Protein AF-A0A662D0G0-F1 (afdb_monomer_lite)

Structure (mmCIF, N/CA/C/O backbone):
data_AF-A0A662D0G0-F1
#
_entry.id   AF-A0A662D0G0-F1
#
loop_
_atom_site.group_PDB
_atom_site.id
_atom_site.type_symbol
_atom_site.label_atom_id
_atom_site.label_alt_id
_atom_site.label_comp_id
_atom_site.label_asym_id
_atom_site.label_entity_id
_atom_site.label_seq_id
_atom_site.pdbx_PDB_ins_code
_atom_site.Cartn_x
_atom_site.Cartn_y
_atom_site.Cartn_z
_atom_site.occupancy
_atom_site.B_iso_or_equiv
_atom_site.auth_seq_id
_atom_site.auth_comp_id
_atom_site.auth_asym_id
_atom_site.auth_atom_id
_atom_site.pdbx_PDB_model_num
ATOM 1 N N . MET A 1 1 ? 34.817 11.780 1.439 1.00 27.70 1 MET A N 1
ATOM 2 C CA . MET A 1 1 ? 34.825 12.501 2.734 1.00 27.70 1 MET A CA 1
ATOM 3 C C . MET A 1 1 ? 33.596 12.225 3.602 1.00 27.70 1 MET A C 1
ATOM 5 O O . MET A 1 1 ? 33.774 12.113 4.801 1.00 27.70 1 MET A O 1
ATOM 9 N N . ILE A 1 2 ? 32.394 12.020 3.046 1.00 26.12 2 ILE A N 1
ATOM 10 C CA . ILE A 1 2 ? 31.176 11.699 3.831 1.00 26.12 2 ILE A CA 1
ATOM 11 C C . ILE A 1 2 ? 31.190 10.268 4.429 1.00 26.12 2 ILE A C 1
ATOM 13 O O . ILE A 1 2 ? 30.607 10.032 5.479 1.00 26.12 2 ILE A O 1
ATOM 17 N N . TRP A 1 3 ? 31.943 9.333 3.837 1.00 30.03 3 TRP A N 1
ATOM 18 C CA . TRP A 1 3 ? 32.074 7.950 4.330 1.00 30.03 3 TRP A CA 1
ATOM 19 C C . TRP A 1 3 ? 32.850 7.801 5.651 1.00 30.03 3 TRP A C 1
ATOM 21 O O . TRP A 1 3 ? 32.584 6.871 6.403 1.00 30.03 3 TRP A O 1
ATOM 31 N N . ALA A 1 4 ? 33.756 8.729 5.979 1.00 27.70 4 ALA A N 1
ATOM 32 C CA . ALA A 1 4 ? 34.492 8.690 7.248 1.00 27.70 4 ALA A CA 1
ATOM 33 C C . ALA A 1 4 ? 33.625 9.126 8.446 1.00 27.70 4 ALA A C 1
ATOM 35 O O . ALA A 1 4 ? 33.885 8.727 9.574 1.00 27.70 4 ALA A O 1
ATOM 36 N N . ALA A 1 5 ? 32.570 9.915 8.206 1.00 27.20 5 ALA A N 1
ATOM 37 C CA . ALA A 1 5 ? 31.708 10.441 9.264 1.00 27.20 5 ALA A CA 1
ATOM 38 C C . ALA A 1 5 ? 30.674 9.418 9.772 1.00 27.20 5 ALA A C 1
ATOM 40 O O . ALA A 1 5 ? 30.251 9.501 10.920 1.00 27.20 5 ALA A O 1
ATOM 41 N N . ILE A 1 6 ? 30.296 8.432 8.949 1.00 33.66 6 ILE A N 1
ATOM 42 C CA . ILE A 1 6 ? 29.311 7.401 9.323 1.00 33.66 6 ILE A CA 1
ATOM 43 C C . ILE A 1 6 ? 29.925 6.348 10.262 1.00 33.66 6 ILE A C 1
ATOM 45 O O . ILE A 1 6 ? 29.231 5.827 11.129 1.00 33.66 6 ILE A O 1
ATOM 49 N N . PHE A 1 7 ? 31.236 6.101 10.171 1.00 35.75 7 PHE A N 1
ATOM 50 C CA . PHE A 1 7 ? 31.939 5.170 11.064 1.00 35.75 7 PHE A CA 1
ATOM 51 C C . PHE A 1 7 ? 32.091 5.688 12.502 1.00 35.75 7 PHE A C 1
ATOM 53 O O . PHE A 1 7 ? 32.139 4.897 13.437 1.00 35.75 7 PHE A O 1
ATOM 60 N N . PHE A 1 8 ? 32.126 7.008 12.710 1.00 31.53 8 PHE A N 1
ATOM 61 C CA . PHE A 1 8 ? 32.416 7.582 14.030 1.00 31.53 8 PHE A CA 1
ATOM 62 C C . PHE A 1 8 ? 31.229 7.598 15.007 1.00 31.53 8 PHE A C 1
ATOM 64 O O . PHE A 1 8 ? 31.437 7.863 16.190 1.00 31.53 8 PHE A O 1
ATOM 71 N N . LEU A 1 9 ? 29.997 7.328 14.556 1.00 28.72 9 LEU A N 1
ATOM 72 C CA . LEU A 1 9 ? 28.796 7.586 15.365 1.00 28.72 9 LEU A CA 1
ATOM 73 C C . LEU A 1 9 ? 28.106 6.359 15.977 1.00 28.72 9 LEU A C 1
ATOM 75 O O . LEU A 1 9 ? 27.250 6.547 16.836 1.00 28.72 9 LEU A O 1
ATOM 79 N N . LEU A 1 10 ? 28.472 5.119 15.639 1.00 33.62 10 LEU A N 1
ATOM 80 C CA . LEU A 1 10 ? 27.817 3.930 16.209 1.00 33.62 10 LEU A CA 1
ATOM 81 C C . LEU A 1 10 ? 28.812 2.785 16.433 1.00 33.62 10 LEU A C 1
ATOM 83 O O . LEU A 1 10 ? 28.989 1.917 15.588 1.00 33.62 10 LEU A O 1
ATOM 87 N N . GLY A 1 11 ? 29.450 2.787 17.606 1.00 30.75 11 GLY A N 1
ATOM 88 C CA . GLY A 1 11 ? 30.401 1.748 18.003 1.00 30.75 11 GLY A CA 1
ATOM 89 C C . GLY A 1 11 ? 30.944 1.923 19.421 1.00 30.75 11 GLY A C 1
ATOM 90 O O . GLY A 1 11 ? 32.151 1.959 19.621 1.00 30.75 11 GLY A O 1
ATOM 91 N N . LYS A 1 12 ? 30.076 2.059 20.433 1.00 32.72 12 LYS A N 1
ATOM 92 C CA . LYS A 1 12 ? 30.474 1.849 21.838 1.00 32.72 12 LYS A CA 1
ATOM 93 C C . LYS A 1 12 ? 29.788 0.599 22.382 1.00 32.72 12 LYS A C 1
ATOM 95 O O . LYS A 1 12 ? 28.832 0.681 23.141 1.00 32.72 12 LYS A O 1
ATOM 100 N N . GLY A 1 13 ? 30.301 -0.554 21.960 1.00 28.00 13 GLY A N 1
ATOM 101 C CA . GLY A 1 13 ? 30.115 -1.844 22.620 1.00 28.00 13 GLY A CA 1
ATOM 102 C C . GLY A 1 13 ? 31.461 -2.287 23.189 1.00 28.00 13 GLY A C 1
ATOM 103 O O . GLY A 1 13 ? 32.462 -2.319 22.480 1.00 28.00 13 GLY A O 1
ATOM 104 N N . THR A 1 14 ? 31.514 -2.534 24.490 1.00 34.12 14 THR A N 1
ATOM 105 C CA . THR A 1 14 ? 32.728 -2.824 25.259 1.00 34.12 14 THR A CA 1
ATOM 106 C C . THR A 1 14 ? 33.376 -4.158 24.871 1.00 34.12 14 THR A C 1
ATOM 108 O O . THR A 1 14 ? 32.749 -5.204 25.007 1.00 34.12 14 THR A O 1
ATOM 111 N N . GLY A 1 15 ? 34.655 -4.129 24.481 1.00 29.42 15 GLY A N 1
ATOM 112 C CA . GLY A 1 15 ? 35.510 -5.311 24.324 1.00 29.42 15 GLY A CA 1
ATOM 113 C C . GLY A 1 15 ? 36.825 -4.965 23.618 1.00 29.42 15 GLY A C 1
ATOM 114 O O . GLY A 1 15 ? 36.824 -4.519 22.477 1.00 29.42 15 GLY A O 1
ATOM 115 N N . LEU A 1 16 ? 37.959 -5.124 24.303 1.00 34.72 16 LEU A N 1
ATOM 116 C CA . LEU A 1 16 ? 39.310 -4.811 23.813 1.00 34.72 16 LEU A CA 1
ATOM 117 C C . LEU A 1 16 ? 39.692 -5.654 22.572 1.00 34.72 16 LEU A C 1
ATOM 119 O O . LEU A 1 16 ? 40.249 -6.735 22.723 1.00 34.72 16 LEU A O 1
ATOM 123 N N . LYS A 1 17 ? 39.395 -5.150 21.362 1.00 40.59 17 LYS A N 1
ATOM 124 C CA . LYS A 1 17 ? 39.948 -5.557 20.042 1.00 40.59 17 LYS A CA 1
ATOM 125 C C . LYS A 1 17 ? 39.740 -4.466 18.952 1.00 40.59 17 LYS A C 1
ATOM 127 O O . LYS A 1 17 ? 39.597 -4.766 17.775 1.00 40.59 17 LYS A O 1
ATOM 132 N N . GLY A 1 18 ? 39.681 -3.185 19.336 1.00 39.72 18 GLY A N 1
ATOM 133 C CA . GLY A 1 18 ? 39.157 -2.110 18.469 1.00 39.72 18 GLY A CA 1
ATOM 134 C C . GLY A 1 18 ? 40.112 -1.492 17.432 1.00 39.72 18 GLY A C 1
ATOM 135 O O . GLY A 1 18 ? 39.643 -1.009 16.414 1.00 39.72 18 GLY A O 1
ATOM 136 N N . GLN A 1 19 ? 41.437 -1.501 17.629 1.00 42.97 19 GLN A N 1
ATOM 137 C CA . GLN A 1 19 ? 42.343 -0.706 16.769 1.00 42.97 19 GLN A CA 1
ATOM 138 C C . GLN A 1 19 ? 42.759 -1.382 15.448 1.00 42.97 19 GLN A C 1
ATOM 140 O O . GLN A 1 19 ? 42.839 -0.702 14.426 1.00 42.97 19 GLN A O 1
ATOM 145 N N . ASP A 1 20 ? 42.988 -2.700 15.434 1.00 54.09 20 ASP A N 1
ATOM 146 C CA . ASP A 1 20 ? 43.386 -3.419 14.208 1.00 54.09 20 ASP A CA 1
ATOM 147 C C . ASP A 1 20 ? 42.195 -3.696 13.273 1.00 54.09 20 ASP A C 1
ATOM 149 O O . ASP A 1 20 ? 42.340 -3.656 12.053 1.00 54.09 20 ASP A O 1
ATOM 153 N N . SER A 1 21 ? 41.001 -3.913 13.834 1.00 53.97 21 SER A N 1
ATOM 154 C CA . SER A 1 21 ? 39.746 -4.117 13.092 1.00 53.97 21 SER A CA 1
ATOM 155 C C . SER A 1 21 ? 39.370 -2.899 12.238 1.00 53.97 21 SER A C 1
ATOM 157 O O . SER A 1 21 ? 39.096 -3.031 11.043 1.00 53.97 21 SER A O 1
ATOM 159 N N . ASP A 1 22 ? 39.419 -1.699 12.823 1.00 60.97 22 ASP A N 1
ATOM 160 C CA . ASP A 1 22 ? 39.056 -0.451 12.135 1.00 60.97 22 ASP A CA 1
ATOM 161 C C . ASP A 1 22 ? 40.058 -0.084 11.026 1.00 60.97 22 ASP A C 1
ATOM 163 O O . ASP A 1 22 ? 39.685 0.452 9.976 1.00 60.97 22 ASP A O 1
ATOM 167 N N . SER A 1 23 ? 41.331 -0.432 11.229 1.00 70.88 23 SER A N 1
ATOM 168 C CA . SER A 1 23 ? 42.408 -0.324 10.238 1.00 70.88 23 SER A CA 1
ATOM 169 C C . SER A 1 23 ? 42.157 -1.235 9.027 1.00 70.88 23 SER A C 1
ATOM 171 O O . SER A 1 23 ? 42.142 -0.769 7.884 1.00 70.88 23 SER A O 1
ATOM 173 N N . LEU A 1 24 ? 41.851 -2.515 9.270 1.00 75.00 24 LEU A N 1
ATOM 174 C CA . LEU A 1 24 ? 41.559 -3.503 8.225 1.00 75.00 24 LEU A CA 1
ATOM 175 C C . LEU A 1 24 ? 40.323 -3.134 7.397 1.00 75.00 24 LEU A C 1
ATOM 177 O O . LEU A 1 24 ? 40.351 -3.242 6.167 1.00 75.00 24 LEU A O 1
ATOM 181 N N . ALA A 1 25 ? 39.258 -2.672 8.057 1.00 75.88 25 ALA A N 1
ATOM 182 C CA . ALA A 1 25 ? 38.034 -2.221 7.400 1.00 75.88 25 ALA A CA 1
ATOM 183 C C . ALA A 1 25 ? 38.276 -0.979 6.527 1.00 75.88 25 ALA A C 1
ATOM 185 O O . ALA A 1 25 ? 37.741 -0.879 5.419 1.00 75.88 25 ALA A O 1
ATOM 186 N N . SER A 1 26 ? 39.128 -0.059 6.987 1.00 80.44 26 SER A N 1
ATOM 187 C CA . SER A 1 26 ? 39.510 1.140 6.234 1.00 80.44 26 SER A CA 1
ATOM 188 C C . SER A 1 26 ? 40.327 0.803 4.980 1.00 80.44 26 SER A C 1
ATOM 190 O O . SER A 1 26 ? 40.040 1.332 3.904 1.00 80.44 26 SER A O 1
ATOM 192 N N . GLU A 1 27 ? 41.299 -0.113 5.082 1.00 84.00 27 GLU A N 1
ATOM 193 C CA . GLU A 1 27 ? 42.077 -0.615 3.935 1.00 84.00 27 GLU A CA 1
ATOM 194 C C . GLU A 1 27 ? 41.177 -1.296 2.896 1.00 84.00 27 GLU A C 1
ATOM 196 O O . GLU A 1 27 ? 41.261 -1.006 1.700 1.00 84.00 27 GLU A O 1
ATOM 201 N N . LEU A 1 28 ? 40.285 -2.182 3.347 1.00 85.69 28 LEU A N 1
ATOM 202 C CA . LEU A 1 28 ? 39.347 -2.883 2.474 1.00 85.69 28 LEU A CA 1
ATOM 203 C C . LEU A 1 28 ? 38.388 -1.902 1.781 1.00 85.69 28 LEU A C 1
ATOM 205 O O . LEU A 1 28 ? 38.148 -2.019 0.581 1.00 85.69 28 LEU A O 1
ATOM 209 N N . SER A 1 29 ? 37.894 -0.892 2.500 1.00 84.94 29 SER A N 1
ATOM 210 C CA . SER A 1 29 ? 37.019 0.152 1.951 1.00 84.94 29 SER A CA 1
ATOM 211 C C . SER A 1 29 ? 37.671 0.919 0.793 1.00 84.94 29 SER A C 1
ATOM 213 O O . SER A 1 29 ? 37.017 1.203 -0.214 1.00 84.94 29 SER A O 1
ATOM 215 N N . LEU A 1 30 ? 38.981 1.188 0.869 1.00 86.06 30 LEU A N 1
ATOM 216 C CA . LEU A 1 30 ? 39.732 1.800 -0.233 1.00 86.06 30 LEU A CA 1
ATOM 217 C C . LEU A 1 30 ? 39.784 0.892 -1.467 1.00 86.06 30 LEU A C 1
ATOM 219 O O . LEU A 1 30 ? 39.572 1.372 -2.582 1.00 86.06 30 LEU A O 1
ATOM 223 N N . VAL A 1 31 ? 40.017 -0.410 -1.276 1.00 89.00 31 VAL A N 1
ATOM 224 C CA . VAL A 1 31 ? 40.028 -1.398 -2.368 1.00 89.00 31 VAL A CA 1
ATOM 225 C C . VAL A 1 31 ? 38.647 -1.512 -3.015 1.00 89.00 31 VAL A C 1
ATOM 227 O O . VAL A 1 31 ? 38.542 -1.435 -4.237 1.00 89.00 31 VAL A O 1
ATOM 230 N N . ILE A 1 32 ? 37.581 -1.612 -2.217 1.00 88.44 32 ILE A N 1
ATOM 231 C CA . ILE A 1 32 ? 36.198 -1.679 -2.713 1.00 88.44 32 ILE A CA 1
ATOM 232 C C . ILE A 1 32 ? 35.839 -0.401 -3.486 1.00 88.44 32 ILE A C 1
ATOM 234 O O . ILE A 1 32 ? 35.268 -0.472 -4.573 1.00 88.44 32 ILE A O 1
ATOM 238 N N . SER A 1 33 ? 36.193 0.773 -2.957 1.00 87.50 33 SER A N 1
ATOM 239 C CA . SER A 1 33 ? 35.956 2.062 -3.616 1.00 87.50 33 SER A CA 1
ATOM 240 C C . SER A 1 33 ? 36.717 2.176 -4.945 1.00 87.50 33 SER A C 1
ATOM 242 O O . SER A 1 33 ? 36.168 2.642 -5.947 1.00 87.50 33 SER A O 1
ATOM 244 N N . GLY A 1 34 ? 37.958 1.684 -4.985 1.00 89.62 34 GLY A N 1
ATOM 245 C CA . GLY A 1 34 ? 38.759 1.583 -6.203 1.00 89.62 34 GLY A CA 1
ATOM 246 C C . GLY A 1 34 ? 38.126 0.666 -7.251 1.00 89.62 34 GLY A C 1
ATOM 247 O O . GLY A 1 34 ? 37.961 1.075 -8.402 1.00 89.62 34 GLY A O 1
ATOM 248 N N . LEU A 1 35 ? 37.686 -0.525 -6.834 1.00 90.25 35 LEU A N 1
ATOM 249 C CA . LEU A 1 35 ? 36.999 -1.497 -7.685 1.00 90.25 35 LEU A CA 1
ATOM 250 C C . LEU A 1 35 ? 35.677 -0.944 -8.236 1.00 90.25 35 LEU A C 1
ATOM 252 O O . LEU A 1 35 ? 35.414 -1.055 -9.433 1.00 90.25 35 LEU A O 1
ATOM 256 N N . LYS A 1 36 ? 34.879 -0.281 -7.388 1.00 90.69 36 LYS A N 1
ATOM 257 C CA . LYS A 1 36 ? 33.679 0.468 -7.793 1.00 90.69 36 LYS A CA 1
ATOM 258 C C . LYS A 1 36 ? 34.012 1.485 -8.879 1.00 90.69 36 LYS A C 1
ATOM 260 O O . LYS A 1 36 ? 33.358 1.510 -9.917 1.00 90.69 36 LYS A O 1
ATOM 265 N N . GLY A 1 37 ? 35.038 2.304 -8.658 1.00 90.81 37 GLY A N 1
ATOM 266 C CA . GLY A 1 37 ? 35.460 3.311 -9.626 1.00 90.81 37 GLY A CA 1
ATOM 267 C C . GLY A 1 37 ? 35.926 2.706 -10.953 1.00 90.81 37 GLY A C 1
ATOM 268 O O . GLY A 1 37 ? 35.634 3.271 -12.003 1.00 90.81 37 GLY A O 1
ATOM 269 N N . ALA A 1 38 ? 36.627 1.570 -10.924 1.00 91.12 38 ALA A N 1
ATOM 270 C CA . ALA A 1 38 ? 37.052 0.861 -12.131 1.00 91.12 38 ALA A CA 1
ATOM 271 C C . ALA A 1 38 ? 35.855 0.326 -12.933 1.00 91.12 38 ALA A C 1
ATOM 273 O O . ALA A 1 38 ? 35.787 0.534 -14.143 1.00 91.12 38 ALA A O 1
ATOM 274 N N . LEU A 1 39 ? 34.874 -0.275 -12.250 1.00 90.19 39 LEU A N 1
ATOM 275 C CA . LEU A 1 39 ? 33.625 -0.747 -12.854 1.00 90.19 39 LEU A CA 1
ATOM 276 C C . LEU A 1 39 ? 32.822 0.394 -13.495 1.00 90.19 39 LEU A C 1
ATOM 278 O O . LEU A 1 39 ? 32.410 0.279 -14.644 1.00 90.19 39 LEU A O 1
ATOM 282 N N . GLU A 1 40 ? 32.629 1.508 -12.783 1.00 90.50 40 GLU A N 1
ATOM 283 C CA . GLU A 1 40 ? 31.861 2.664 -13.278 1.00 90.50 40 GLU A CA 1
ATOM 284 C C . GLU A 1 40 ? 32.549 3.379 -14.450 1.00 90.50 40 GLU A C 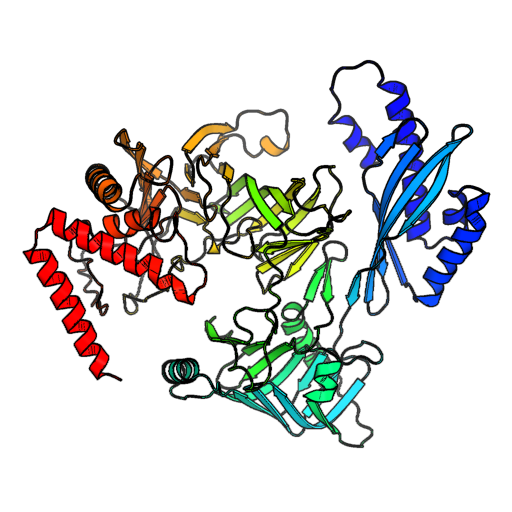1
ATOM 286 O O . GLU A 1 40 ? 31.872 3.892 -15.340 1.00 90.50 40 GLU A O 1
ATOM 291 N N . ARG A 1 41 ? 33.889 3.386 -14.485 1.00 92.81 41 ARG A N 1
ATOM 292 C CA . ARG A 1 41 ? 34.672 3.890 -15.628 1.00 92.81 41 ARG A CA 1
ATOM 293 C C . ARG A 1 41 ? 34.795 2.886 -16.773 1.00 92.81 41 ARG A C 1
ATOM 295 O O . ARG A 1 41 ? 35.315 3.261 -17.820 1.00 92.81 41 ARG A O 1
ATOM 302 N N . MET A 1 42 ? 34.335 1.648 -16.580 1.00 89.69 42 MET A N 1
ATOM 303 C CA . MET A 1 42 ? 34.518 0.541 -17.522 1.00 89.69 42 MET A CA 1
ATOM 304 C C . MET A 1 42 ? 36.003 0.320 -17.880 1.00 89.69 42 MET A C 1
ATOM 306 O O . MET A 1 42 ? 36.343 0.005 -19.016 1.00 89.69 42 MET A O 1
ATOM 310 N N . ASP A 1 43 ? 36.891 0.512 -16.899 1.00 91.06 43 ASP A N 1
ATOM 311 C CA . ASP A 1 43 ? 38.345 0.409 -17.052 1.00 91.06 43 ASP A CA 1
ATOM 312 C C . ASP A 1 43 ? 38.809 -1.016 -16.727 1.00 91.06 43 ASP A C 1
ATOM 314 O O . ASP A 1 43 ? 38.890 -1.413 -15.561 1.00 91.06 43 ASP A O 1
ATOM 318 N N . GLU A 1 44 ? 39.086 -1.783 -17.781 1.00 89.88 44 GLU A N 1
ATOM 319 C CA . GLU A 1 44 ? 39.497 -3.187 -17.711 1.00 89.88 44 GLU A CA 1
ATOM 320 C C . GLU A 1 44 ? 40.764 -3.385 -16.869 1.00 89.88 44 GLU A C 1
ATOM 322 O O . GLU A 1 44 ? 40.770 -4.224 -15.966 1.00 89.88 44 GLU A O 1
ATOM 327 N N . GLU A 1 45 ? 41.822 -2.609 -17.127 1.00 90.12 45 GLU A N 1
ATOM 328 C CA . GLU A 1 45 ? 43.115 -2.771 -16.449 1.00 90.12 45 GLU A CA 1
ATOM 329 C C . GLU A 1 45 ? 43.007 -2.425 -14.966 1.00 90.12 45 GLU A C 1
ATOM 331 O O . GLU A 1 45 ? 43.500 -3.165 -14.107 1.00 90.12 45 GLU A O 1
ATOM 336 N N . ALA A 1 46 ? 42.306 -1.336 -14.639 1.00 90.81 46 ALA A N 1
ATOM 337 C CA . ALA A 1 46 ? 42.052 -0.981 -13.251 1.00 90.81 46 ALA A CA 1
ATOM 338 C C . ALA A 1 46 ? 41.205 -2.052 -12.544 1.00 90.81 46 ALA A C 1
ATOM 340 O O . ALA A 1 46 ? 41.506 -2.402 -11.404 1.00 90.81 46 ALA A O 1
ATOM 341 N N . TYR A 1 47 ? 40.188 -2.612 -13.207 1.00 90.50 47 TYR A N 1
ATOM 342 C CA . TYR A 1 47 ? 39.304 -3.629 -12.630 1.00 90.50 47 TYR A CA 1
ATOM 343 C C . TYR A 1 47 ? 40.063 -4.915 -12.283 1.00 90.50 47 TYR A C 1
ATOM 345 O O . TYR A 1 47 ? 40.014 -5.375 -11.139 1.00 90.50 47 TYR A O 1
ATOM 353 N N . VAL A 1 48 ? 40.821 -5.472 -13.232 1.00 91.38 48 VAL A N 1
ATOM 354 C CA . VAL A 1 48 ? 41.557 -6.730 -13.013 1.00 91.38 48 VAL A CA 1
ATOM 355 C C . VAL A 1 48 ? 42.745 -6.561 -12.066 1.00 91.38 48 VAL A C 1
ATOM 357 O O . VAL A 1 48 ? 43.183 -7.540 -11.459 1.00 91.38 48 VAL A O 1
ATOM 360 N N . SER A 1 49 ? 43.252 -5.336 -11.878 1.00 91.25 49 SER A N 1
ATOM 361 C CA . SER A 1 49 ? 44.356 -5.068 -10.949 1.00 91.25 49 SER A CA 1
ATOM 362 C C . SER A 1 49 ? 44.041 -5.480 -9.506 1.00 91.25 49 SER A C 1
ATOM 364 O O . SER A 1 49 ? 44.950 -5.916 -8.800 1.00 91.25 49 SER A O 1
ATOM 366 N N . TYR A 1 50 ? 42.767 -5.444 -9.100 1.00 90.94 50 TYR A N 1
ATOM 367 C CA . TYR A 1 50 ? 42.304 -5.815 -7.757 1.00 90.94 50 TYR A CA 1
ATOM 368 C C . TYR A 1 50 ? 42.096 -7.329 -7.555 1.00 90.94 50 TYR A C 1
ATOM 370 O O . TYR A 1 50 ? 41.866 -7.776 -6.429 1.00 90.94 50 TYR A O 1
ATOM 378 N N . TYR A 1 51 ? 42.194 -8.134 -8.618 1.00 90.50 51 TYR A N 1
ATOM 379 C CA . TYR A 1 51 ? 42.068 -9.593 -8.554 1.00 90.50 51 TYR A CA 1
ATOM 380 C C . TYR A 1 51 ? 43.419 -10.281 -8.336 1.00 90.50 51 TYR A C 1
ATOM 382 O O . TYR A 1 51 ? 44.469 -9.797 -8.780 1.00 90.50 51 TYR A O 1
ATOM 390 N N . SER A 1 52 ? 43.389 -11.450 -7.686 1.00 85.56 52 SER A N 1
ATOM 391 C CA . SER A 1 52 ? 44.553 -12.336 -7.577 1.00 85.56 52 SER A CA 1
ATOM 392 C C . SER A 1 52 ? 45.051 -12.775 -8.959 1.00 85.56 52 SER A C 1
ATOM 394 O O . SER A 1 52 ? 44.251 -12.964 -9.875 1.00 85.56 52 SER A O 1
ATOM 396 N N . LEU A 1 53 ? 46.370 -12.965 -9.108 1.00 83.19 53 LEU A N 1
ATOM 397 C CA . LEU A 1 53 ? 47.016 -13.315 -10.387 1.00 83.19 53 LEU A CA 1
ATOM 398 C C . LEU A 1 53 ? 46.339 -14.497 -11.098 1.00 83.19 53 LEU A C 1
ATOM 400 O O . LEU A 1 53 ? 46.105 -14.423 -12.301 1.00 83.19 53 LEU A O 1
ATOM 404 N N . ASP A 1 54 ? 45.944 -15.519 -10.338 1.00 83.81 54 ASP A N 1
ATOM 405 C CA . ASP A 1 54 ? 45.288 -16.726 -10.854 1.00 83.81 54 ASP A CA 1
ATOM 406 C C . ASP A 1 54 ? 43.914 -16.448 -11.495 1.00 83.81 54 ASP A C 1
ATOM 408 O O . ASP A 1 54 ? 43.471 -17.185 -12.373 1.00 83.81 54 ASP A O 1
ATOM 412 N N . ASN A 1 55 ? 43.239 -15.368 -11.085 1.00 84.44 55 ASN A N 1
ATOM 413 C CA . ASN A 1 55 ? 41.901 -15.006 -11.554 1.00 84.44 55 ASN A CA 1
ATOM 414 C C . ASN A 1 55 ? 41.891 -13.876 -12.590 1.00 84.44 55 ASN A C 1
ATOM 416 O O . ASN A 1 55 ? 40.889 -13.722 -13.291 1.00 84.44 55 ASN A O 1
ATOM 420 N N . ARG A 1 56 ? 42.976 -13.097 -12.721 1.00 88.06 56 ARG A N 1
ATOM 421 C CA . ARG A 1 56 ? 43.002 -11.888 -13.568 1.00 88.06 56 ARG A CA 1
ATOM 422 C C . ARG A 1 56 ? 42.592 -12.161 -15.007 1.00 88.06 56 ARG A C 1
ATOM 424 O O . ARG A 1 56 ? 41.715 -11.481 -15.519 1.00 88.06 56 ARG A O 1
ATOM 431 N N . GLU A 1 57 ? 43.173 -13.175 -15.644 1.00 86.62 57 GLU A N 1
ATOM 432 C CA . GLU A 1 57 ? 42.885 -13.481 -17.053 1.00 86.62 57 GLU A CA 1
ATOM 433 C C . GLU A 1 57 ? 41.466 -14.014 -17.276 1.00 86.62 57 GLU A C 1
ATOM 435 O O . GLU A 1 57 ? 40.832 -13.718 -18.291 1.00 86.62 57 GLU A O 1
ATOM 440 N N . LYS A 1 58 ? 40.934 -14.775 -16.315 1.00 87.44 58 LYS A N 1
ATOM 441 C CA . LYS A 1 58 ? 39.543 -15.241 -16.352 1.00 87.44 58 LYS A CA 1
ATOM 442 C C . LYS A 1 58 ? 38.581 -14.055 -16.262 1.00 87.44 58 LYS A C 1
ATOM 444 O O . LYS A 1 58 ? 37.654 -13.950 -17.064 1.00 87.44 58 LYS A O 1
ATOM 449 N N . GLU A 1 59 ? 38.829 -13.153 -15.319 1.00 87.50 59 GLU A N 1
ATOM 450 C CA . GLU A 1 59 ? 38.001 -11.970 -15.086 1.00 87.50 59 GLU A CA 1
ATOM 451 C C . GLU A 1 59 ? 38.111 -10.943 -16.207 1.00 87.50 59 GLU A C 1
ATOM 453 O O . GLU A 1 59 ? 37.095 -10.377 -16.597 1.00 87.50 59 GLU A O 1
ATOM 458 N N . ARG A 1 60 ? 39.296 -10.781 -16.802 1.00 89.06 60 ARG A N 1
ATOM 459 C CA . ARG A 1 60 ? 39.517 -9.953 -17.993 1.00 89.06 60 ARG A CA 1
ATOM 460 C C . ARG A 1 60 ? 38.603 -10.374 -19.142 1.00 89.06 60 ARG A C 1
ATOM 462 O O . ARG A 1 60 ? 37.857 -9.566 -19.692 1.00 89.06 60 ARG A O 1
ATOM 469 N N . ARG A 1 61 ? 38.596 -11.673 -19.467 1.00 85.50 61 ARG A N 1
ATOM 470 C CA . ARG A 1 61 ? 37.720 -12.223 -20.515 1.00 85.50 61 ARG A CA 1
ATOM 471 C C . ARG A 1 61 ? 36.247 -12.045 -20.172 1.00 85.50 61 ARG A C 1
ATOM 473 O O . ARG A 1 61 ? 35.477 -11.657 -21.046 1.00 85.50 61 ARG A O 1
ATOM 480 N N . ALA A 1 62 ? 35.860 -12.316 -18.924 1.00 83.62 62 ALA A N 1
ATOM 481 C CA . ALA A 1 62 ? 34.479 -12.162 -18.476 1.00 83.62 62 ALA A CA 1
ATOM 482 C C . ALA A 1 62 ? 34.009 -10.702 -18.572 1.00 83.62 62 ALA A C 1
ATOM 484 O O . ALA A 1 62 ? 32.921 -10.450 -19.082 1.00 83.62 62 ALA A O 1
ATOM 485 N N . PHE A 1 63 ? 34.842 -9.750 -18.147 1.00 84.56 63 PHE A N 1
ATOM 486 C CA . PHE A 1 63 ? 34.566 -8.316 -18.189 1.00 84.56 63 PHE A CA 1
ATOM 487 C C . PHE A 1 63 ? 34.399 -7.808 -19.627 1.00 84.56 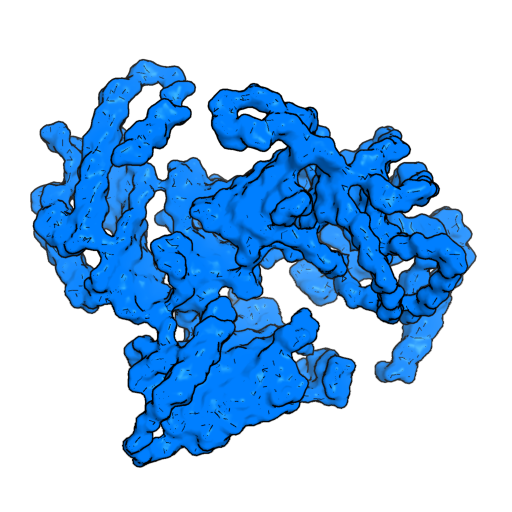63 PHE A C 1
ATOM 489 O O . PHE A 1 63 ? 33.406 -7.152 -19.939 1.00 84.56 63 PHE A O 1
ATOM 496 N N . ASN A 1 64 ? 35.295 -8.203 -20.533 1.00 81.75 64 ASN A N 1
ATOM 497 C CA . ASN A 1 64 ? 35.235 -7.792 -21.938 1.00 81.75 64 ASN A CA 1
ATOM 498 C C . ASN A 1 64 ? 34.074 -8.419 -22.694 1.00 81.75 64 ASN A C 1
ATOM 500 O O . ASN A 1 64 ? 33.375 -7.730 -23.437 1.00 81.75 64 ASN A O 1
ATOM 504 N N . TYR A 1 65 ? 33.836 -9.715 -22.483 1.00 79.12 65 TYR A N 1
ATOM 505 C CA . TYR A 1 65 ? 32.658 -10.388 -23.022 1.00 79.12 65 TYR A CA 1
ATOM 506 C C . TYR A 1 65 ? 31.386 -9.650 -22.602 1.00 79.12 65 TYR A C 1
ATOM 508 O O . TYR A 1 65 ? 30.519 -9.352 -23.424 1.00 79.12 65 TYR A O 1
ATOM 516 N N . PHE A 1 66 ? 31.321 -9.301 -21.321 1.00 74.44 66 PHE A N 1
ATOM 517 C CA . PHE A 1 66 ? 30.185 -8.644 -20.719 1.00 74.44 66 PHE A CA 1
ATOM 518 C C . PHE A 1 66 ? 29.962 -7.217 -21.260 1.00 74.44 66 PHE A C 1
ATOM 520 O O . PHE A 1 66 ? 28.848 -6.913 -21.685 1.00 74.44 66 PHE A O 1
ATOM 527 N N . LEU A 1 67 ? 30.994 -6.366 -21.327 1.00 77.00 67 LEU A N 1
ATOM 528 C CA . LEU A 1 67 ? 30.874 -4.989 -21.831 1.00 77.00 67 LEU A CA 1
ATOM 529 C C . LEU A 1 67 ? 30.585 -4.922 -23.338 1.00 77.00 67 LEU A C 1
ATOM 531 O O . LEU A 1 67 ? 29.701 -4.173 -23.767 1.00 77.00 67 LEU A O 1
ATOM 535 N N . HIS A 1 68 ? 31.295 -5.714 -24.149 1.00 72.44 68 HIS A N 1
ATOM 536 C CA . HIS A 1 68 ? 31.208 -5.619 -25.607 1.00 72.44 68 HIS A CA 1
ATOM 537 C C . HIS A 1 68 ? 29.962 -6.287 -26.186 1.00 72.44 68 HIS A C 1
ATOM 539 O O . HIS A 1 68 ? 29.309 -5.697 -27.049 1.00 72.44 68 HIS A O 1
ATOM 545 N N . GLN A 1 69 ? 29.587 -7.488 -25.729 1.00 68.00 69 GLN A N 1
ATOM 546 C CA . GLN A 1 69 ? 28.403 -8.154 -26.283 1.00 68.00 69 GLN A CA 1
ATOM 547 C C . GLN A 1 69 ? 27.103 -7.468 -25.870 1.00 68.00 69 GLN A C 1
ATOM 549 O O . GLN A 1 69 ? 26.161 -7.403 -26.658 1.00 68.00 69 GLN A O 1
ATOM 554 N N . LYS A 1 70 ? 27.052 -6.922 -24.650 1.00 69.12 70 LYS A N 1
ATOM 555 C CA . LYS A 1 70 ? 25.842 -6.298 -24.115 1.00 69.12 70 LYS A CA 1
ATOM 556 C C . LYS A 1 70 ? 25.720 -4.807 -24.451 1.00 69.12 70 LYS A C 1
ATOM 558 O O . LYS A 1 70 ? 24.780 -4.195 -23.967 1.00 69.12 70 LYS A O 1
ATOM 563 N N . LYS A 1 71 ? 26.598 -4.211 -25.273 1.00 81.38 71 LYS A N 1
ATOM 564 C CA . LYS A 1 71 ? 26.506 -2.795 -25.712 1.00 81.38 71 LYS A CA 1
ATOM 565 C C . LYS A 1 71 ? 26.196 -1.825 -24.556 1.00 81.38 71 LYS A C 1
ATOM 567 O O . LYS A 1 71 ? 25.239 -1.054 -24.614 1.00 81.38 71 LYS A O 1
ATOM 572 N N . ILE A 1 72 ? 26.957 -1.936 -23.473 1.00 85.81 72 ILE A N 1
ATOM 573 C CA . ILE A 1 72 ? 26.713 -1.173 -22.245 1.00 85.81 72 ILE A CA 1
ATOM 574 C C . ILE A 1 72 ? 27.207 0.262 -22.435 1.00 85.81 72 ILE A C 1
ATOM 576 O O . ILE A 1 72 ? 28.335 0.476 -22.867 1.00 85.81 72 ILE A O 1
ATOM 580 N N . GLU A 1 73 ? 26.358 1.239 -22.121 1.00 87.94 73 GLU A N 1
ATOM 581 C CA . GLU A 1 73 ? 26.676 2.669 -22.230 1.00 87.94 73 GLU A CA 1
ATOM 582 C C . GLU A 1 73 ? 27.193 3.234 -20.907 1.00 87.94 73 GLU A C 1
ATOM 584 O O . GLU A 1 73 ? 28.026 4.138 -20.880 1.00 87.94 73 GLU A O 1
ATOM 589 N N . THR A 1 74 ? 26.661 2.752 -19.785 1.00 88.38 74 THR A N 1
ATOM 590 C CA . THR A 1 74 ? 27.019 3.242 -18.451 1.00 88.38 74 THR A CA 1
ATOM 591 C C . THR A 1 74 ? 26.855 2.136 -17.420 1.00 88.38 74 THR A C 1
ATOM 593 O O . THR A 1 74 ? 25.914 1.344 -17.484 1.00 88.38 74 THR A O 1
ATOM 596 N N . VAL A 1 75 ? 27.752 2.115 -16.436 1.00 88.31 75 VAL A N 1
ATOM 597 C CA . VAL A 1 75 ? 27.692 1.217 -15.282 1.00 88.31 75 VAL A CA 1
ATOM 598 C C . VAL A 1 75 ? 27.529 2.054 -14.020 1.00 88.31 75 VAL A C 1
ATOM 600 O O . VAL A 1 75 ? 28.252 3.030 -13.827 1.00 88.31 75 VAL A O 1
ATOM 603 N N . LYS A 1 76 ? 26.590 1.679 -13.150 1.00 85.81 76 LYS A N 1
ATOM 604 C CA . LYS A 1 76 ? 26.497 2.219 -11.785 1.00 85.81 76 LYS A CA 1
ATOM 605 C C . LYS A 1 76 ? 26.638 1.085 -10.783 1.00 85.81 76 LYS A C 1
ATOM 607 O O . LYS A 1 76 ? 25.981 0.056 -10.935 1.00 85.81 76 LYS A O 1
ATOM 612 N N . VAL A 1 77 ? 27.462 1.281 -9.758 1.00 84.88 77 VAL A N 1
ATOM 613 C CA . VAL A 1 77 ? 27.745 0.251 -8.750 1.00 84.88 77 VAL A CA 1
ATOM 614 C C . VAL A 1 77 ? 27.323 0.737 -7.371 1.00 84.88 77 VAL A C 1
ATOM 616 O O . VAL A 1 77 ? 27.593 1.870 -6.979 1.00 84.88 77 VAL A O 1
ATOM 619 N N . PHE A 1 78 ? 26.695 -0.149 -6.612 1.00 77.19 78 PHE A N 1
ATOM 620 C CA . PHE A 1 78 ? 26.238 0.094 -5.251 1.00 77.19 78 PHE A CA 1
ATOM 621 C C . PHE A 1 78 ? 26.834 -0.973 -4.342 1.00 77.19 78 PHE A C 1
ATOM 623 O O . PHE A 1 78 ? 26.891 -2.147 -4.706 1.00 77.19 78 PHE A O 1
ATOM 630 N N . LEU A 1 79 ? 27.328 -0.540 -3.187 1.00 77.25 79 LEU A N 1
ATOM 631 C CA . LEU A 1 79 ? 28.105 -1.365 -2.268 1.00 77.25 79 LEU A CA 1
ATOM 632 C C . LEU A 1 79 ? 27.243 -1.773 -1.075 1.00 77.25 79 LEU A C 1
ATOM 634 O O . LEU A 1 79 ? 26.574 -0.916 -0.496 1.00 77.25 79 LEU A O 1
ATOM 638 N N . SER A 1 80 ? 27.307 -3.044 -0.685 1.00 76.69 80 SER A N 1
ATOM 639 C CA . SER A 1 80 ? 26.880 -3.493 0.642 1.00 76.69 80 SER A CA 1
ATOM 640 C C . SER A 1 80 ? 27.967 -3.207 1.684 1.00 76.69 80 SER A C 1
ATOM 642 O O . SER A 1 80 ? 29.132 -2.973 1.341 1.00 76.69 80 SER A O 1
ATOM 644 N N . LEU A 1 81 ? 27.610 -3.268 2.967 1.00 78.25 81 LEU A N 1
ATOM 645 C CA . LEU A 1 81 ? 28.612 -3.301 4.029 1.00 78.25 81 LEU A CA 1
ATOM 646 C C . LEU A 1 81 ? 29.443 -4.596 3.912 1.00 78.25 81 LEU A C 1
ATOM 648 O O . LEU A 1 81 ? 28.878 -5.653 3.605 1.00 78.25 81 LEU A O 1
ATOM 652 N N . PRO A 1 82 ? 30.773 -4.531 4.109 1.00 83.25 82 PRO A N 1
ATOM 653 C CA . PRO A 1 82 ? 31.627 -5.710 4.065 1.00 83.25 82 PRO A CA 1
ATOM 654 C C . PRO A 1 82 ? 31.399 -6.584 5.305 1.00 83.25 82 PRO A C 1
ATOM 656 O O . PRO A 1 82 ? 31.425 -6.085 6.430 1.00 83.25 82 PRO A O 1
ATOM 659 N N . LYS A 1 83 ? 31.248 -7.898 5.116 1.00 83.50 83 LYS A N 1
ATOM 660 C CA . LYS A 1 83 ? 31.359 -8.884 6.202 1.00 83.50 83 LYS A CA 1
ATOM 661 C C . LYS A 1 83 ? 32.830 -9.280 6.313 1.00 83.50 83 LYS A C 1
ATOM 663 O O . LYS A 1 83 ? 33.362 -9.859 5.372 1.00 83.50 83 LYS A O 1
ATOM 668 N N . ILE A 1 84 ? 33.499 -8.927 7.410 1.00 84.75 84 ILE A N 1
ATOM 669 C CA . ILE A 1 84 ? 34.936 -9.179 7.607 1.00 84.75 84 ILE A CA 1
ATOM 670 C C . ILE A 1 84 ? 35.114 -10.294 8.639 1.00 84.75 84 ILE A C 1
ATOM 672 O O . ILE A 1 84 ? 34.565 -10.209 9.734 1.00 84.75 84 ILE A O 1
ATOM 676 N N . ASP A 1 85 ? 35.906 -11.303 8.288 1.00 83.69 85 ASP A N 1
ATOM 677 C CA . ASP A 1 85 ? 36.318 -12.409 9.152 1.00 83.69 85 ASP A CA 1
ATOM 678 C C . ASP A 1 85 ? 37.848 -12.561 9.068 1.00 83.69 85 ASP A C 1
ATOM 680 O O . ASP A 1 85 ? 38.391 -13.171 8.141 1.00 83.69 85 ASP A O 1
ATOM 684 N N . ASP A 1 86 ? 38.555 -11.910 9.996 1.00 81.19 86 ASP A N 1
ATOM 685 C CA . ASP A 1 86 ? 40.019 -11.813 10.066 1.00 81.19 86 ASP A CA 1
ATOM 686 C C . ASP A 1 86 ? 40.691 -11.413 8.730 1.00 81.19 86 ASP A C 1
ATOM 688 O O . ASP A 1 86 ? 40.786 -10.235 8.379 1.00 81.19 86 ASP A O 1
ATOM 692 N N . PHE A 1 87 ? 41.194 -12.398 7.976 1.00 84.31 87 PHE A N 1
ATOM 693 C CA . PHE A 1 87 ? 41.897 -12.216 6.699 1.00 84.31 87 PHE A CA 1
ATOM 694 C C . PHE A 1 87 ? 41.005 -12.463 5.479 1.00 84.31 87 PHE A C 1
ATOM 696 O O . PHE A 1 87 ? 41.511 -12.551 4.356 1.00 84.31 87 PHE A O 1
ATOM 703 N N . ARG A 1 88 ? 39.698 -12.624 5.678 1.00 89.12 88 ARG A N 1
ATOM 704 C CA . ARG A 1 88 ? 38.700 -12.803 4.626 1.00 89.12 88 ARG A CA 1
ATOM 705 C C . ARG A 1 88 ? 37.643 -11.721 4.743 1.00 89.12 88 ARG A C 1
ATOM 707 O O . ARG A 1 88 ? 37.338 -11.250 5.833 1.00 89.12 88 ARG A O 1
ATOM 714 N N . ALA A 1 89 ? 37.093 -11.324 3.608 1.00 88.81 89 ALA A N 1
ATOM 715 C CA . ALA A 1 89 ? 35.922 -10.472 3.606 1.00 88.81 89 ALA A CA 1
ATOM 716 C C . ALA A 1 89 ? 34.996 -10.825 2.451 1.00 88.81 89 ALA A C 1
ATOM 718 O O . ALA A 1 89 ? 35.435 -11.316 1.413 1.00 88.81 89 ALA A O 1
ATOM 719 N N . GLU A 1 90 ? 33.719 -10.552 2.634 1.00 88.88 90 GLU A N 1
ATOM 720 C CA . GLU A 1 90 ? 32.688 -10.721 1.625 1.00 88.88 90 GLU A CA 1
ATOM 721 C C . GLU A 1 90 ? 31.995 -9.382 1.396 1.00 88.88 90 GLU A C 1
ATOM 723 O O . GLU A 1 90 ? 31.636 -8.680 2.347 1.00 88.88 90 GLU A O 1
ATOM 728 N N . VAL A 1 91 ? 31.843 -9.005 0.128 1.00 87.38 91 VAL A N 1
ATOM 729 C CA . VAL A 1 91 ? 31.222 -7.740 -0.268 1.00 87.38 91 VAL A CA 1
ATOM 730 C C . VAL A 1 91 ? 30.302 -7.991 -1.436 1.00 87.38 91 VAL A C 1
ATOM 732 O O . VAL A 1 91 ? 30.717 -8.539 -2.457 1.00 87.38 91 VAL A O 1
ATOM 735 N N . LYS A 1 92 ? 29.072 -7.504 -1.326 1.00 83.62 92 LYS A N 1
ATOM 736 C CA . LYS A 1 92 ? 28.108 -7.588 -2.410 1.00 83.62 92 LYS A CA 1
ATOM 737 C C . LYS A 1 92 ? 28.060 -6.280 -3.159 1.00 83.62 92 LYS A C 1
ATOM 739 O O . LYS A 1 92 ? 27.939 -5.198 -2.582 1.00 83.62 92 LYS A O 1
ATOM 744 N N . LEU A 1 93 ? 28.169 -6.398 -4.471 1.00 84.94 93 LEU A N 1
ATOM 745 C CA . LEU A 1 93 ? 28.019 -5.303 -5.401 1.00 84.94 93 LEU A CA 1
ATOM 746 C C . LEU A 1 93 ? 26.698 -5.478 -6.123 1.00 84.94 93 LEU A C 1
ATOM 748 O O . LEU A 1 93 ? 26.477 -6.477 -6.803 1.00 84.94 93 LEU A O 1
ATOM 752 N N . LYS A 1 94 ? 25.839 -4.474 -6.037 1.00 79.00 94 LYS A N 1
ATOM 753 C CA . LYS A 1 94 ? 24.711 -4.362 -6.948 1.00 79.00 94 LYS A CA 1
ATOM 754 C C . LYS A 1 94 ? 25.129 -3.505 -8.126 1.00 79.00 94 LYS A C 1
ATOM 756 O O . LYS A 1 94 ? 25.620 -2.391 -7.937 1.00 79.00 94 LYS A O 1
ATOM 761 N N . ILE A 1 95 ? 24.945 -4.022 -9.333 1.00 84.62 95 ILE A N 1
ATOM 762 C CA . ILE A 1 95 ? 25.428 -3.374 -10.545 1.00 84.62 95 ILE A CA 1
ATOM 763 C C . ILE A 1 95 ? 24.271 -3.155 -11.510 1.00 84.62 95 ILE A C 1
ATOM 765 O O . ILE A 1 95 ? 23.510 -4.063 -11.834 1.00 84.62 95 ILE A O 1
ATOM 769 N N . LEU A 1 96 ? 24.147 -1.907 -11.947 1.00 85.00 96 LEU A N 1
ATOM 770 C CA . LEU A 1 96 ? 23.229 -1.470 -12.983 1.00 85.00 96 LEU A CA 1
ATOM 771 C C . LEU A 1 96 ? 24.007 -1.295 -14.273 1.00 85.00 96 LEU A C 1
ATOM 773 O O . LEU A 1 96 ? 24.851 -0.402 -14.385 1.00 85.00 96 LEU A O 1
ATOM 777 N N . PHE A 1 97 ? 23.671 -2.115 -15.254 1.00 86.69 97 PHE A N 1
ATOM 778 C CA . PHE A 1 97 ? 24.209 -2.019 -16.596 1.00 86.69 97 PHE A CA 1
ATOM 779 C C . PHE A 1 97 ? 23.181 -1.346 -17.486 1.00 86.69 97 PHE A C 1
ATOM 781 O O . PHE A 1 97 ? 22.135 -1.913 -17.805 1.00 86.69 97 PHE A O 1
ATOM 788 N N . ILE A 1 98 ? 23.470 -0.103 -17.844 1.00 87.56 98 ILE A N 1
ATOM 789 C CA . ILE A 1 98 ? 22.563 0.756 -18.590 1.00 87.56 98 ILE A CA 1
ATOM 790 C C . ILE A 1 98 ? 22.913 0.636 -20.070 1.00 87.56 98 ILE A C 1
ATOM 792 O O . ILE A 1 98 ? 24.045 0.890 -20.482 1.00 87.56 98 ILE A O 1
ATOM 796 N N . GLN A 1 99 ? 21.920 0.249 -20.857 1.00 88.62 99 GLN A N 1
ATOM 797 C CA . GLN A 1 99 ? 21.948 0.212 -22.313 1.00 88.62 99 GLN A CA 1
ATOM 798 C C . GLN A 1 99 ? 21.006 1.298 -22.860 1.00 88.62 99 GLN A C 1
ATOM 800 O O . GLN A 1 99 ? 20.224 1.910 -22.120 1.00 88.62 99 GLN A O 1
ATOM 805 N N . ALA A 1 100 ? 21.014 1.490 -24.179 1.00 86.50 100 ALA A N 1
ATOM 806 C CA . ALA A 1 100 ? 20.133 2.449 -24.846 1.00 86.50 100 ALA A CA 1
ATOM 807 C C . ALA A 1 100 ? 18.639 2.207 -24.533 1.00 86.50 100 ALA A C 1
ATOM 809 O O . ALA A 1 100 ? 17.886 3.151 -24.259 1.00 86.50 100 ALA A O 1
ATOM 810 N N . THR A 1 101 ? 18.215 0.938 -24.557 1.00 87.81 101 THR A N 1
ATOM 811 C CA . THR A 1 101 ? 16.806 0.505 -24.479 1.00 87.81 101 THR A CA 1
ATOM 812 C C . THR A 1 101 ? 16.468 -0.318 -23.239 1.00 87.81 101 THR A C 1
ATOM 814 O O . THR A 1 101 ? 15.309 -0.682 -23.054 1.00 87.81 101 THR A O 1
ATOM 817 N N . SER A 1 102 ? 17.444 -0.630 -22.390 1.00 88.19 102 SER A N 1
ATOM 818 C CA . SER A 1 102 ? 17.259 -1.537 -21.256 1.00 88.19 102 SER A CA 1
ATOM 819 C C . SER A 1 102 ? 18.269 -1.287 -20.147 1.00 88.19 102 SER A C 1
ATOM 821 O O . SER A 1 102 ? 19.305 -0.654 -20.334 1.00 88.19 102 SER A O 1
ATOM 823 N N . VAL A 1 103 ? 17.934 -1.781 -18.967 1.00 87.25 103 VAL A N 1
ATOM 824 C CA . VAL A 1 103 ? 18.734 -1.723 -17.757 1.00 87.25 103 VAL A CA 1
ATOM 825 C C . VAL A 1 103 ? 18.770 -3.133 -17.191 1.00 87.25 103 VAL A C 1
ATOM 827 O O . VAL A 1 103 ? 17.726 -3.698 -16.870 1.00 87.25 103 VAL A O 1
ATOM 830 N N . ILE A 1 104 ? 19.968 -3.700 -17.092 1.00 85.19 104 ILE A N 1
ATOM 831 C CA . ILE A 1 104 ? 20.193 -5.013 -16.487 1.00 85.19 104 ILE A CA 1
ATOM 832 C C . ILE A 1 104 ? 20.648 -4.784 -15.050 1.00 85.19 104 ILE A C 1
ATOM 834 O O . ILE A 1 104 ? 21.570 -4.002 -14.803 1.00 85.19 104 ILE A O 1
ATOM 838 N N . ILE A 1 105 ? 19.982 -5.443 -14.111 1.00 80.25 105 ILE A N 1
ATOM 839 C CA . ILE A 1 105 ? 20.283 -5.392 -12.686 1.00 80.25 105 ILE A CA 1
ATOM 840 C C . ILE A 1 105 ? 20.885 -6.736 -12.287 1.00 80.25 105 ILE A C 1
ATOM 842 O O . ILE A 1 105 ? 20.166 -7.734 -12.255 1.00 80.25 105 ILE A O 1
ATOM 846 N N . ASP A 1 106 ? 22.166 -6.725 -11.921 1.00 81.75 106 ASP A N 1
ATOM 847 C CA . ASP A 1 106 ? 22.872 -7.895 -11.392 1.00 81.75 106 ASP A CA 1
ATOM 848 C C . ASP A 1 106 ? 23.317 -7.657 -9.944 1.00 81.75 106 ASP A C 1
ATOM 850 O O . ASP A 1 106 ? 23.540 -6.523 -9.502 1.00 81.75 106 ASP A O 1
ATOM 854 N N . VAL A 1 107 ? 23.495 -8.756 -9.215 1.00 81.44 107 VAL A N 1
ATOM 855 C CA . VAL A 1 107 ? 24.126 -8.780 -7.893 1.00 81.44 107 VAL A CA 1
ATOM 856 C C . VAL A 1 107 ? 25.349 -9.686 -7.970 1.00 81.44 107 VAL A C 1
ATOM 858 O O . VAL A 1 107 ? 25.248 -10.837 -8.397 1.00 81.44 107 VAL A O 1
ATOM 861 N N . TRP A 1 108 ? 26.512 -9.146 -7.614 1.00 87.25 108 TRP A N 1
ATOM 862 C CA . TRP A 1 108 ? 27.786 -9.856 -7.564 1.00 87.25 108 TRP A CA 1
ATOM 863 C C . TRP A 1 108 ? 28.206 -10.020 -6.110 1.00 87.25 108 TRP A C 1
ATOM 865 O O . TRP A 1 108 ? 28.250 -9.038 -5.372 1.00 87.25 108 TRP A O 1
ATOM 875 N N . ASN A 1 109 ? 28.562 -11.233 -5.715 1.00 88.31 109 ASN A N 1
ATOM 876 C CA . ASN A 1 109 ? 29.189 -11.512 -4.436 1.00 88.31 109 ASN A CA 1
ATOM 877 C C . ASN A 1 109 ? 30.701 -11.643 -4.624 1.00 88.31 109 ASN A C 1
ATOM 879 O O . ASN A 1 109 ? 31.153 -12.470 -5.415 1.00 88.31 109 ASN A O 1
ATOM 883 N N . LEU A 1 110 ? 31.485 -10.806 -3.950 1.00 90.94 110 LEU A N 1
ATOM 884 C CA . LEU A 1 110 ? 32.939 -10.788 -4.057 1.00 90.94 110 LEU A CA 1
ATOM 885 C C . LEU A 1 110 ? 33.586 -11.288 -2.773 1.00 90.94 110 LEU A C 1
ATOM 887 O O . LEU A 1 110 ? 33.353 -10.746 -1.693 1.00 90.94 110 LEU A O 1
ATOM 891 N N . HIS A 1 111 ? 34.487 -12.255 -2.924 1.00 92.19 111 HIS A N 1
ATOM 892 C CA . HIS A 1 111 ? 35.269 -12.811 -1.828 1.00 92.19 111 HIS A CA 1
ATOM 893 C C . HIS A 1 111 ? 36.685 -12.248 -1.853 1.00 92.19 111 HIS A C 1
ATOM 895 O O . HIS A 1 111 ? 37.447 -12.455 -2.804 1.00 92.19 111 HIS A O 1
ATOM 901 N N . PHE A 1 112 ? 37.061 -11.568 -0.782 1.00 92.06 112 PHE A N 1
ATOM 902 C CA . PHE A 1 112 ? 38.365 -10.966 -0.581 1.00 92.06 112 PHE A CA 1
ATOM 903 C C . PHE A 1 112 ? 39.210 -11.811 0.365 1.00 92.06 112 PHE A C 1
ATOM 905 O O . PHE A 1 112 ? 38.714 -12.363 1.347 1.00 92.06 112 PHE A O 1
ATOM 912 N N . GLN A 1 113 ? 40.513 -11.855 0.106 1.00 91.38 113 GLN A N 1
ATOM 913 C CA . GLN A 1 113 ? 41.491 -12.401 1.036 1.00 91.38 113 GLN A CA 1
ATOM 914 C C . GLN A 1 113 ? 42.663 -11.436 1.190 1.00 91.38 113 GLN A C 1
ATOM 916 O O . GLN A 1 113 ? 43.197 -10.924 0.202 1.00 91.38 113 GLN A O 1
ATOM 921 N N . ARG A 1 114 ? 43.100 -11.216 2.428 1.00 88.00 114 ARG A N 1
ATOM 922 C CA . ARG A 1 114 ? 44.287 -10.420 2.726 1.00 88.00 114 ARG A CA 1
ATOM 923 C C . ARG A 1 114 ? 45.536 -11.290 2.616 1.00 88.00 114 ARG A C 1
ATOM 925 O O . ARG A 1 114 ? 45.668 -12.298 3.307 1.00 88.00 114 ARG A O 1
ATOM 932 N N . ARG A 1 115 ? 46.468 -10.902 1.744 1.00 84.88 115 ARG A N 1
ATOM 933 C CA . ARG A 1 115 ? 47.781 -11.545 1.567 1.00 84.88 115 ARG A CA 1
ATOM 934 C C . ARG A 1 115 ? 48.856 -10.465 1.497 1.00 84.88 115 ARG A C 1
ATOM 936 O O . ARG A 1 115 ? 48.687 -9.479 0.786 1.00 84.88 115 ARG A O 1
ATOM 943 N N . ASN A 1 116 ? 49.952 -10.644 2.236 1.00 80.25 116 ASN A N 1
ATOM 944 C CA . ASN A 1 116 ? 51.081 -9.701 2.291 1.00 80.25 116 ASN A CA 1
ATOM 945 C C . ASN A 1 116 ? 50.670 -8.248 2.618 1.00 80.25 116 ASN A C 1
ATOM 947 O O . ASN A 1 116 ? 51.210 -7.304 2.052 1.00 80.25 116 ASN A O 1
ATOM 951 N N . GLY A 1 117 ? 49.687 -8.068 3.508 1.00 80.44 117 GLY A N 1
ATOM 952 C CA . GLY A 1 117 ? 49.205 -6.742 3.914 1.00 80.44 117 GLY A CA 1
ATOM 953 C C . GLY A 1 117 ? 48.267 -6.047 2.920 1.00 80.44 117 GLY A C 1
ATOM 954 O O . GLY A 1 117 ? 47.900 -4.907 3.161 1.00 80.44 117 GLY A O 1
ATOM 955 N N . GLN A 1 118 ? 47.849 -6.709 1.834 1.00 84.62 118 GLN A N 1
ATOM 956 C CA . GLN A 1 118 ? 46.908 -6.160 0.849 1.00 84.62 118 GLN A CA 1
ATOM 957 C C . GLN A 1 118 ? 45.708 -7.085 0.635 1.00 84.62 118 GLN A C 1
ATOM 959 O O . GLN A 1 118 ? 45.836 -8.310 0.699 1.00 84.62 118 GLN A O 1
ATOM 964 N N . TRP A 1 119 ? 44.541 -6.496 0.377 1.00 89.94 119 TRP A N 1
ATOM 965 C CA . TRP A 1 119 ? 43.311 -7.218 0.053 1.00 89.94 119 TRP A CA 1
ATOM 966 C C . TRP A 1 119 ? 43.223 -7.509 -1.444 1.00 89.94 119 TRP A C 1
ATOM 968 O O . TRP A 1 119 ? 43.418 -6.615 -2.265 1.00 89.94 119 TRP A O 1
ATOM 978 N N . TRP A 1 120 ? 42.880 -8.749 -1.787 1.00 89.38 120 TRP A N 1
ATOM 979 C CA . TRP A 1 120 ? 42.717 -9.206 -3.166 1.00 89.38 120 TRP A CA 1
ATOM 980 C C . TRP A 1 120 ? 41.367 -9.876 -3.345 1.00 89.38 120 TRP A C 1
ATOM 982 O O . TRP A 1 120 ? 40.964 -10.664 -2.488 1.00 89.38 120 TRP A O 1
ATOM 992 N N . VAL A 1 121 ? 40.709 -9.639 -4.479 1.00 91.31 121 VAL A N 1
ATOM 993 C CA . VAL A 1 121 ? 39.536 -10.428 -4.866 1.00 91.31 121 VAL A CA 1
ATOM 994 C C . VAL A 1 121 ? 40.007 -11.818 -5.300 1.00 91.31 121 VAL A C 1
ATOM 996 O O . VAL A 1 121 ? 40.818 -11.971 -6.217 1.00 91.31 121 VAL A O 1
ATOM 999 N N . THR A 1 122 ? 39.510 -12.837 -4.608 1.00 90.38 122 THR A N 1
ATOM 1000 C CA . THR A 1 122 ? 39.844 -14.256 -4.810 1.00 90.38 122 THR A CA 1
ATOM 1001 C C . THR A 1 122 ? 38.714 -15.051 -5.449 1.00 90.38 122 THR A C 1
ATOM 1003 O O . THR A 1 122 ? 38.973 -16.096 -6.043 1.00 90.38 122 THR A O 1
ATOM 1006 N N . GLY A 1 123 ? 37.482 -14.551 -5.371 1.00 87.31 123 GLY A N 1
ATOM 1007 C CA . GLY A 1 123 ? 36.310 -15.184 -5.959 1.00 87.31 123 GLY A CA 1
ATOM 1008 C C . GLY A 1 123 ? 35.219 -14.167 -6.265 1.00 87.31 123 GLY A C 1
ATOM 1009 O O . GLY A 1 123 ? 35.142 -13.117 -5.625 1.00 87.31 123 GLY A O 1
ATOM 1010 N N . LYS A 1 124 ? 34.396 -14.501 -7.258 1.00 89.62 124 LYS A N 1
ATOM 1011 C CA . LYS A 1 124 ? 33.203 -13.755 -7.647 1.00 89.62 124 LYS A CA 1
ATOM 1012 C C . LYS A 1 124 ? 32.088 -14.734 -7.988 1.00 89.62 124 LYS A C 1
ATOM 1014 O O . LYS A 1 124 ? 32.273 -15.585 -8.859 1.00 89.62 124 LYS A O 1
ATOM 1019 N N . GLU A 1 125 ? 30.936 -14.552 -7.365 1.00 86.19 125 GLU A N 1
ATOM 1020 C CA . GLU A 1 125 ? 29.688 -15.232 -7.699 1.00 86.19 125 GLU A CA 1
ATOM 1021 C C . GLU A 1 125 ? 28.702 -14.203 -8.256 1.00 86.19 125 GLU A C 1
ATOM 1023 O O . GLU A 1 125 ? 28.673 -13.055 -7.817 1.00 86.19 125 GLU A O 1
ATOM 1028 N N . ILE A 1 126 ? 27.923 -14.583 -9.264 1.00 79.94 126 ILE A N 1
ATOM 1029 C CA . ILE A 1 126 ? 26.937 -13.703 -9.900 1.00 79.94 126 ILE A CA 1
ATOM 1030 C C . ILE A 1 126 ? 25.577 -14.364 -9.730 1.00 79.94 126 ILE A C 1
ATOM 1032 O O . ILE A 1 126 ? 25.450 -15.565 -9.969 1.00 79.94 126 ILE A O 1
ATOM 1036 N N . SER A 1 127 ? 24.574 -13.584 -9.327 1.00 69.12 127 SER A N 1
ATOM 1037 C CA . SER A 1 127 ? 23.197 -14.071 -9.248 1.00 69.12 127 SER A CA 1
ATOM 1038 C C . SER A 1 127 ? 22.752 -14.653 -10.606 1.00 69.12 127 SER A C 1
ATOM 1040 O O . SER A 1 127 ? 23.002 -14.026 -11.640 1.00 69.12 127 SER A O 1
ATOM 1042 N N . PRO A 1 128 ? 22.135 -15.849 -10.635 1.00 54.47 128 PRO A N 1
ATOM 1043 C CA . PRO A 1 128 ? 21.906 -16.608 -11.867 1.00 54.47 128 PRO A CA 1
ATOM 1044 C C . PRO A 1 128 ? 20.949 -15.942 -12.870 1.00 54.47 128 PRO A C 1
ATOM 1046 O O . PRO A 1 128 ? 21.040 -16.240 -14.061 1.00 54.47 128 PRO A O 1
ATOM 1049 N N . GLU A 1 129 ? 20.088 -15.013 -12.442 1.00 58.94 129 GLU A N 1
ATOM 1050 C CA . GLU A 1 129 ? 19.130 -14.331 -13.321 1.00 58.94 129 GLU A CA 1
ATOM 1051 C C . GLU A 1 129 ? 19.168 -12.810 -13.129 1.00 58.94 129 GLU A C 1
ATOM 1053 O O . GLU A 1 129 ? 18.515 -12.236 -12.257 1.00 58.94 129 GLU A O 1
ATOM 1058 N N . GLY A 1 130 ? 19.945 -12.131 -13.975 1.00 62.59 130 GLY A N 1
ATOM 1059 C CA . GLY A 1 130 ? 19.935 -10.673 -14.051 1.00 62.59 130 GLY A CA 1
ATOM 1060 C C . GLY A 1 130 ? 18.561 -10.157 -14.473 1.00 62.59 130 GLY A C 1
ATOM 1061 O O . GLY A 1 130 ? 18.052 -10.514 -15.539 1.00 62.59 130 GLY A O 1
ATOM 1062 N N . ARG A 1 131 ? 17.949 -9.285 -13.665 1.00 74.88 131 ARG A N 1
ATOM 1063 C CA . ARG A 1 131 ? 16.638 -8.707 -13.995 1.00 74.88 131 ARG A CA 1
ATOM 1064 C C . ARG A 1 131 ? 16.797 -7.630 -15.057 1.00 74.88 131 ARG A C 1
ATOM 1066 O O . ARG A 1 131 ? 17.551 -6.677 -14.867 1.00 74.88 131 ARG A O 1
ATOM 1073 N N . VAL A 1 132 ? 16.052 -7.751 -16.153 1.00 84.31 132 VAL A N 1
ATOM 1074 C CA . VAL A 1 132 ? 16.066 -6.775 -17.249 1.00 84.31 132 VAL A CA 1
ATOM 1075 C C . VAL A 1 132 ? 14.811 -5.915 -17.196 1.00 84.31 132 VAL A C 1
ATOM 1077 O O . VAL A 1 132 ? 13.692 -6.419 -17.262 1.00 84.31 132 VAL A O 1
ATOM 1080 N N . LEU A 1 133 ? 15.005 -4.604 -17.107 1.00 87.00 133 LEU A N 1
ATOM 1081 C CA . LEU A 1 133 ? 13.954 -3.602 -17.250 1.00 87.00 133 LEU A CA 1
ATOM 1082 C C . LEU A 1 133 ? 14.176 -2.814 -18.542 1.00 87.00 133 LEU A C 1
ATOM 1084 O O . LEU A 1 133 ? 15.313 -2.620 -18.965 1.00 87.00 133 LEU A O 1
ATOM 1088 N N . TYR A 1 134 ? 13.109 -2.328 -19.168 1.00 88.81 134 TYR A N 1
ATOM 1089 C CA . TYR A 1 134 ? 13.175 -1.703 -20.491 1.00 88.81 134 TYR A CA 1
ATOM 1090 C C . TYR A 1 134 ? 12.866 -0.209 -20.442 1.00 88.81 134 TYR A C 1
ATOM 1092 O O . TYR A 1 134 ? 11.953 0.232 -19.745 1.00 88.81 134 TYR A O 1
ATOM 1100 N N . ARG A 1 135 ? 13.614 0.580 -21.217 1.00 88.88 135 ARG A N 1
ATOM 1101 C CA . ARG A 1 135 ? 13.388 2.014 -21.419 1.00 88.88 135 ARG A CA 1
ATOM 1102 C C . ARG A 1 135 ? 12.577 2.215 -22.695 1.00 88.88 135 ARG A C 1
ATOM 1104 O O . ARG A 1 135 ? 13.140 2.383 -23.782 1.00 88.88 135 ARG A O 1
ATOM 1111 N N . LEU A 1 136 ? 11.256 2.196 -22.542 1.00 90.44 136 LEU A N 1
ATOM 1112 C CA . LEU A 1 136 ? 10.335 2.370 -23.660 1.00 90.44 136 LEU A CA 1
ATOM 1113 C C . LEU A 1 136 ? 10.253 3.830 -24.109 1.00 90.44 136 LEU A C 1
ATOM 1115 O O . LEU A 1 136 ? 10.266 4.760 -23.301 1.00 90.44 136 LEU A O 1
ATOM 1119 N N . LYS A 1 137 ? 10.137 4.017 -25.421 1.00 90.75 137 LYS A N 1
ATOM 1120 C CA . LYS A 1 137 ? 9.875 5.294 -26.082 1.00 90.75 137 LYS A CA 1
ATOM 1121 C C . LYS A 1 137 ? 8.897 5.067 -27.225 1.00 90.75 137 LYS A C 1
ATOM 1123 O O . LYS A 1 137 ? 9.091 4.162 -28.031 1.00 90.75 137 LYS A O 1
ATOM 1128 N N . ILE A 1 138 ? 7.893 5.933 -27.316 1.00 91.31 138 ILE A N 1
ATOM 1129 C CA . ILE A 1 138 ? 7.037 6.079 -28.492 1.00 91.31 138 ILE A CA 1
ATOM 1130 C C . ILE A 1 138 ? 7.019 7.568 -28.865 1.00 91.31 138 ILE A C 1
ATOM 1132 O O . ILE A 1 138 ? 6.822 8.406 -27.980 1.00 91.31 138 ILE A O 1
ATOM 1136 N N . PRO A 1 139 ? 7.213 7.928 -30.143 1.00 90.75 139 PRO A N 1
ATOM 1137 C CA . PRO A 1 139 ? 7.426 7.038 -31.289 1.00 90.75 139 PRO A CA 1
ATOM 1138 C C . PRO A 1 139 ? 8.817 6.375 -31.282 1.00 90.75 139 PRO A C 1
ATOM 1140 O O . PRO A 1 139 ? 9.819 7.034 -31.006 1.00 90.75 139 PRO A O 1
ATOM 1143 N N . GLY A 1 140 ? 8.865 5.071 -31.567 1.00 88.06 140 GLY A N 1
ATOM 1144 C CA . GLY A 1 140 ? 10.094 4.338 -31.866 1.00 88.06 140 GLY A CA 1
ATOM 1145 C C . GLY A 1 140 ? 10.545 4.532 -33.318 1.00 88.06 140 GLY A C 1
ATOM 1146 O O . GLY A 1 140 ? 10.167 5.496 -33.983 1.00 88.06 140 GLY A O 1
ATOM 1147 N N . ASN A 1 141 ? 11.345 3.592 -33.829 1.00 85.62 141 ASN A N 1
ATOM 1148 C CA . ASN A 1 141 ? 11.863 3.661 -35.204 1.00 85.62 141 ASN A CA 1
ATOM 1149 C C . ASN A 1 141 ? 10.829 3.244 -36.262 1.00 85.62 141 ASN A C 1
ATOM 1151 O O . ASN A 1 141 ? 10.959 3.627 -37.423 1.00 85.62 141 ASN A O 1
ATOM 1155 N N . LYS A 1 142 ? 9.821 2.450 -35.878 1.00 89.38 142 LYS A N 1
ATOM 1156 C CA . LYS A 1 142 ? 8.776 1.950 -36.775 1.00 89.38 142 LYS A CA 1
ATOM 1157 C C . LYS A 1 142 ? 7.497 2.767 -36.590 1.00 89.38 142 LYS A C 1
ATOM 1159 O O . LYS A 1 142 ? 6.959 2.866 -35.486 1.00 89.38 142 LYS A O 1
ATOM 1164 N N . VAL A 1 143 ? 7.010 3.331 -37.690 1.00 91.50 143 VAL A N 1
ATOM 1165 C CA . VAL A 1 143 ? 5.710 4.000 -37.792 1.00 91.50 143 VAL A CA 1
ATOM 1166 C C . VAL A 1 143 ? 5.086 3.578 -39.111 1.00 91.50 143 VAL A C 1
ATOM 1168 O O . VAL A 1 143 ? 5.766 3.602 -40.134 1.00 91.50 143 VAL A O 1
ATOM 1171 N N . GLU A 1 144 ? 3.812 3.211 -39.100 1.00 92.12 144 GLU A N 1
ATOM 1172 C CA . GLU A 1 144 ? 3.104 2.810 -40.315 1.00 92.12 144 GLU A CA 1
ATOM 1173 C C . GLU A 1 144 ? 1.690 3.388 -40.355 1.00 92.12 144 GLU A C 1
ATOM 1175 O O . GLU A 1 144 ? 1.064 3.634 -39.319 1.00 92.12 144 GLU A O 1
ATOM 1180 N N . GLN A 1 145 ? 1.195 3.622 -41.568 1.00 93.56 145 GLN A N 1
ATOM 1181 C CA . GLN A 1 145 ? -0.217 3.895 -41.793 1.00 93.56 145 GLN A CA 1
ATOM 1182 C C . GLN A 1 145 ? -0.963 2.582 -41.967 1.00 93.56 145 GLN A C 1
ATOM 1184 O O . GLN A 1 145 ? -0.514 1.687 -42.685 1.00 93.56 145 GLN A O 1
ATOM 1189 N N . ALA A 1 146 ? -2.125 2.503 -41.339 1.00 93.19 146 ALA A N 1
ATOM 1190 C CA . ALA A 1 146 ? -2.998 1.355 -41.385 1.00 93.19 146 ALA A CA 1
ATOM 1191 C C . ALA A 1 146 ? -4.367 1.779 -41.906 1.00 93.19 146 ALA A C 1
ATOM 1193 O O . ALA A 1 146 ? -5.010 2.674 -41.355 1.00 93.19 146 ALA A O 1
ATOM 1194 N N . LYS A 1 147 ? -4.840 1.091 -42.942 1.00 94.31 147 LYS A N 1
ATOM 1195 C CA . LYS A 1 147 ? -6.221 1.216 -43.407 1.00 94.31 147 LYS A CA 1
ATOM 1196 C C . LYS A 1 147 ? -7.179 0.729 -42.328 1.00 94.31 147 LYS A C 1
ATOM 1198 O O . LYS A 1 147 ? -8.225 1.335 -42.105 1.00 94.31 147 LYS A O 1
ATOM 1203 N N . ARG A 1 148 ? -6.807 -0.360 -41.653 1.00 96.00 148 ARG A N 1
ATOM 1204 C CA . ARG A 1 148 ? -7.591 -0.958 -40.581 1.00 96.00 148 ARG A CA 1
ATOM 1205 C C . ARG A 1 148 ? -6.689 -1.571 -39.522 1.00 96.00 148 ARG A C 1
ATOM 1207 O O . ARG A 1 148 ? -5.717 -2.245 -39.852 1.00 96.00 148 ARG A O 1
ATOM 1214 N N . VAL A 1 149 ? -7.033 -1.356 -38.259 1.00 97.25 149 VAL A N 1
ATOM 1215 C CA . VAL A 1 149 ? -6.413 -2.029 -37.116 1.00 97.25 149 VAL A CA 1
ATOM 1216 C C . VAL A 1 149 ? -7.511 -2.667 -36.289 1.00 97.25 149 VAL A C 1
ATOM 1218 O O . VAL A 1 149 ? -8.440 -1.978 -35.872 1.00 97.25 149 VAL A O 1
ATOM 1221 N N . GLU A 1 150 ? -7.405 -3.965 -36.040 1.00 97.62 150 GLU A N 1
ATOM 1222 C CA . GLU A 1 150 ? -8.326 -4.698 -35.179 1.00 97.62 150 GLU A CA 1
ATOM 1223 C C . GLU A 1 150 ? -7.580 -5.296 -33.994 1.00 97.62 150 GLU A C 1
ATOM 1225 O O . GLU A 1 150 ? -6.568 -5.977 -34.161 1.00 97.62 150 GLU A O 1
ATOM 1230 N N . ILE A 1 151 ? -8.109 -5.057 -32.796 1.00 97.44 151 ILE A N 1
ATOM 1231 C CA . ILE A 1 151 ? -7.653 -5.679 -31.557 1.00 97.44 151 ILE A CA 1
ATOM 1232 C C . ILE A 1 151 ? -8.846 -6.384 -30.933 1.00 97.44 151 ILE A C 1
ATOM 1234 O O . ILE A 1 151 ? -9.888 -5.764 -30.719 1.00 97.44 151 ILE A O 1
ATOM 1238 N N . SER A 1 152 ? -8.698 -7.671 -30.637 1.00 94.94 152 SER A N 1
ATOM 1239 C CA . SER A 1 152 ? -9.736 -8.459 -29.968 1.00 94.94 152 SER A CA 1
ATOM 1240 C C . SER A 1 152 ? -9.154 -9.179 -28.763 1.00 94.94 152 SER A C 1
ATOM 1242 O O . SER A 1 152 ? -8.149 -9.881 -28.876 1.00 94.94 152 SER A O 1
ATOM 1244 N N . HIS A 1 153 ? -9.790 -9.020 -27.607 1.00 93.88 153 HIS A N 1
ATOM 1245 C CA . HIS A 1 153 ? -9.363 -9.679 -26.385 1.00 93.88 153 HIS A CA 1
ATOM 1246 C C . HIS A 1 153 ? -10.530 -9.929 -25.430 1.00 93.88 153 HIS A C 1
ATOM 1248 O O . HIS A 1 153 ? -11.129 -8.991 -24.911 1.00 93.88 153 HIS A O 1
ATOM 1254 N N . VAL A 1 154 ? -10.826 -11.207 -25.185 1.00 91.81 154 VAL A N 1
ATOM 1255 C CA . VAL A 1 154 ? -11.947 -11.675 -24.356 1.00 91.81 154 VAL A CA 1
ATOM 1256 C C . VAL A 1 154 ? -13.282 -11.036 -24.772 1.00 91.81 154 VAL A C 1
ATOM 1258 O O . VAL A 1 154 ? -13.871 -11.472 -25.760 1.00 91.81 154 VAL A O 1
ATOM 1261 N N . ASP A 1 155 ? -13.727 -10.011 -24.042 1.00 92.69 155 ASP A N 1
ATOM 1262 C CA . ASP A 1 155 ? -15.004 -9.310 -24.205 1.00 92.69 155 ASP A CA 1
ATOM 1263 C C . ASP A 1 155 ? -14.806 -7.869 -24.731 1.00 92.69 155 ASP A C 1
ATOM 1265 O O . ASP A 1 155 ? -15.763 -7.102 -24.830 1.00 92.69 155 ASP A O 1
ATOM 1269 N N . LEU A 1 156 ? -13.563 -7.495 -25.071 1.00 95.88 156 LEU A N 1
ATOM 1270 C CA . LEU A 1 156 ? -13.173 -6.206 -25.641 1.00 95.88 156 LEU A CA 1
ATOM 1271 C C . LEU A 1 156 ? -12.809 -6.341 -27.124 1.00 95.88 156 LEU A C 1
ATOM 1273 O O . LEU A 1 156 ? -11.990 -7.180 -27.513 1.00 95.88 156 LEU A O 1
ATOM 1277 N N . LYS A 1 157 ? -13.332 -5.425 -27.936 1.00 97.38 157 LYS A N 1
ATOM 1278 C CA . LYS A 1 157 ? -12.942 -5.224 -29.328 1.00 97.38 157 LYS A CA 1
ATOM 1279 C C . LYS A 1 157 ? -12.664 -3.749 -29.596 1.00 97.38 157 LYS A C 1
ATOM 1281 O O . LYS A 1 157 ? -13.471 -2.885 -29.257 1.00 97.38 157 LYS A O 1
ATOM 1286 N N . LEU A 1 158 ? -11.529 -3.470 -30.230 1.00 97.62 158 LEU A N 1
ATOM 1287 C CA . LEU A 1 158 ? -11.155 -2.148 -30.726 1.00 97.62 158 LEU A CA 1
ATOM 1288 C C . LEU A 1 158 ? -10.960 -2.229 -32.237 1.00 97.62 158 LEU A C 1
ATOM 1290 O O . LEU A 1 158 ? -10.255 -3.115 -32.725 1.00 97.62 158 LEU A O 1
ATOM 1294 N N . VAL A 1 159 ? -11.554 -1.296 -32.972 1.00 97.81 159 VAL A N 1
ATOM 1295 C CA . VAL A 1 159 ? -11.377 -1.191 -34.424 1.00 97.81 159 VAL A CA 1
ATOM 1296 C C . VAL A 1 159 ? -11.006 0.239 -34.763 1.00 97.81 159 VAL A C 1
ATOM 1298 O O . VAL A 1 159 ? -11.722 1.156 -34.383 1.00 97.81 159 VAL A O 1
ATOM 1301 N N . PHE A 1 160 ? -9.907 0.431 -35.486 1.00 97.50 160 PHE A N 1
ATOM 1302 C CA . PHE A 1 160 ? -9.511 1.722 -36.039 1.00 97.50 160 PHE A CA 1
ATOM 1303 C C . PHE A 1 160 ? -9.480 1.664 -37.560 1.00 97.50 160 PHE A C 1
ATOM 1305 O O . PHE A 1 160 ? -9.061 0.659 -38.134 1.00 97.50 160 PHE A O 1
ATOM 1312 N N . THR A 1 161 ? -9.881 2.756 -38.201 1.00 94.81 161 THR A N 1
ATOM 1313 C CA . THR A 1 161 ? -9.793 2.951 -39.652 1.00 94.81 161 THR A CA 1
ATOM 1314 C C . THR A 1 161 ? -8.960 4.184 -39.967 1.00 94.81 161 THR A C 1
ATOM 1316 O O . THR A 1 161 ? -9.029 5.176 -39.236 1.00 94.81 161 THR A O 1
ATOM 1319 N N . ASP A 1 162 ? -8.181 4.118 -41.048 1.00 91.69 162 ASP A N 1
ATOM 1320 C CA . ASP A 1 162 ? -7.295 5.197 -41.510 1.00 91.69 162 ASP A CA 1
ATOM 1321 C C . ASP A 1 162 ? -6.431 5.769 -40.371 1.00 91.69 162 ASP A C 1
ATOM 1323 O O . ASP A 1 162 ? -6.408 6.971 -40.084 1.00 91.69 162 ASP A O 1
ATOM 1327 N N . ALA A 1 163 ? -5.755 4.867 -39.664 1.00 94.38 163 ALA A N 1
ATOM 1328 C CA . ALA A 1 163 ? -4.999 5.164 -38.461 1.00 94.38 163 ALA A CA 1
ATOM 1329 C C . ALA A 1 163 ? -3.491 5.180 -38.716 1.00 94.38 163 ALA A C 1
ATOM 1331 O O . ALA A 1 163 ? -2.980 4.643 -39.698 1.00 94.38 163 ALA A O 1
ATOM 1332 N N . VAL A 1 164 ? -2.763 5.790 -37.788 1.00 95.50 164 VAL A N 1
ATOM 1333 C CA . VAL A 1 164 ? -1.303 5.729 -37.734 1.00 95.50 164 VAL A CA 1
ATOM 1334 C C . VAL A 1 164 ? -0.890 4.956 -36.492 1.00 95.50 164 VAL A C 1
ATOM 1336 O O . VAL A 1 164 ? -1.294 5.298 -35.377 1.00 95.50 164 VAL A O 1
ATOM 1339 N N . CYS A 1 165 ? -0.068 3.936 -36.702 1.00 95.50 165 CYS A N 1
ATOM 1340 C CA . CYS A 1 165 ? 0.463 3.044 -35.685 1.00 95.50 165 CYS A CA 1
ATOM 1341 C C . CYS A 1 165 ? 1.907 3.432 -35.353 1.00 95.50 165 CYS A C 1
ATOM 1343 O O . CYS A 1 165 ? 2.781 3.427 -36.221 1.00 95.50 165 CYS A O 1
ATOM 1345 N N . PHE A 1 166 ? 2.158 3.758 -34.087 1.00 95.81 166 PHE A N 1
ATOM 1346 C CA . PHE A 1 166 ? 3.482 4.048 -33.546 1.00 95.81 166 PHE A CA 1
ATOM 1347 C C . PHE A 1 166 ? 3.915 2.915 -32.623 1.00 95.81 166 PHE A C 1
ATOM 1349 O O . PHE A 1 166 ? 3.254 2.641 -31.618 1.00 95.81 166 PHE A O 1
ATOM 1356 N N . TYR A 1 167 ? 5.038 2.292 -32.954 1.00 94.44 167 TYR A N 1
ATOM 1357 C CA . TYR A 1 167 ? 5.607 1.187 -32.193 1.00 94.44 167 TYR A CA 1
ATOM 1358 C C . TYR A 1 167 ? 6.593 1.690 -31.140 1.00 94.44 167 TYR A C 1
ATOM 1360 O O . TYR A 1 167 ? 7.065 2.833 -31.207 1.00 94.44 167 TYR A O 1
ATOM 1368 N N . ASP A 1 168 ? 6.908 0.829 -30.175 1.00 93.69 168 ASP A N 1
ATOM 1369 C CA . ASP A 1 168 ? 8.009 1.066 -29.248 1.00 93.69 168 ASP A CA 1
ATOM 1370 C C . ASP A 1 168 ? 9.392 0.988 -29.930 1.00 93.69 168 ASP A C 1
ATOM 1372 O O . ASP A 1 168 ? 9.545 0.749 -31.131 1.00 93.69 168 ASP A O 1
ATOM 1376 N N . ASN A 1 169 ? 10.423 1.308 -29.154 1.00 93.12 169 ASN A N 1
ATOM 1377 C CA . ASN A 1 169 ? 11.818 1.331 -29.574 1.00 93.12 169 ASN A CA 1
ATOM 1378 C C . ASN A 1 169 ? 12.555 0.006 -29.322 1.00 93.12 169 ASN A C 1
ATOM 1380 O O . ASN A 1 169 ? 13.783 -0.011 -29.457 1.00 93.12 169 ASN A O 1
ATOM 1384 N N . LEU A 1 170 ? 11.868 -1.066 -28.913 1.00 90.31 170 LEU A N 1
ATOM 1385 C CA . LEU A 1 170 ? 12.518 -2.342 -28.646 1.00 90.31 170 LEU A CA 1
ATOM 1386 C C . LEU A 1 170 ? 12.787 -3.087 -29.962 1.00 90.31 170 LEU A C 1
ATOM 1388 O O . LEU A 1 170 ? 11.908 -3.222 -30.813 1.00 90.31 170 LEU A O 1
ATOM 1392 N N . PRO A 1 171 ? 14.023 -3.562 -30.181 1.00 80.06 171 PRO A N 1
ATOM 1393 C CA . PRO A 1 171 ? 14.365 -4.255 -31.411 1.00 80.06 171 PRO A CA 1
ATOM 1394 C C . PRO A 1 171 ? 13.691 -5.631 -31.458 1.00 80.06 171 PRO A C 1
ATOM 1396 O O . PRO A 1 171 ? 13.886 -6.439 -30.557 1.00 80.06 171 PRO A O 1
ATOM 1399 N N . GLN A 1 172 ? 12.966 -5.912 -32.547 1.00 77.88 172 GLN A N 1
ATOM 1400 C CA . GLN A 1 172 ? 12.354 -7.222 -32.839 1.00 77.88 172 GLN A CA 1
ATOM 1401 C C . GLN A 1 172 ? 11.334 -7.709 -31.792 1.00 77.88 172 GLN A C 1
ATOM 1403 O O . GLN A 1 172 ? 11.072 -8.908 -31.701 1.00 77.88 172 GLN A O 1
ATOM 1408 N N . MET A 1 173 ? 10.778 -6.800 -30.988 1.00 83.94 173 MET A N 1
ATOM 1409 C CA . MET A 1 173 ? 9.790 -7.128 -29.964 1.00 83.94 173 MET A CA 1
ATOM 1410 C C . MET A 1 173 ? 8.723 -6.043 -29.902 1.00 83.94 173 MET A C 1
ATOM 1412 O O . MET A 1 173 ? 8.974 -4.952 -29.403 1.00 83.94 173 MET A O 1
ATOM 1416 N N . GLU A 1 174 ? 7.514 -6.350 -30.347 1.00 90.44 174 GLU A N 1
ATOM 1417 C CA . GLU A 1 174 ? 6.367 -5.472 -30.179 1.00 90.44 174 GLU A CA 1
ATOM 1418 C C . GLU A 1 174 ? 5.792 -5.669 -28.778 1.00 90.44 174 GLU A C 1
ATOM 1420 O O . GLU A 1 174 ? 5.200 -6.701 -28.462 1.00 90.44 174 GLU A O 1
ATOM 1425 N N . THR A 1 175 ? 5.972 -4.670 -27.919 1.00 93.06 175 THR A N 1
ATOM 1426 C CA . THR A 1 175 ? 5.456 -4.706 -26.545 1.00 93.06 175 THR A CA 1
ATOM 1427 C C . THR A 1 175 ? 4.506 -3.546 -26.254 1.00 93.06 175 THR A C 1
ATOM 1429 O O . THR A 1 175 ? 3.741 -3.579 -25.284 1.00 93.06 175 THR A O 1
ATOM 1432 N N . ALA A 1 176 ? 4.539 -2.497 -27.071 1.00 94.94 176 ALA A N 1
ATOM 1433 C CA . ALA A 1 176 ? 3.620 -1.381 -26.997 1.00 94.94 176 ALA A CA 1
ATOM 1434 C C . ALA A 1 176 ? 3.229 -0.869 -28.386 1.00 94.94 176 ALA A C 1
ATOM 1436 O O . ALA A 1 176 ? 4.040 -0.841 -29.314 1.00 94.94 176 ALA A O 1
ATOM 1437 N N . LEU A 1 177 ? 1.989 -0.397 -28.498 1.00 96.06 177 LEU A N 1
ATOM 1438 C CA . LEU A 1 177 ? 1.446 0.187 -29.719 1.00 96.06 177 LEU A CA 1
ATOM 1439 C C . LEU A 1 177 ? 0.582 1.398 -29.374 1.00 96.06 177 LEU A C 1
ATOM 1441 O O . LEU A 1 177 ? -0.345 1.300 -28.574 1.00 96.06 177 LEU A O 1
ATOM 1445 N N . LEU A 1 178 ? 0.865 2.542 -29.991 1.00 97.38 178 LEU A N 1
ATOM 1446 C CA . LEU A 1 178 ? 0.001 3.718 -29.942 1.00 97.38 178 LEU A CA 1
ATOM 1447 C C . LEU A 1 178 ? -0.672 3.901 -31.301 1.00 97.38 178 LEU A C 1
ATOM 1449 O O . LEU A 1 178 ? -0.001 4.075 -32.315 1.00 97.38 178 LEU A O 1
ATOM 1453 N N . ILE A 1 179 ? -1.998 3.903 -31.309 1.00 97.44 179 ILE A N 1
ATOM 1454 C CA . ILE A 1 179 ? -2.825 4.039 -32.505 1.00 97.44 179 ILE A CA 1
ATOM 1455 C C . ILE A 1 179 ? -3.514 5.397 -32.442 1.00 97.44 179 ILE A C 1
ATOM 1457 O O . ILE A 1 179 ? -4.223 5.682 -31.478 1.00 97.44 179 ILE A O 1
ATOM 1461 N N . ILE A 1 180 ? -3.315 6.240 -33.454 1.00 96.31 180 ILE A N 1
ATOM 1462 C CA . ILE A 1 180 ? -3.991 7.538 -33.584 1.00 96.31 180 ILE A CA 1
ATOM 1463 C C . ILE A 1 180 ? -4.828 7.510 -34.860 1.00 96.31 180 ILE A C 1
ATOM 1465 O O . ILE A 1 180 ? -4.278 7.394 -35.952 1.00 96.31 180 ILE A O 1
ATOM 1469 N N . GLY A 1 181 ? -6.144 7.648 -34.730 1.00 92.00 181 GLY A N 1
ATOM 1470 C CA . GLY A 1 181 ? -7.073 7.560 -35.856 1.00 92.00 181 GLY A CA 1
ATOM 1471 C C . GLY A 1 181 ? -8.523 7.540 -35.392 1.00 92.00 181 GLY A C 1
ATOM 1472 O O . GLY A 1 181 ? -8.796 7.682 -34.200 1.00 92.00 181 GLY A O 1
ATOM 1473 N N . GLN A 1 182 ? -9.447 7.365 -36.334 1.00 93.31 182 GLN A N 1
ATOM 1474 C CA . GLN A 1 182 ? -10.854 7.153 -36.003 1.00 93.31 182 GLN A CA 1
ATOM 1475 C C . GLN A 1 182 ? -11.021 5.713 -35.532 1.00 93.31 182 GLN A C 1
ATOM 1477 O O . GLN A 1 182 ? -10.778 4.785 -36.303 1.00 93.31 182 GLN A O 1
ATOM 1482 N N . GLY A 1 183 ? -11.379 5.531 -34.264 1.00 95.62 183 GLY A N 1
ATOM 1483 C CA . GLY A 1 183 ? -11.613 4.210 -33.700 1.00 95.62 183 GLY A CA 1
ATOM 1484 C C . GLY A 1 183 ? -12.993 4.050 -33.095 1.00 95.62 183 GLY A C 1
ATOM 1485 O O . GLY A 1 183 ? -13.703 5.022 -32.847 1.00 95.62 183 GLY A O 1
ATOM 1486 N N . GLU A 1 184 ? -13.346 2.808 -32.810 1.00 97.25 184 GLU A N 1
ATOM 1487 C CA . GLU A 1 184 ? -14.534 2.416 -32.068 1.00 97.25 184 GLU A CA 1
ATOM 1488 C C . GLU A 1 184 ? -14.156 1.332 -31.057 1.00 97.25 184 GLU A C 1
ATOM 1490 O O . GLU A 1 184 ? -13.321 0.464 -31.330 1.00 97.25 184 GLU A O 1
ATOM 1495 N N . ILE A 1 185 ? -14.762 1.412 -29.875 1.00 96.19 185 ILE A N 1
ATOM 1496 C CA . ILE A 1 185 ? -14.693 0.379 -28.843 1.00 96.19 185 ILE A CA 1
ATOM 1497 C C . ILE A 1 185 ? -16.035 -0.325 -28.733 1.00 96.19 185 ILE A C 1
ATOM 1499 O O . ILE A 1 185 ? -17.080 0.325 -28.725 1.00 96.19 185 ILE A O 1
ATOM 1503 N N . GLU A 1 186 ? -15.977 -1.637 -28.551 1.00 96.31 186 GLU A N 1
ATOM 1504 C CA . GLU A 1 186 ? -17.069 -2.468 -28.075 1.00 96.31 186 GLU A CA 1
ATOM 1505 C C . GLU A 1 186 ? -16.571 -3.310 -26.894 1.00 96.31 186 GLU A C 1
ATOM 1507 O O . GLU A 1 186 ? -15.618 -4.076 -27.020 1.00 96.31 186 GLU A O 1
ATOM 1512 N N . PHE A 1 187 ? -17.202 -3.151 -25.733 1.00 96.00 187 PHE A N 1
ATOM 1513 C CA . PHE A 1 187 ? -16.960 -3.975 -24.552 1.00 96.00 187 PHE A CA 1
ATOM 1514 C C . PHE A 1 187 ? -18.275 -4.598 -24.085 1.00 96.00 187 PHE A C 1
ATOM 1516 O O . PHE A 1 187 ? -19.193 -3.878 -23.685 1.00 96.00 187 PHE A O 1
ATOM 1523 N N . ALA A 1 188 ? -18.370 -5.925 -24.150 1.00 94.06 188 ALA A N 1
ATOM 1524 C CA . ALA A 1 188 ? -19.604 -6.670 -23.919 1.00 94.06 188 ALA A CA 1
ATOM 1525 C C . ALA A 1 188 ? -19.348 -7.895 -23.019 1.00 94.06 188 ALA A C 1
ATOM 1527 O O . ALA A 1 188 ? -19.133 -8.995 -23.535 1.00 94.06 188 ALA A O 1
ATOM 1528 N N . PRO A 1 189 ? -19.373 -7.724 -21.681 1.00 92.19 189 PRO A N 1
ATOM 1529 C CA . PRO A 1 189 ? -19.189 -8.820 -20.736 1.00 92.19 189 PRO A CA 1
ATOM 1530 C C . PRO A 1 189 ? -20.165 -9.970 -20.986 1.00 92.19 189 PRO A C 1
ATOM 1532 O O . PRO A 1 189 ? -21.371 -9.754 -21.131 1.00 92.19 189 PRO A O 1
ATOM 1535 N N . LYS A 1 190 ? -19.686 -11.215 -20.971 1.00 89.00 190 LYS A N 1
ATOM 1536 C CA . LYS A 1 190 ? -20.583 -12.388 -21.077 1.00 89.00 190 LYS A CA 1
ATOM 1537 C C . LYS A 1 190 ? -21.339 -12.667 -19.778 1.00 89.00 190 LYS A C 1
ATOM 1539 O O . LYS A 1 190 ? -22.490 -13.118 -19.809 1.00 89.00 190 LYS A O 1
ATOM 1544 N N . VAL A 1 191 ? -20.722 -12.332 -18.644 1.00 87.69 191 VAL A N 1
ATOM 1545 C CA . VAL A 1 191 ? -21.272 -12.536 -17.300 1.00 87.69 191 VAL A CA 1
ATOM 1546 C C . VAL A 1 191 ? -22.553 -11.716 -17.117 1.00 87.69 191 VAL A C 1
ATOM 1548 O O . VAL A 1 191 ? -22.592 -10.508 -17.350 1.00 87.69 191 VAL A O 1
ATOM 1551 N N . LYS A 1 192 ? -23.638 -12.377 -16.695 1.00 86.88 192 LYS A N 1
ATOM 1552 C CA . LYS A 1 192 ? -24.970 -11.754 -16.570 1.00 86.88 192 LYS A CA 1
ATOM 1553 C C . LYS A 1 192 ? -24.995 -10.597 -15.564 1.00 86.88 192 LYS A C 1
ATOM 1555 O O . LYS A 1 192 ? -25.634 -9.584 -15.841 1.00 86.88 192 LYS A O 1
ATOM 1560 N N . ASN A 1 193 ? -24.312 -10.746 -14.430 1.00 84.06 193 ASN A N 1
ATOM 1561 C CA . ASN A 1 193 ? -24.259 -9.711 -13.393 1.00 84.06 193 ASN A CA 1
ATOM 1562 C C . ASN A 1 193 ? -23.549 -8.451 -13.904 1.00 84.06 193 ASN A C 1
ATOM 1564 O O . ASN A 1 193 ? -24.072 -7.355 -13.735 1.00 84.06 193 ASN A O 1
ATOM 1568 N N . GLU A 1 194 ? -22.449 -8.609 -14.641 1.00 87.50 194 GLU A N 1
ATOM 1569 C CA . GLU A 1 194 ? -21.718 -7.483 -15.230 1.00 87.50 194 GLU A CA 1
ATOM 1570 C C . GLU A 1 194 ? -22.542 -6.736 -16.279 1.00 87.50 194 GLU A C 1
ATOM 1572 O O . GLU A 1 194 ? -22.618 -5.510 -16.251 1.00 87.50 194 GLU A O 1
ATOM 1577 N N . ARG A 1 195 ? -23.269 -7.448 -17.149 1.00 90.00 195 ARG A N 1
ATOM 1578 C CA . ARG A 1 195 ? -24.220 -6.806 -18.076 1.00 90.00 195 ARG A CA 1
ATOM 1579 C C . ARG A 1 195 ? -25.304 -6.023 -17.347 1.00 90.00 195 ARG A C 1
ATOM 1581 O O . ARG A 1 195 ? -25.684 -4.936 -17.781 1.00 90.00 195 ARG A O 1
ATOM 1588 N N . HIS A 1 196 ? -25.803 -6.564 -16.238 1.00 84.31 196 HIS A N 1
ATOM 1589 C CA . HIS A 1 196 ? -26.783 -5.875 -15.410 1.00 84.31 196 HIS A CA 1
ATOM 1590 C C . HIS A 1 196 ? -26.191 -4.614 -14.763 1.00 84.31 196 HIS A C 1
ATOM 1592 O O . HIS A 1 196 ? -26.823 -3.561 -14.825 1.00 84.31 196 HIS A O 1
ATOM 1598 N N . HIS A 1 197 ? -24.965 -4.674 -14.235 1.00 83.12 197 HIS A N 1
ATOM 1599 C CA . HIS A 1 197 ? -24.251 -3.502 -13.719 1.00 83.12 197 HIS A CA 1
ATOM 1600 C C . HIS A 1 197 ? -24.058 -2.428 -14.792 1.00 83.12 197 HIS A C 1
ATOM 1602 O O . HIS A 1 197 ? -24.399 -1.267 -14.560 1.00 83.12 197 HIS A O 1
ATOM 1608 N N . LEU A 1 198 ? -23.623 -2.804 -15.999 1.00 87.62 198 LEU A N 1
ATOM 1609 C CA . LEU A 1 198 ? -23.518 -1.866 -17.118 1.00 87.62 198 LEU A CA 1
ATOM 1610 C C . LEU A 1 198 ? -24.871 -1.231 -17.460 1.00 87.62 198 LEU A C 1
ATOM 1612 O O . LEU A 1 198 ? -24.943 -0.024 -17.699 1.00 87.62 198 LEU A O 1
ATOM 1616 N N . LYS A 1 199 ? -25.960 -2.007 -17.410 1.00 87.62 199 LYS A N 1
ATOM 1617 C CA . LYS A 1 199 ? -27.314 -1.499 -17.653 1.00 87.62 199 LYS A CA 1
ATOM 1618 C C . LYS A 1 199 ? -27.748 -0.484 -16.599 1.00 87.62 199 LYS A C 1
ATOM 1620 O O . LYS A 1 199 ? -28.364 0.514 -16.958 1.00 87.62 199 LYS A O 1
ATOM 1625 N N . LEU A 1 200 ? -27.412 -0.705 -15.331 1.00 82.19 200 LEU A N 1
ATOM 1626 C CA . LEU A 1 200 ? -27.684 0.253 -14.257 1.00 82.19 200 LEU A CA 1
ATOM 1627 C C . LEU A 1 200 ? -26.852 1.536 -14.413 1.00 82.19 200 LEU A C 1
ATOM 1629 O O . LEU A 1 200 ? -27.375 2.627 -14.208 1.00 82.19 200 LEU A O 1
ATOM 1633 N N . MET A 1 201 ? -25.582 1.419 -14.814 1.00 81.81 201 MET A N 1
ATOM 1634 C CA . MET A 1 201 ? -24.668 2.564 -14.921 1.00 81.81 201 MET A CA 1
ATOM 1635 C C . MET A 1 201 ? -24.861 3.396 -16.196 1.00 81.81 201 MET A C 1
ATOM 1637 O O . MET A 1 201 ? -24.781 4.623 -16.154 1.00 81.81 201 MET A O 1
ATOM 1641 N N . PHE A 1 202 ? -25.085 2.744 -17.338 1.00 85.00 202 PHE A N 1
ATOM 1642 C CA . PHE A 1 202 ? -25.087 3.374 -18.665 1.00 85.00 202 PHE A CA 1
ATOM 1643 C C . PHE A 1 202 ? -26.399 3.186 -19.437 1.00 85.00 202 PHE A C 1
ATOM 1645 O O . PHE A 1 202 ? -26.516 3.672 -20.563 1.00 85.00 202 PHE A O 1
ATOM 1652 N N . GLY A 1 203 ? -27.381 2.474 -18.877 1.00 87.75 203 GLY A N 1
ATOM 1653 C CA . GLY A 1 203 ? -28.634 2.140 -19.562 1.00 87.75 203 GLY A CA 1
ATOM 1654 C C . GLY A 1 203 ? -28.492 1.061 -20.643 1.00 87.75 203 GLY A C 1
ATOM 1655 O O . GLY A 1 203 ? -29.453 0.795 -21.363 1.00 87.75 203 GLY A O 1
ATOM 1656 N N . GLN A 1 204 ? -27.311 0.452 -20.785 1.00 91.31 204 GLN A N 1
ATOM 1657 C CA . GLN A 1 204 ? -26.976 -0.516 -21.833 1.00 91.31 204 GLN A CA 1
ATOM 1658 C C . GLN A 1 204 ? -26.172 -1.682 -21.255 1.00 91.31 204 GLN A C 1
ATOM 1660 O O . GLN A 1 204 ? -25.368 -1.485 -20.356 1.00 91.31 204 GLN A O 1
ATOM 1665 N N . GLU A 1 205 ? -26.349 -2.887 -21.796 1.00 93.00 205 GLU A N 1
ATOM 1666 C CA . GLU A 1 205 ? -25.621 -4.092 -21.350 1.00 93.00 205 GLU A CA 1
ATOM 1667 C C . GLU A 1 205 ? -24.187 -4.188 -21.904 1.00 93.00 205 GLU A C 1
ATOM 1669 O O . GLU A 1 205 ? -23.458 -5.118 -21.574 1.00 93.00 205 GLU A O 1
ATOM 1674 N N . GLN A 1 206 ? -23.784 -3.235 -22.745 1.00 93.81 206 GLN A N 1
ATOM 1675 C CA . GLN A 1 206 ? -22.462 -3.153 -23.355 1.00 93.81 206 GLN A CA 1
ATOM 1676 C C . GLN A 1 206 ? -22.008 -1.699 -23.453 1.00 93.81 206 GLN A C 1
ATOM 1678 O O . GLN A 1 206 ? -22.818 -0.768 -23.435 1.00 93.81 206 GLN A O 1
ATOM 1683 N N . ILE A 1 207 ? -20.705 -1.502 -23.606 1.00 92.88 207 ILE A N 1
ATOM 1684 C CA . ILE A 1 207 ? -20.098 -0.191 -23.785 1.00 92.88 207 ILE A CA 1
ATOM 1685 C C . ILE A 1 207 ? -19.632 -0.040 -25.222 1.00 92.88 207 ILE A C 1
ATOM 1687 O O . ILE A 1 207 ? -18.740 -0.747 -25.676 1.00 92.88 207 ILE A O 1
ATOM 1691 N N . THR A 1 208 ? -20.201 0.953 -25.901 1.00 94.81 208 THR A N 1
ATOM 1692 C CA . THR A 1 208 ? -19.715 1.424 -27.199 1.00 94.81 208 THR A CA 1
ATOM 1693 C C . THR A 1 208 ? -19.332 2.898 -27.134 1.00 94.81 208 THR A C 1
ATOM 1695 O O . THR A 1 208 ? -20.036 3.695 -26.497 1.00 94.81 208 THR A O 1
ATOM 1698 N N . ASP A 1 209 ? -18.230 3.287 -27.769 1.00 95.06 209 ASP A N 1
ATOM 1699 C CA . ASP A 1 209 ? -17.818 4.689 -27.912 1.00 95.06 209 ASP A CA 1
ATOM 1700 C C . ASP A 1 209 ? -16.905 4.871 -29.132 1.00 95.06 209 ASP A C 1
ATOM 1702 O O . ASP A 1 209 ? -16.285 3.916 -29.598 1.00 95.06 209 ASP A O 1
ATOM 1706 N N . LYS A 1 210 ? -16.806 6.103 -29.631 1.00 96.75 210 LYS A N 1
ATOM 1707 C CA . LYS A 1 210 ? -15.806 6.468 -30.639 1.00 96.75 210 LYS A CA 1
ATOM 1708 C C . LYS A 1 210 ? -14.506 6.840 -29.950 1.00 96.75 210 LYS A C 1
ATOM 1710 O O . LYS A 1 210 ? -14.524 7.563 -28.957 1.00 96.75 210 LYS A O 1
ATOM 1715 N N . LEU A 1 211 ? -13.389 6.365 -30.480 1.00 96.44 211 LEU A N 1
ATOM 1716 C CA . LEU A 1 211 ? -12.053 6.564 -29.943 1.00 96.44 211 LEU A CA 1
ATOM 1717 C C . LEU A 1 211 ? -11.248 7.534 -30.802 1.00 96.44 211 LEU A C 1
ATOM 1719 O O . LEU A 1 211 ? -11.262 7.466 -32.030 1.00 96.44 211 LEU A O 1
ATOM 1723 N N . LYS A 1 212 ? -10.481 8.398 -30.134 1.00 93.56 212 LYS A N 1
ATOM 1724 C CA . LYS A 1 212 ? -9.500 9.284 -30.790 1.00 93.56 212 LYS A CA 1
ATOM 1725 C C . LYS A 1 212 ? -8.121 8.639 -30.933 1.00 93.56 212 LYS A C 1
ATOM 1727 O O . LYS A 1 212 ? -7.342 9.008 -31.813 1.00 93.56 212 LYS A O 1
ATOM 1732 N N . TYR A 1 213 ? -7.779 7.770 -29.987 1.00 96.31 213 TYR A N 1
ATOM 1733 C CA . TYR A 1 213 ? -6.539 7.006 -29.944 1.00 96.31 213 TYR A CA 1
ATOM 1734 C C . TYR A 1 213 ? -6.675 5.846 -28.953 1.00 96.31 213 TYR A C 1
ATOM 1736 O O . TYR A 1 213 ? -7.546 5.869 -28.077 1.00 96.31 213 TYR A O 1
ATOM 1744 N N . ALA A 1 214 ? -5.764 4.884 -29.056 1.00 97.19 214 ALA A N 1
ATOM 1745 C CA . ALA A 1 214 ? -5.526 3.867 -28.040 1.00 97.19 214 ALA A CA 1
ATOM 1746 C C . ALA A 1 214 ? -4.021 3.657 -27.851 1.00 97.19 214 ALA A C 1
ATOM 1748 O O . ALA A 1 214 ? -3.273 3.577 -28.823 1.00 97.19 214 ALA A O 1
ATOM 1749 N N . TYR A 1 215 ? -3.582 3.573 -26.602 1.00 96.81 215 TYR A N 1
ATOM 1750 C CA . TYR A 1 215 ? -2.251 3.147 -26.206 1.00 96.81 215 TYR A CA 1
ATOM 1751 C C . TYR A 1 215 ? -2.346 1.763 -25.572 1.00 96.81 215 TYR A C 1
ATOM 1753 O O . TYR A 1 215 ? -3.087 1.559 -24.614 1.00 96.81 215 TYR A O 1
ATOM 1761 N N . LEU A 1 216 ? -1.605 0.813 -26.123 1.00 96.44 216 LEU A N 1
ATOM 1762 C CA . LEU A 1 216 ? -1.691 -0.593 -25.774 1.00 96.44 216 LEU A CA 1
ATOM 1763 C C . LEU A 1 216 ? -0.339 -1.072 -25.254 1.00 96.44 216 LEU A C 1
ATOM 1765 O O . LEU A 1 216 ? 0.691 -0.811 -25.877 1.00 96.44 216 LEU A O 1
ATOM 1769 N N . ARG A 1 217 ? -0.348 -1.804 -24.141 1.00 94.94 217 ARG A N 1
ATOM 1770 C CA . ARG A 1 217 ? 0.796 -2.559 -23.623 1.00 94.94 217 ARG A CA 1
ATOM 1771 C C . ARG A 1 217 ? 0.427 -4.025 -23.498 1.00 94.94 217 ARG A C 1
ATOM 1773 O O . ARG A 1 217 ? -0.622 -4.340 -22.942 1.00 94.94 217 ARG A O 1
ATOM 1780 N N . PHE A 1 218 ? 1.286 -4.888 -24.027 1.00 94.62 218 PHE A N 1
ATOM 1781 C CA . PHE A 1 218 ? 1.036 -6.319 -24.186 1.00 94.62 218 PHE A CA 1
ATOM 1782 C C . PHE A 1 218 ? 2.350 -7.103 -24.326 1.00 94.62 218 PHE A C 1
ATOM 1784 O O . PHE A 1 218 ? 3.427 -6.518 -24.473 1.00 94.62 218 PHE A O 1
ATOM 1791 N N . SER A 1 219 ? 2.268 -8.435 -24.298 1.00 92.81 219 SER A N 1
ATOM 1792 C CA . SER A 1 219 ? 3.402 -9.307 -24.622 1.00 92.81 219 SER A CA 1
ATOM 1793 C C . SER A 1 219 ? 3.604 -9.429 -26.145 1.00 92.81 219 SER A C 1
ATOM 1795 O O . SER A 1 219 ? 2.631 -9.332 -26.900 1.00 92.81 219 SER A O 1
ATOM 1797 N N . PRO A 1 220 ? 4.817 -9.751 -26.636 1.00 92.69 220 PRO A N 1
ATOM 1798 C CA . PRO A 1 220 ? 5.022 -10.053 -28.059 1.00 92.69 220 PRO A CA 1
ATOM 1799 C C . PRO A 1 220 ? 4.138 -11.203 -28.568 1.00 92.69 220 PRO A C 1
ATOM 1801 O O . PRO A 1 220 ? 3.686 -11.211 -29.711 1.00 92.69 220 PRO A O 1
ATOM 1804 N N . SER A 1 221 ? 3.849 -12.184 -27.706 1.00 92.12 221 SER A N 1
ATOM 1805 C CA . SER A 1 221 ? 2.970 -13.306 -28.056 1.00 92.12 221 SER A CA 1
ATOM 1806 C C . SER A 1 221 ? 1.511 -12.880 -28.237 1.00 92.12 221 SER A C 1
ATOM 1808 O O . SER A 1 221 ? 0.800 -13.465 -29.052 1.00 92.12 221 SER A O 1
ATOM 1810 N N . PHE A 1 222 ? 1.065 -11.872 -27.484 1.00 94.12 222 PHE A N 1
ATOM 1811 C CA . PHE A 1 222 ? -0.261 -11.285 -27.607 1.00 94.12 222 PHE A CA 1
ATOM 1812 C C . PHE A 1 222 ? -0.380 -10.500 -28.911 1.00 94.12 222 PHE A C 1
ATOM 1814 O O . PHE A 1 222 ? -1.335 -10.697 -29.656 1.00 94.12 222 PHE A O 1
ATOM 1821 N N . TYR A 1 223 ? 0.616 -9.662 -29.227 1.00 94.75 223 TYR A N 1
ATOM 1822 C CA . TYR A 1 223 ? 0.640 -8.878 -30.465 1.00 94.75 223 TYR A CA 1
ATOM 1823 C C . TYR A 1 223 ? 0.376 -9.755 -31.693 1.00 94.75 223 TYR A C 1
ATOM 1825 O O . TYR A 1 223 ? -0.557 -9.505 -32.450 1.00 94.75 223 TYR A O 1
ATOM 1833 N N . ASN A 1 224 ? 1.134 -10.847 -31.817 1.00 92.19 224 ASN A N 1
ATOM 1834 C CA . ASN A 1 224 ? 1.042 -11.762 -32.953 1.00 92.19 224 ASN A CA 1
ATOM 1835 C C . ASN A 1 224 ? -0.295 -12.516 -33.054 1.00 92.19 224 ASN A C 1
ATOM 1837 O O . ASN A 1 224 ? -0.628 -13.011 -34.128 1.00 92.19 224 ASN A O 1
ATOM 1841 N N . ARG A 1 225 ? -1.042 -12.658 -31.952 1.00 93.06 225 ARG A N 1
ATOM 1842 C CA . ARG A 1 225 ? -2.291 -13.437 -31.904 1.00 93.06 225 ARG A CA 1
ATOM 1843 C C . ARG A 1 225 ? -3.550 -12.578 -31.964 1.00 93.06 225 ARG A C 1
ATOM 1845 O O . ARG A 1 225 ? -4.550 -13.020 -32.523 1.00 93.06 225 ARG A O 1
ATOM 1852 N N . ASN A 1 226 ? -3.513 -11.381 -31.386 1.00 95.81 226 ASN A N 1
ATOM 1853 C CA . ASN A 1 226 ? -4.710 -10.602 -31.066 1.00 95.81 226 ASN A CA 1
ATOM 1854 C C . ASN A 1 226 ? -4.793 -9.264 -31.807 1.00 95.81 226 ASN A C 1
ATOM 1856 O O . ASN A 1 226 ? -5.840 -8.614 -31.742 1.00 95.81 226 ASN A O 1
ATOM 1860 N N . ILE A 1 227 ? -3.721 -8.842 -32.485 1.00 96.06 227 ILE A N 1
ATOM 1861 C CA . ILE A 1 227 ? -3.656 -7.568 -33.205 1.00 96.06 227 ILE A CA 1
ATOM 1862 C C . ILE A 1 227 ? -3.462 -7.843 -34.695 1.00 96.06 227 ILE A C 1
ATOM 1864 O O . ILE A 1 227 ? -2.496 -8.477 -35.108 1.00 96.06 227 ILE A O 1
ATOM 1868 N N . THR A 1 228 ? -4.387 -7.345 -35.513 1.00 96.19 228 THR A N 1
ATOM 1869 C CA . THR A 1 228 ? -4.303 -7.401 -36.978 1.00 96.19 228 THR A CA 1
ATOM 1870 C C . THR A 1 228 ? -4.208 -5.986 -37.528 1.00 96.19 228 THR A C 1
ATOM 1872 O O . THR A 1 228 ? -5.056 -5.147 -37.225 1.00 96.19 228 THR A O 1
ATOM 1875 N N . ILE A 1 229 ? -3.178 -5.717 -38.333 1.00 94.25 229 ILE A N 1
ATOM 1876 C CA . ILE A 1 229 ? -2.952 -4.410 -38.958 1.00 94.25 229 ILE A CA 1
ATOM 1877 C C . ILE A 1 229 ? -2.906 -4.578 -40.477 1.00 94.25 229 ILE A C 1
ATOM 1879 O O . ILE A 1 229 ? -2.026 -5.244 -41.020 1.00 94.25 229 ILE A O 1
ATOM 1883 N N . GLU A 1 230 ? -3.851 -3.946 -41.167 1.00 93.69 230 GLU A N 1
ATOM 1884 C CA . GLU A 1 230 ? -3.865 -3.824 -42.623 1.00 93.69 230 GLU A CA 1
ATOM 1885 C C . GLU A 1 230 ? -3.110 -2.551 -43.026 1.00 93.69 230 GLU A C 1
ATOM 1887 O O . GLU A 1 230 ? -3.671 -1.451 -43.029 1.00 93.69 230 GLU A O 1
ATOM 1892 N N . GLY A 1 231 ? -1.818 -2.695 -43.329 1.00 84.81 231 GLY A N 1
ATOM 1893 C CA . GLY A 1 231 ? -0.943 -1.583 -43.708 1.00 84.81 231 GLY A CA 1
ATOM 1894 C C . GLY A 1 231 ? -1.279 -0.951 -45.066 1.00 84.81 231 GLY A C 1
ATOM 1895 O O . GLY A 1 231 ? -1.862 -1.584 -45.948 1.00 84.81 231 GLY A O 1
ATOM 1896 N N . ILE A 1 232 ? -0.871 0.306 -45.245 1.00 83.94 232 ILE A N 1
ATOM 1897 C CA . ILE A 1 232 ? -0.892 1.017 -46.531 1.00 83.94 232 ILE A CA 1
ATOM 1898 C C . ILE A 1 232 ? 0.538 1.013 -47.093 1.00 83.94 232 ILE A C 1
ATOM 1900 O O . ILE A 1 232 ? 1.450 1.553 -46.471 1.00 83.94 232 ILE A O 1
ATOM 1904 N N . ASN A 1 233 ? 0.742 0.382 -48.254 1.00 59.38 233 ASN A N 1
ATOM 1905 C CA . ASN A 1 233 ? 2.056 0.160 -48.887 1.00 59.38 233 ASN A CA 1
ATOM 1906 C C . ASN A 1 233 ? 2.615 1.402 -49.614 1.00 59.38 233 ASN A C 1
ATOM 1908 O O . ASN A 1 233 ? 3.126 1.293 -50.726 1.00 59.38 233 ASN A O 1
ATOM 1912 N N . ASP A 1 234 ? 2.551 2.573 -48.985 1.00 61.16 234 ASP A N 1
ATOM 1913 C CA . ASP A 1 234 ? 3.119 3.803 -49.538 1.00 61.16 234 ASP A CA 1
ATOM 1914 C C . ASP A 1 234 ? 4.326 4.276 -48.716 1.00 61.16 234 ASP A C 1
ATOM 1916 O O . ASP A 1 234 ? 4.378 4.121 -47.495 1.00 61.16 234 ASP A O 1
ATOM 1920 N N . HIS A 1 235 ? 5.310 4.888 -49.386 1.00 68.12 235 HIS A N 1
ATOM 1921 C CA . HIS A 1 235 ? 6.433 5.585 -48.749 1.00 68.12 235 HIS A CA 1
ATOM 1922 C C . HIS A 1 235 ? 5.939 6.845 -48.021 1.00 68.12 235 HIS A C 1
ATOM 1924 O O . HIS A 1 235 ? 6.124 7.972 -48.478 1.00 68.12 235 HIS A O 1
ATOM 1930 N N . TRP A 1 236 ? 5.281 6.654 -46.883 1.00 84.06 236 TRP A N 1
ATOM 1931 C CA . TRP A 1 236 ? 4.743 7.719 -46.055 1.00 84.06 236 TRP A CA 1
ATOM 1932 C C . TRP A 1 236 ? 5.633 7.984 -44.838 1.00 84.06 236 TRP A C 1
ATOM 1934 O O . TRP A 1 236 ? 6.185 7.068 -44.235 1.00 84.06 236 TRP A O 1
ATOM 1944 N N . SER A 1 237 ? 5.768 9.257 -44.461 1.00 84.38 237 SER A N 1
ATOM 1945 C CA . SER A 1 237 ? 6.462 9.684 -43.240 1.00 84.38 237 SER A CA 1
ATOM 1946 C C . SER A 1 237 ? 5.541 10.551 -42.376 1.00 84.38 237 SER A C 1
ATOM 1948 O O . SER A 1 237 ? 4.877 11.447 -42.908 1.00 84.38 237 SER A O 1
ATOM 1950 N N . PRO A 1 238 ? 5.511 10.352 -41.046 1.00 88.38 238 PRO A N 1
ATOM 1951 C CA . PRO A 1 238 ? 4.675 11.146 -40.154 1.00 88.38 238 PRO A CA 1
ATOM 1952 C C . PRO A 1 238 ? 5.146 12.601 -40.070 1.00 88.38 238 PRO A C 1
ATOM 1954 O O . PRO A 1 238 ? 6.340 12.900 -40.044 1.00 88.38 238 PRO A O 1
ATOM 1957 N N . SER A 1 239 ? 4.196 13.531 -39.952 1.00 92.12 239 SER A N 1
ATOM 1958 C CA . SER A 1 239 ? 4.518 14.937 -39.704 1.00 92.12 239 SER A CA 1
ATOM 1959 C C . SER A 1 239 ? 5.098 15.139 -38.297 1.00 92.12 239 SER A C 1
ATOM 1961 O O . SER A 1 239 ? 4.753 14.429 -37.349 1.00 92.12 239 SER A O 1
ATOM 1963 N N . LYS A 1 240 ? 5.926 16.176 -38.114 1.00 92.38 240 LYS A N 1
ATOM 1964 C CA . LYS A 1 240 ? 6.493 16.525 -36.796 1.00 92.38 240 LYS A CA 1
ATOM 1965 C C . LYS A 1 240 ? 5.414 16.798 -35.738 1.00 92.38 240 LYS A C 1
ATOM 1967 O O . LYS A 1 240 ? 5.585 16.446 -34.576 1.00 92.38 240 LYS A O 1
ATOM 1972 N N . SER A 1 241 ? 4.291 17.398 -36.139 1.00 94.19 241 SER A N 1
ATOM 1973 C CA . SER A 1 241 ? 3.144 17.632 -35.250 1.00 94.19 241 SER A CA 1
ATOM 1974 C C . SER A 1 241 ? 2.541 16.316 -34.751 1.00 94.19 241 SER A C 1
ATOM 1976 O O . SER A 1 241 ? 2.272 16.174 -33.558 1.00 94.19 241 SER A O 1
ATOM 1978 N N . LEU A 1 242 ? 2.400 15.329 -35.641 1.00 93.25 242 LEU A N 1
ATOM 1979 C CA . LEU A 1 242 ? 1.874 14.018 -35.286 1.00 93.25 242 LEU A CA 1
ATOM 1980 C C . LEU A 1 242 ? 2.836 13.245 -34.369 1.00 93.25 242 LEU A C 1
ATOM 1982 O O . LEU A 1 242 ? 2.383 12.662 -33.388 1.00 93.25 242 LEU A O 1
ATOM 1986 N N . LEU A 1 243 ? 4.150 13.309 -34.619 1.00 93.38 243 LEU A N 1
ATOM 1987 C CA . LEU A 1 243 ? 5.170 12.726 -33.734 1.00 93.38 243 LEU A CA 1
ATOM 1988 C C . LEU A 1 243 ? 5.133 13.342 -32.325 1.00 93.38 243 LEU A C 1
ATOM 1990 O O . LEU A 1 243 ? 5.153 12.617 -31.334 1.00 93.38 243 LEU A O 1
ATOM 1994 N N . ASN A 1 244 ? 5.006 14.670 -32.222 1.00 93.50 244 ASN A N 1
ATOM 1995 C CA . ASN A 1 244 ? 4.876 15.355 -30.931 1.00 93.50 244 ASN A CA 1
ATOM 1996 C C . ASN A 1 244 ? 3.589 14.954 -30.195 1.00 93.50 244 ASN A C 1
ATOM 1998 O O . ASN A 1 244 ? 3.603 14.764 -28.978 1.00 93.50 244 ASN A O 1
ATOM 2002 N N . LYS A 1 245 ? 2.477 14.800 -30.929 1.00 95.25 245 LYS A N 1
ATOM 2003 C CA . LYS A 1 245 ? 1.214 14.301 -30.374 1.00 95.25 245 LYS A CA 1
ATOM 2004 C C . LYS A 1 245 ? 1.376 12.872 -29.851 1.00 95.25 245 LYS A C 1
ATOM 2006 O O . LYS A 1 245 ? 0.957 12.600 -28.731 1.00 95.25 245 LYS A O 1
ATOM 2011 N N . ALA A 1 246 ? 2.016 11.993 -30.622 1.00 94.50 246 ALA A N 1
ATOM 2012 C CA . ALA A 1 246 ? 2.292 10.617 -30.221 1.00 94.50 246 ALA A CA 1
ATOM 2013 C C . ALA A 1 246 ? 3.139 10.556 -28.941 1.00 94.50 246 ALA A C 1
ATOM 2015 O O . ALA A 1 246 ? 2.761 9.883 -27.985 1.00 94.50 246 ALA A O 1
ATOM 2016 N N . TYR A 1 247 ? 4.217 11.341 -28.876 1.00 94.12 247 TYR A N 1
ATOM 2017 C CA . TYR A 1 247 ? 5.056 11.444 -27.683 1.00 94.12 247 TYR A CA 1
ATOM 2018 C C . TYR A 1 247 ? 4.280 11.950 -26.459 1.00 94.12 247 TYR A C 1
ATOM 2020 O O . TYR A 1 247 ? 4.384 11.382 -25.375 1.00 94.12 247 TYR A O 1
ATOM 2028 N N . SER A 1 248 ? 3.451 12.988 -26.621 1.00 93.44 248 SER A N 1
ATOM 2029 C CA . SER A 1 248 ? 2.637 13.524 -25.523 1.00 93.44 248 SER A CA 1
ATOM 2030 C C . SER A 1 248 ? 1.629 12.501 -24.987 1.00 93.44 248 SER A C 1
ATOM 2032 O O . SER A 1 248 ? 1.449 12.406 -23.771 1.00 93.44 248 SER A O 1
ATOM 2034 N N . LEU A 1 249 ? 1.000 11.721 -25.871 1.00 93.31 249 LEU A N 1
ATOM 2035 C CA . LEU A 1 249 ? 0.091 10.641 -25.484 1.00 93.31 249 LEU A CA 1
ATOM 2036 C C . LEU A 1 249 ? 0.834 9.498 -24.787 1.00 93.31 249 LEU A C 1
ATOM 2038 O O . LEU A 1 249 ? 0.359 9.004 -23.769 1.00 93.31 249 LEU A O 1
ATOM 2042 N N . PHE A 1 250 ? 2.014 9.124 -25.281 1.00 92.50 250 PHE A N 1
ATOM 2043 C CA . PHE A 1 250 ? 2.864 8.132 -24.629 1.00 92.50 250 PHE A CA 1
ATOM 2044 C C . PHE A 1 250 ? 3.247 8.566 -23.211 1.00 92.50 250 PHE A C 1
ATOM 2046 O O . PHE A 1 250 ? 2.993 7.827 -22.268 1.00 92.50 250 PHE A O 1
ATOM 2053 N N . VAL A 1 251 ? 3.767 9.783 -23.023 1.00 88.56 251 VAL A N 1
ATOM 2054 C CA . VAL A 1 251 ? 4.152 10.295 -21.692 1.00 88.56 251 VAL A CA 1
ATOM 2055 C C . VAL A 1 251 ? 2.962 10.338 -20.728 1.00 88.56 251 VAL A C 1
ATOM 2057 O O . VAL A 1 251 ? 3.129 10.070 -19.540 1.00 88.56 251 VAL A O 1
ATOM 2060 N N . ARG A 1 252 ? 1.754 10.639 -21.225 1.00 87.56 252 ARG A N 1
ATOM 2061 C CA . ARG A 1 252 ? 0.529 10.653 -20.412 1.00 87.56 252 ARG A CA 1
ATOM 2062 C C . ARG A 1 252 ? 0.176 9.270 -19.849 1.00 87.56 252 ARG A C 1
ATOM 2064 O O . ARG A 1 252 ? -0.334 9.205 -18.731 1.00 87.56 252 ARG A O 1
ATOM 2071 N N . HIS A 1 253 ? 0.418 8.203 -20.611 1.00 87.25 253 HIS A N 1
ATOM 2072 C CA . HIS A 1 253 ? -0.092 6.860 -20.306 1.00 87.25 253 HIS A CA 1
ATOM 2073 C C . HIS A 1 253 ? 0.980 5.855 -19.887 1.00 87.25 253 HIS A C 1
ATOM 2075 O O . HIS A 1 253 ? 0.669 4.908 -19.179 1.00 87.25 253 HIS A O 1
ATOM 2081 N N . TYR A 1 254 ? 2.243 6.055 -20.258 1.00 84.56 254 TYR A N 1
ATOM 2082 C CA . TYR A 1 254 ? 3.322 5.091 -20.027 1.00 84.56 254 TYR A CA 1
ATOM 2083 C C . TYR A 1 254 ? 3.483 4.709 -18.551 1.00 84.56 254 TYR A C 1
ATOM 2085 O O . TYR A 1 254 ? 3.610 3.531 -18.222 1.00 84.56 254 TYR A O 1
ATOM 2093 N N . SER A 1 255 ? 3.392 5.687 -17.645 1.00 75.88 255 SER A N 1
ATOM 2094 C CA . SER A 1 255 ? 3.481 5.456 -16.197 1.00 75.88 255 SER A CA 1
ATOM 2095 C C . SER A 1 255 ? 2.347 4.588 -15.634 1.00 75.88 255 SER A C 1
ATOM 2097 O O . SER A 1 255 ? 2.441 4.129 -14.500 1.00 75.88 255 SER A O 1
ATOM 2099 N N . ARG A 1 256 ? 1.285 4.339 -16.412 1.00 77.12 256 ARG A N 1
ATOM 2100 C CA . ARG A 1 256 ? 0.106 3.548 -16.024 1.00 77.12 256 ARG A CA 1
ATOM 2101 C C . ARG A 1 256 ? 0.232 2.063 -16.386 1.00 77.12 256 ARG A C 1
ATOM 2103 O O . ARG A 1 256 ? -0.536 1.222 -15.914 1.00 77.12 256 ARG A O 1
ATOM 2110 N N . SER A 1 257 ? 1.225 1.695 -17.191 1.00 76.88 257 SER A N 1
ATOM 2111 C CA . SER A 1 257 ? 1.230 0.422 -17.914 1.00 76.88 257 SER A CA 1
ATOM 2112 C C . SER A 1 257 ? 2.550 -0.341 -17.774 1.00 76.88 257 SER A C 1
ATOM 2114 O O . SER A 1 257 ? 3.481 -0.154 -18.562 1.00 76.88 257 SER A O 1
ATOM 2116 N N . PHE A 1 258 ? 2.623 -1.229 -16.775 1.00 72.12 258 PHE A N 1
ATOM 2117 C CA . PHE A 1 258 ? 3.812 -2.042 -16.464 1.00 72.12 258 PHE A CA 1
ATOM 2118 C C . PHE A 1 258 ? 5.092 -1.220 -16.254 1.00 72.12 258 PHE A C 1
ATOM 2120 O O . PHE A 1 258 ? 6.197 -1.719 -16.471 1.00 72.12 258 PHE A O 1
ATOM 2127 N N . ALA A 1 259 ? 4.950 0.054 -15.890 1.00 70.69 259 ALA A N 1
ATOM 2128 C CA . ALA A 1 259 ? 6.057 0.953 -15.632 1.00 70.69 259 ALA A CA 1
ATOM 2129 C C . ALA A 1 259 ? 6.289 1.071 -14.128 1.00 70.69 259 ALA A C 1
ATOM 2131 O O . ALA A 1 259 ? 5.350 1.133 -13.336 1.00 70.69 259 ALA A O 1
ATOM 2132 N N . VAL A 1 260 ? 7.558 1.126 -13.755 1.00 71.56 260 VAL A N 1
ATOM 2133 C CA . VAL A 1 260 ? 8.016 1.329 -12.392 1.00 71.56 260 VAL A CA 1
ATOM 2134 C C . VAL A 1 260 ? 9.023 2.461 -12.350 1.00 71.56 260 VAL A C 1
ATOM 2136 O O . VAL A 1 260 ? 9.920 2.568 -13.188 1.00 71.56 260 VAL A O 1
ATOM 2139 N N . GLU A 1 261 ? 8.849 3.329 -11.363 1.00 75.25 261 GLU A N 1
ATOM 2140 C CA . GLU A 1 261 ? 9.824 4.349 -11.010 1.00 75.25 261 GLU A CA 1
ATOM 2141 C C . GLU A 1 261 ? 10.991 3.655 -10.306 1.00 75.25 261 GLU A C 1
ATOM 2143 O O . GLU A 1 261 ? 10.819 3.068 -9.234 1.00 75.25 261 GLU A O 1
ATOM 2148 N N . ASN A 1 262 ? 12.158 3.686 -10.946 1.00 76.19 262 ASN A N 1
ATOM 2149 C CA . ASN A 1 262 ? 13.378 3.079 -10.430 1.00 76.19 262 ASN A CA 1
ATOM 2150 C C . ASN A 1 262 ? 14.081 4.058 -9.481 1.00 76.19 262 ASN A C 1
ATOM 2152 O O . ASN A 1 262 ? 14.448 5.159 -9.899 1.00 76.19 262 ASN A O 1
ATOM 2156 N N . SER A 1 263 ? 14.327 3.640 -8.236 1.00 67.56 263 SER A N 1
ATOM 2157 C CA . SER A 1 263 ? 14.937 4.498 -7.206 1.00 67.56 263 SER A CA 1
ATOM 2158 C C . SER A 1 263 ? 16.365 4.974 -7.511 1.00 67.56 263 SER A C 1
ATOM 2160 O O . SER A 1 263 ? 16.838 5.933 -6.911 1.00 67.56 263 SER A O 1
ATOM 2162 N N . LEU A 1 264 ? 17.069 4.322 -8.440 1.00 69.56 264 LEU A N 1
ATOM 2163 C CA . LEU A 1 264 ? 18.489 4.561 -8.728 1.00 69.56 264 LEU A CA 1
ATOM 2164 C C . LEU A 1 264 ? 18.706 5.433 -9.972 1.00 69.56 264 LEU A C 1
ATOM 2166 O O . LEU A 1 264 ? 19.757 6.068 -10.125 1.00 69.56 264 LEU A O 1
ATOM 2170 N N . LEU A 1 265 ? 17.739 5.440 -10.891 1.00 71.44 265 LEU A N 1
ATOM 2171 C CA . LEU A 1 265 ? 17.808 6.188 -12.147 1.00 71.44 265 LEU A CA 1
ATOM 2172 C C . LEU A 1 265 ? 16.851 7.383 -12.191 1.00 71.44 265 LEU A C 1
ATOM 2174 O O . LEU A 1 265 ? 17.040 8.245 -13.046 1.00 71.44 265 LEU A O 1
ATOM 2178 N N . ASN A 1 266 ? 15.871 7.460 -11.281 1.00 72.62 266 ASN A N 1
ATOM 2179 C CA . ASN A 1 266 ? 14.798 8.463 -11.302 1.00 72.62 266 ASN A CA 1
ATOM 2180 C C . ASN A 1 266 ? 14.099 8.545 -12.675 1.00 72.62 266 ASN A C 1
ATOM 2182 O O . ASN A 1 266 ? 13.702 9.617 -13.128 1.00 72.62 266 ASN A O 1
ATOM 2186 N N . GLU A 1 267 ? 13.965 7.400 -13.349 1.00 78.81 267 GLU A N 1
ATOM 2187 C CA . GLU A 1 267 ? 13.265 7.255 -14.625 1.00 78.81 267 GLU A CA 1
ATOM 2188 C C . GLU A 1 267 ? 12.250 6.105 -14.559 1.00 78.81 267 GLU A C 1
ATOM 2190 O O . GLU A 1 267 ? 12.349 5.213 -13.710 1.00 78.81 267 GLU A O 1
ATOM 2195 N N . PHE A 1 268 ? 11.270 6.125 -15.467 1.00 81.00 268 PHE A N 1
ATOM 2196 C CA . PHE A 1 268 ? 10.326 5.022 -15.632 1.00 81.00 268 PHE A CA 1
ATOM 2197 C C . PHE A 1 268 ? 10.942 3.919 -16.488 1.00 81.00 268 PHE A C 1
ATOM 2199 O O . PHE A 1 268 ? 11.183 4.098 -17.687 1.00 81.00 268 PHE A O 1
ATOM 2206 N N . LEU A 1 269 ? 11.121 2.754 -15.881 1.00 85.81 269 LEU A N 1
ATOM 2207 C CA . LEU A 1 269 ? 11.479 1.528 -16.577 1.00 85.81 269 LEU A CA 1
ATOM 2208 C C . LEU A 1 269 ? 10.266 0.607 -16.641 1.00 85.81 269 LEU A C 1
ATOM 2210 O O . LEU A 1 269 ? 9.367 0.713 -15.813 1.00 85.81 269 LEU A O 1
ATOM 2214 N N . SER A 1 270 ? 10.226 -0.301 -17.607 1.00 84.62 270 SER A N 1
ATOM 2215 C CA . SER A 1 270 ? 9.072 -1.170 -17.810 1.00 84.62 270 SER A CA 1
ATOM 2216 C C . SER A 1 270 ? 9.434 -2.647 -17.816 1.00 84.62 270 SER A C 1
ATOM 2218 O O . SER A 1 270 ? 10.472 -3.043 -18.347 1.00 84.62 270 SER A O 1
ATOM 2220 N N . PHE A 1 271 ? 8.550 -3.459 -17.240 1.00 84.06 271 PHE A N 1
ATOM 2221 C CA . PHE A 1 271 ? 8.558 -4.908 -17.412 1.00 84.06 271 PHE A CA 1
ATOM 2222 C C . PHE A 1 271 ? 7.912 -5.278 -18.745 1.00 84.06 271 PHE A C 1
ATOM 2224 O O . PHE A 1 271 ? 7.024 -4.574 -19.226 1.00 84.06 271 PHE A O 1
ATOM 2231 N N . ILE A 1 272 ? 8.327 -6.392 -19.342 1.00 85.50 272 ILE A N 1
ATOM 2232 C CA . ILE A 1 272 ? 7.612 -6.953 -20.492 1.00 85.50 272 ILE A CA 1
ATOM 2233 C C . ILE A 1 272 ? 6.423 -7.763 -19.955 1.00 85.50 272 ILE A C 1
ATOM 2235 O O . ILE A 1 272 ? 6.664 -8.688 -19.173 1.00 85.50 272 ILE A O 1
ATOM 2239 N N . PRO A 1 273 ? 5.175 -7.442 -20.354 1.00 85.44 273 PRO A N 1
ATOM 2240 C CA . PRO A 1 273 ? 4.003 -8.230 -19.977 1.00 85.44 273 PRO A CA 1
ATOM 2241 C C . PRO A 1 273 ? 4.156 -9.680 -20.440 1.00 85.44 273 PRO A C 1
ATOM 2243 O O . PRO A 1 273 ? 4.726 -9.926 -21.508 1.00 85.44 273 PRO A O 1
ATOM 2246 N N . GLN A 1 274 ? 3.650 -10.636 -19.666 1.00 82.75 274 GLN A N 1
ATOM 2247 C CA . GLN A 1 274 ? 3.775 -12.062 -19.974 1.00 82.75 274 GLN A CA 1
ATOM 2248 C C . GLN A 1 274 ? 2.443 -12.652 -20.449 1.00 82.75 274 GLN A C 1
ATOM 2250 O O . GLN A 1 274 ? 1.373 -12.279 -19.979 1.00 82.75 274 GLN A O 1
ATOM 2255 N N . GLY A 1 275 ? 2.494 -13.598 -21.392 1.00 86.12 275 GLY A N 1
ATOM 2256 C CA . GLY A 1 275 ? 1.297 -14.295 -21.879 1.00 86.12 275 GLY A CA 1
ATOM 2257 C C . GLY A 1 275 ? 0.211 -13.346 -22.408 1.00 86.12 275 GLY A C 1
ATOM 2258 O O . GLY A 1 275 ? 0.454 -12.600 -23.357 1.00 86.12 275 GLY A O 1
ATOM 2259 N N . GLU A 1 276 ? -0.975 -13.393 -21.798 1.00 87.06 276 GLU A N 1
ATOM 2260 C CA . GLU A 1 276 ? -2.147 -12.560 -22.135 1.00 87.06 276 GLU A CA 1
ATOM 2261 C C . GLU A 1 276 ? -2.226 -11.252 -21.323 1.00 87.06 276 GLU A C 1
ATOM 2263 O O . GLU A 1 276 ? -3.217 -10.536 -21.416 1.00 87.06 276 GLU A O 1
ATOM 2268 N N . GLU A 1 277 ? -1.227 -10.922 -20.496 1.00 86.50 277 GLU A N 1
ATOM 2269 C CA . GLU A 1 277 ? -1.257 -9.688 -19.706 1.00 86.50 277 GLU A CA 1
ATOM 2270 C C . GLU A 1 277 ? -1.306 -8.445 -20.593 1.00 86.50 277 GLU A C 1
ATOM 2272 O O . GLU A 1 277 ? -0.424 -8.225 -21.434 1.00 86.50 277 GLU A O 1
ATOM 2277 N N . VAL A 1 278 ? -2.303 -7.590 -20.353 1.00 91.94 278 VAL A N 1
ATOM 2278 C CA . VAL A 1 278 ? -2.464 -6.345 -21.104 1.00 91.94 278 VAL A CA 1
ATOM 2279 C C . VAL A 1 278 ? -2.914 -5.171 -20.246 1.00 91.94 278 VAL A C 1
ATOM 2281 O O . VAL A 1 278 ? -3.628 -5.318 -19.255 1.00 91.94 278 VAL A O 1
ATOM 2284 N N . VAL A 1 279 ? -2.511 -3.973 -20.670 1.00 93.00 279 VAL A N 1
ATOM 2285 C CA . VAL A 1 279 ? -3.038 -2.692 -20.185 1.00 93.00 279 VAL A CA 1
ATOM 2286 C C . VAL A 1 279 ? -3.301 -1.816 -21.398 1.00 93.00 279 VAL A C 1
ATOM 2288 O O . VAL A 1 279 ? -2.367 -1.437 -22.107 1.00 93.00 279 VAL A O 1
ATOM 2291 N N . PHE A 1 280 ? -4.567 -1.495 -21.634 1.00 95.38 280 PHE A N 1
ATOM 2292 C CA . PHE A 1 280 ? -5.019 -0.653 -22.733 1.00 95.38 280 PHE A CA 1
ATOM 2293 C C . PHE A 1 280 ? -5.622 0.633 -22.186 1.00 95.38 280 PHE A C 1
ATOM 2295 O O . PHE A 1 280 ? -6.537 0.605 -21.370 1.00 95.38 280 PHE A O 1
ATOM 2302 N N . GLU A 1 281 ? -5.120 1.760 -22.667 1.00 94.00 281 GLU A N 1
ATOM 2303 C CA . GLU A 1 281 ? -5.573 3.105 -22.332 1.00 94.00 281 GLU A CA 1
ATOM 2304 C C . GLU A 1 281 ? -6.151 3.743 -23.593 1.00 94.00 281 GLU A C 1
ATOM 2306 O O . GLU A 1 281 ? -5.476 3.832 -24.620 1.00 94.00 281 GLU A O 1
ATOM 2311 N N . PHE A 1 282 ? -7.392 4.210 -23.549 1.00 93.81 282 PHE A N 1
ATOM 2312 C CA . PHE A 1 282 ? -8.033 4.833 -24.707 1.00 93.81 282 PHE A CA 1
ATOM 2313 C C . PHE A 1 282 ? -8.962 5.970 -24.294 1.00 93.81 282 PHE A C 1
ATOM 2315 O O . PHE A 1 282 ? -9.491 6.004 -23.184 1.00 93.81 282 PHE A O 1
ATOM 2322 N N . GLU A 1 283 ? -9.149 6.935 -25.196 1.00 94.81 283 GLU A N 1
ATOM 2323 C CA . GLU A 1 283 ? -10.015 8.094 -24.966 1.00 94.81 283 GLU A CA 1
ATOM 2324 C C . GLU A 1 283 ? -11.259 8.015 -25.849 1.00 94.81 283 GLU A C 1
ATOM 2326 O O . GLU A 1 283 ? -11.177 8.207 -27.067 1.00 94.81 283 GLU A O 1
ATOM 2331 N N . GLY A 1 284 ? -12.398 7.756 -25.204 1.00 92.75 284 GLY A N 1
ATOM 2332 C CA . GLY A 1 284 ? -13.723 7.795 -25.807 1.00 92.75 284 GLY A CA 1
ATOM 2333 C C . GLY A 1 284 ? -14.294 9.213 -25.876 1.00 92.75 284 GLY A C 1
ATOM 2334 O O . GLY A 1 284 ? -14.097 10.019 -24.963 1.00 92.75 284 GLY A O 1
ATOM 2335 N N . GLU A 1 285 ? -15.031 9.531 -26.940 1.00 91.56 285 GLU A N 1
ATOM 2336 C CA . GLU A 1 285 ? -15.677 10.837 -27.120 1.00 91.56 285 GLU A CA 1
ATOM 2337 C C . GLU A 1 285 ? -16.722 11.135 -26.041 1.00 91.56 285 GLU A C 1
ATOM 2339 O O . GLU A 1 285 ? -16.803 12.267 -25.560 1.00 91.56 285 GLU A O 1
ATOM 2344 N N . LYS A 1 286 ? -17.515 10.133 -25.643 1.00 89.31 286 LYS A N 1
ATOM 2345 C CA . LYS A 1 286 ? -18.600 10.300 -24.664 1.00 89.31 286 LYS A CA 1
ATOM 2346 C C . LYS A 1 286 ? -18.183 9.916 -23.254 1.00 89.31 286 LYS A C 1
ATOM 2348 O O . LYS A 1 286 ? -18.680 10.500 -22.291 1.00 89.31 286 LYS A O 1
ATOM 2353 N N . LYS A 1 287 ? -17.321 8.910 -23.112 1.00 87.69 287 LYS A N 1
ATOM 2354 C CA . LYS A 1 287 ? -16.952 8.310 -21.822 1.00 87.69 287 LYS A CA 1
ATOM 2355 C C . LYS A 1 287 ? -15.607 8.806 -21.284 1.00 87.69 287 LYS A C 1
ATOM 2357 O O . LYS A 1 287 ? -15.304 8.551 -20.122 1.00 87.69 287 LYS A O 1
ATOM 2362 N N . GLY A 1 288 ? -14.849 9.585 -22.052 1.00 91.25 288 GLY A N 1
ATOM 2363 C CA . GLY A 1 288 ? -13.542 10.084 -21.627 1.00 91.25 288 GLY A CA 1
ATOM 2364 C C . GLY A 1 288 ? -12.484 8.980 -21.610 1.00 91.25 288 GLY A C 1
ATOM 2365 O O . GLY A 1 288 ? -12.579 8.008 -22.356 1.00 91.25 288 GLY A O 1
ATOM 2366 N N . ILE A 1 289 ? -11.453 9.148 -20.781 1.00 91.94 289 ILE A N 1
ATOM 2367 C CA . ILE A 1 289 ? -10.340 8.193 -20.698 1.00 91.94 289 ILE A CA 1
ATOM 2368 C C . ILE A 1 289 ? -10.785 6.954 -19.918 1.00 91.94 289 ILE A C 1
ATOM 2370 O O . ILE A 1 289 ? -11.349 7.067 -18.825 1.00 91.94 289 ILE A O 1
ATOM 2374 N N . MET A 1 290 ? -10.505 5.783 -20.477 1.00 92.56 290 MET A N 1
ATOM 2375 C CA . MET A 1 290 ? -10.806 4.480 -19.896 1.00 92.56 290 MET A CA 1
ATOM 2376 C C . MET A 1 290 ? -9.567 3.581 -19.950 1.00 92.56 290 MET A C 1
ATOM 2378 O O . MET A 1 290 ? -8.790 3.653 -20.906 1.00 92.56 290 MET A O 1
ATOM 2382 N N . THR A 1 291 ? -9.426 2.724 -18.941 1.00 92.69 291 THR A N 1
ATOM 2383 C CA . THR A 1 291 ? -8.345 1.739 -18.832 1.00 92.69 291 THR A CA 1
ATOM 2384 C C . THR A 1 291 ? -8.935 0.342 -18.777 1.00 92.69 291 THR A C 1
ATOM 2386 O O . THR A 1 291 ? -9.760 0.059 -17.914 1.00 92.69 291 THR A O 1
ATOM 2389 N N . TYR A 1 292 ? -8.485 -0.540 -19.661 1.00 93.56 292 TYR A N 1
ATOM 2390 C CA . TYR A 1 292 ? -8.756 -1.972 -19.607 1.00 93.56 292 TYR A CA 1
ATOM 2391 C C . TYR A 1 292 ? -7.480 -2.709 -19.204 1.00 93.56 292 TYR A C 1
ATOM 2393 O O . TYR A 1 292 ? -6.449 -2.577 -19.864 1.00 93.56 292 TYR A O 1
ATOM 2401 N N . VAL A 1 293 ? -7.545 -3.475 -18.122 1.00 89.25 293 VAL A N 1
ATOM 2402 C CA . VAL A 1 293 ? -6.452 -4.317 -17.636 1.00 89.25 293 VAL A CA 1
ATOM 2403 C C . VAL A 1 293 ? -6.907 -5.765 -17.681 1.00 89.25 293 VAL A C 1
ATOM 2405 O O . VAL A 1 293 ? -7.994 -6.079 -17.198 1.00 89.25 293 VAL A O 1
ATOM 2408 N N . PHE A 1 294 ? -6.053 -6.630 -18.223 1.00 88.75 294 PHE A N 1
ATOM 2409 C CA . PHE A 1 294 ? -6.185 -8.069 -18.060 1.00 88.75 294 PHE A CA 1
ATOM 2410 C C . PHE A 1 294 ? -4.947 -8.646 -17.386 1.00 88.75 294 PHE A C 1
ATOM 2412 O O . PHE A 1 294 ? -3.829 -8.426 -17.858 1.00 88.75 294 PHE A O 1
ATOM 2419 N N . SER A 1 295 ? -5.146 -9.390 -16.301 1.00 82.75 295 SER A N 1
ATOM 2420 C CA . SER A 1 295 ? -4.088 -10.133 -15.620 1.00 82.75 295 SER A CA 1
ATOM 2421 C C . SER A 1 295 ? -4.561 -11.568 -15.362 1.00 82.75 295 SER A C 1
ATOM 2423 O O . SER A 1 295 ? -5.444 -11.764 -14.533 1.00 82.75 295 SER A O 1
ATOM 2425 N N . PRO A 1 296 ? -3.980 -12.582 -16.031 1.00 75.50 296 PRO A N 1
ATOM 2426 C CA . PRO A 1 296 ? -4.441 -13.972 -15.946 1.00 75.50 296 PRO A CA 1
ATOM 2427 C C . PRO A 1 296 ? -4.213 -14.612 -14.566 1.00 75.50 296 PRO A C 1
ATOM 2429 O O . PRO A 1 296 ? -4.702 -15.706 -14.304 1.00 75.50 296 PRO A O 1
ATOM 2432 N N . PHE A 1 297 ? -3.438 -13.956 -13.699 1.00 66.94 297 PHE A N 1
ATOM 2433 C CA . PHE A 1 297 ? -3.130 -14.418 -12.345 1.00 66.94 297 PHE A CA 1
ATOM 2434 C C . PHE A 1 297 ? -3.858 -13.613 -11.260 1.00 66.94 297 PHE A C 1
ATOM 2436 O O . PHE A 1 297 ? -3.646 -13.864 -10.076 1.00 66.94 297 PHE A O 1
ATOM 2443 N N . ALA A 1 298 ? -4.676 -12.629 -11.641 1.00 65.31 298 ALA A N 1
ATOM 2444 C CA . ALA A 1 298 ? -5.542 -11.934 -10.700 1.00 65.31 298 ALA A CA 1
ATOM 2445 C C . ALA A 1 298 ? -6.781 -12.786 -10.386 1.00 65.31 298 ALA A C 1
ATOM 2447 O O . ALA A 1 298 ? -7.234 -13.555 -11.232 1.00 65.31 298 ALA A O 1
ATOM 2448 N N . GLU A 1 299 ? -7.349 -12.623 -9.186 1.00 65.25 299 GLU A N 1
ATOM 2449 C CA . GLU A 1 299 ? -8.637 -13.245 -8.827 1.00 65.25 299 GLU A CA 1
ATOM 2450 C C . GLU A 1 299 ? -9.747 -12.847 -9.803 1.00 65.25 299 GLU A C 1
ATOM 2452 O O . GLU A 1 299 ? -10.552 -13.678 -10.221 1.00 65.25 299 GLU A O 1
ATOM 2457 N N . GLU A 1 300 ? -9.739 -11.573 -10.196 1.00 74.88 300 GLU A N 1
ATOM 2458 C CA . GLU A 1 300 ? -10.597 -11.011 -11.229 1.00 74.88 300 GLU A CA 1
ATOM 2459 C C . GLU A 1 300 ? -9.714 -10.595 -12.404 1.00 74.88 300 GLU A C 1
ATOM 2461 O O . GLU A 1 300 ? -9.009 -9.581 -12.350 1.00 74.88 300 GLU A O 1
ATOM 2466 N N . GLU A 1 301 ? -9.712 -11.422 -13.452 1.00 83.69 301 GLU A N 1
ATOM 2467 C CA . GLU A 1 301 ? -8.781 -11.269 -14.571 1.00 83.69 301 GLU A CA 1
ATOM 2468 C C . GLU A 1 301 ? -8.990 -9.937 -15.308 1.00 83.69 301 GLU A C 1
ATOM 2470 O O . GLU A 1 301 ? -8.017 -9.357 -15.782 1.00 83.69 301 GLU A O 1
ATOM 2475 N N . ILE A 1 302 ? -10.231 -9.434 -15.396 1.00 87.31 302 ILE A N 1
ATOM 2476 C CA . ILE A 1 302 ? -10.580 -8.167 -16.053 1.00 87.31 302 ILE A CA 1
ATOM 2477 C C . ILE A 1 302 ? -10.831 -7.069 -15.024 1.00 87.31 302 ILE A C 1
ATOM 2479 O O . ILE A 1 302 ? -11.713 -7.188 -14.177 1.00 87.31 302 ILE A O 1
ATOM 2483 N N . ASN A 1 303 ? -10.160 -5.931 -15.209 1.00 87.56 303 ASN A N 1
ATOM 2484 C CA . ASN A 1 303 ? -10.500 -4.661 -14.574 1.00 87.56 303 ASN A CA 1
ATOM 2485 C C . ASN A 1 303 ? -10.704 -3.588 -15.650 1.00 87.56 303 ASN A C 1
ATOM 2487 O O . ASN A 1 303 ? -9.786 -3.272 -16.412 1.00 87.56 303 ASN A O 1
ATOM 2491 N N . PHE A 1 304 ? -11.911 -3.029 -15.711 1.00 89.44 304 PHE A N 1
ATOM 2492 C CA . PHE A 1 304 ? -12.255 -1.936 -16.608 1.00 89.44 304 PHE A CA 1
ATOM 2493 C C . PHE A 1 304 ? -12.608 -0.683 -15.807 1.00 89.44 304 PHE A C 1
ATOM 2495 O O . PHE A 1 304 ? -13.535 -0.692 -15.001 1.00 89.44 304 PHE A O 1
ATOM 2502 N N . PHE A 1 305 ? -11.876 0.406 -16.036 1.00 86.81 305 PHE A N 1
ATOM 2503 C CA . PHE A 1 305 ? -11.923 1.620 -15.224 1.00 86.81 305 PHE A CA 1
ATOM 2504 C C . PHE A 1 305 ? -12.201 2.869 -16.066 1.00 86.81 305 PHE A C 1
ATOM 2506 O O . PHE A 1 305 ? -11.709 2.997 -17.189 1.00 86.81 305 PHE A O 1
ATOM 2513 N N . GLN A 1 306 ? -12.950 3.824 -15.508 1.00 88.50 306 GLN A N 1
ATOM 2514 C CA . GLN A 1 306 ? -13.253 5.112 -16.131 1.00 88.50 306 GLN A CA 1
ATOM 2515 C C . GLN A 1 306 ? -12.721 6.274 -15.286 1.00 88.50 306 GLN A C 1
ATOM 2517 O O . GLN A 1 306 ? -13.204 6.543 -14.189 1.00 88.50 306 GLN A O 1
ATOM 2522 N N . TRP A 1 307 ? -11.801 7.046 -15.867 1.00 83.50 307 TRP A N 1
ATOM 2523 C CA . TRP A 1 307 ? -11.094 8.127 -15.175 1.00 83.50 307 TRP A CA 1
ATOM 2524 C C . TRP A 1 307 ? -11.923 9.377 -14.912 1.00 83.50 307 TRP A C 1
ATOM 2526 O O . TRP A 1 307 ? -11.646 10.101 -13.964 1.00 83.50 307 TRP A O 1
ATOM 2536 N N . ARG A 1 308 ? -12.908 9.673 -15.767 1.00 82.88 308 ARG A N 1
ATOM 2537 C CA . ARG A 1 308 ? -13.702 10.905 -15.641 1.00 82.88 308 ARG A CA 1
ATOM 2538 C C . ARG A 1 308 ? -14.457 10.972 -14.311 1.00 82.88 308 ARG A C 1
ATOM 2540 O O . ARG A 1 308 ? -14.523 12.041 -13.717 1.00 82.88 308 ARG A O 1
ATOM 2547 N N . ASP A 1 309 ? -14.995 9.832 -13.888 1.00 74.06 309 ASP A N 1
ATOM 2548 C CA . ASP A 1 309 ? -15.868 9.709 -12.719 1.00 74.06 309 ASP A CA 1
ATOM 2549 C C . ASP A 1 309 ? -15.192 8.869 -11.608 1.00 74.06 309 ASP A C 1
ATOM 2551 O O . ASP A 1 309 ? -15.873 8.415 -10.697 1.00 74.06 309 ASP A O 1
ATOM 2555 N N . ASP A 1 310 ? -13.873 8.638 -11.721 1.00 74.62 310 ASP A N 1
ATOM 2556 C CA . ASP A 1 310 ? -13.023 7.870 -10.792 1.00 74.62 310 ASP A CA 1
ATOM 2557 C C . ASP A 1 310 ? -13.642 6.537 -10.327 1.00 74.62 310 ASP A C 1
ATOM 2559 O O . ASP A 1 310 ? -13.738 6.248 -9.135 1.00 74.62 310 ASP A O 1
ATOM 2563 N N . ARG A 1 311 ? -14.123 5.723 -11.277 1.00 78.06 311 ARG A N 1
ATOM 2564 C CA . ARG A 1 311 ? -14.902 4.515 -10.960 1.00 78.06 311 ARG A CA 1
ATOM 2565 C C . ARG A 1 311 ? -14.489 3.278 -11.741 1.00 78.06 311 ARG A C 1
ATOM 2567 O O . ARG A 1 311 ? -14.166 3.341 -12.930 1.00 78.06 311 ARG A O 1
ATOM 2574 N N . ILE A 1 312 ? -14.612 2.134 -11.073 1.00 81.31 312 ILE A N 1
ATOM 2575 C CA . ILE A 1 312 ? -14.560 0.809 -11.691 1.00 81.31 312 ILE A CA 1
ATOM 2576 C C . ILE A 1 312 ? -15.882 0.580 -12.429 1.00 81.31 312 ILE A C 1
ATOM 2578 O O . ILE A 1 312 ? -16.961 0.716 -11.858 1.00 81.31 312 ILE A O 1
ATOM 2582 N N . VAL A 1 313 ? -15.781 0.269 -13.716 1.00 87.12 313 VAL A N 1
ATOM 2583 C CA . VAL A 1 313 ? -16.908 -0.033 -14.602 1.00 87.12 313 VAL A CA 1
ATOM 2584 C C . VAL A 1 313 ? -17.266 -1.517 -14.541 1.00 87.12 313 VAL A C 1
ATOM 2586 O O . VAL A 1 313 ? -18.444 -1.848 -14.452 1.00 87.12 313 VAL A O 1
ATOM 2589 N N . SER A 1 314 ? -16.253 -2.385 -14.580 1.00 85.25 314 SER A N 1
ATOM 2590 C CA . SER A 1 314 ? -16.396 -3.839 -14.454 1.00 85.25 314 SER A CA 1
ATOM 2591 C C . SER A 1 314 ? -15.156 -4.439 -13.798 1.00 85.25 314 SER A C 1
ATOM 2593 O O . SER A 1 314 ? -14.036 -4.022 -14.106 1.00 85.25 314 SER A O 1
ATOM 2595 N N . LEU A 1 315 ? -15.353 -5.429 -12.930 1.00 83.75 315 LEU A N 1
ATOM 2596 C CA . LEU A 1 315 ? -14.294 -6.202 -12.278 1.00 83.75 315 LEU A CA 1
ATOM 2597 C C . LEU A 1 315 ? -14.767 -7.652 -12.171 1.00 83.75 315 LEU A C 1
ATOM 2599 O O . LEU A 1 315 ? -15.658 -7.938 -11.378 1.00 83.75 315 LEU A O 1
ATOM 2603 N N . TYR A 1 316 ? -14.243 -8.535 -13.021 1.00 84.44 316 TYR A N 1
ATOM 2604 C CA . TYR A 1 316 ? -14.688 -9.929 -13.066 1.00 84.44 316 TYR A CA 1
ATOM 2605 C C . TYR A 1 316 ? -13.688 -10.852 -13.770 1.00 84.44 316 TYR A C 1
ATOM 2607 O O . TYR A 1 316 ? -12.879 -10.428 -14.600 1.00 84.44 316 TYR A O 1
ATOM 2615 N N . SER A 1 317 ? -13.832 -12.145 -13.517 1.00 84.06 317 SER A N 1
ATOM 2616 C CA . SER A 1 317 ? -13.183 -13.224 -14.248 1.00 84.06 317 SER A CA 1
ATOM 2617 C C . SER A 1 317 ? -14.099 -13.784 -15.350 1.00 84.06 317 SER A C 1
ATOM 2619 O O . SER A 1 317 ? -15.245 -14.163 -15.081 1.00 84.06 317 SER A O 1
ATOM 2621 N N . PRO A 1 318 ? -13.635 -13.855 -16.612 1.00 82.62 318 PRO A N 1
ATOM 2622 C CA . PRO A 1 318 ? -14.383 -14.453 -17.716 1.00 82.62 318 PRO A CA 1
ATOM 2623 C C . PRO A 1 318 ? -14.740 -15.920 -17.467 1.00 82.62 318 PRO A C 1
ATOM 2625 O O . PRO A 1 318 ? -13.926 -16.686 -16.947 1.00 82.62 318 PRO A O 1
ATOM 2628 N N . GLU A 1 319 ? -15.924 -16.343 -17.925 1.00 76.25 319 GLU A N 1
ATOM 2629 C CA . GLU A 1 319 ? -16.353 -17.742 -17.825 1.00 76.25 319 GLU A CA 1
ATOM 2630 C C . GLU A 1 319 ? -15.307 -18.694 -18.427 1.00 76.25 319 GLU A C 1
ATOM 2632 O O . GLU A 1 319 ? -14.805 -18.495 -19.540 1.00 76.25 319 GLU A O 1
ATOM 2637 N N . ALA A 1 320 ? -14.981 -19.758 -17.688 1.00 63.94 320 ALA A N 1
ATOM 2638 C CA . ALA A 1 320 ? -14.019 -20.748 -18.139 1.00 63.94 320 ALA A CA 1
ATOM 2639 C C . ALA A 1 320 ? -14.475 -21.401 -19.454 1.00 63.94 320 ALA A C 1
ATOM 2641 O O . ALA A 1 320 ? -15.605 -21.879 -19.586 1.00 63.94 320 ALA A O 1
ATOM 2642 N N . VAL A 1 321 ? -13.566 -21.475 -20.427 1.00 59.22 321 VAL A N 1
ATOM 2643 C CA . VAL A 1 321 ? -13.804 -22.196 -21.679 1.00 59.22 321 VAL A CA 1
ATOM 2644 C C . VAL A 1 321 ? -14.020 -23.678 -21.350 1.00 59.22 321 VAL A C 1
ATOM 2646 O O . VAL A 1 321 ? -13.131 -24.339 -20.808 1.00 59.22 321 VAL A O 1
ATOM 2649 N N . LYS A 1 322 ? -15.210 -24.212 -21.665 1.00 47.31 322 LYS A N 1
ATOM 2650 C CA . LYS A 1 322 ? -15.560 -25.624 -21.433 1.00 47.31 322 LYS A CA 1
ATOM 2651 C C . LYS A 1 322 ? -14.475 -26.554 -21.995 1.00 47.31 322 LYS A C 1
ATOM 2653 O O . LYS A 1 322 ? -14.193 -26.519 -23.187 1.00 47.31 322 LYS A O 1
ATOM 2658 N N . GLY A 1 323 ? -13.913 -27.412 -21.140 1.00 45.28 323 GLY A N 1
ATOM 2659 C CA . GLY A 1 323 ? -12.917 -28.430 -21.511 1.00 45.28 323 GLY A CA 1
ATOM 2660 C C . GLY A 1 323 ? -11.474 -28.113 -21.104 1.00 45.28 323 GLY A C 1
ATOM 2661 O O . GLY A 1 323 ? -10.664 -29.034 -21.021 1.00 45.28 323 GLY A O 1
ATOM 2662 N N . LEU A 1 324 ? -11.155 -26.861 -20.762 1.00 48.56 324 LEU A N 1
ATOM 2663 C CA . LEU A 1 324 ? -9.873 -26.501 -20.154 1.00 48.56 324 LEU A CA 1
ATOM 2664 C C . LEU A 1 324 ? -10.013 -26.551 -18.628 1.00 48.56 324 LEU A C 1
ATOM 2666 O O . LEU A 1 324 ? -10.705 -25.729 -18.030 1.00 48.56 324 LEU A O 1
ATOM 2670 N N . LYS A 1 325 ? -9.353 -27.520 -17.978 1.00 41.22 325 LYS A N 1
ATOM 2671 C CA . LYS A 1 325 ? -9.139 -27.456 -16.527 1.00 41.22 325 LYS A CA 1
ATOM 2672 C C . LYS A 1 325 ? -8.189 -26.288 -16.263 1.00 41.22 325 LYS A C 1
ATOM 2674 O O . LYS A 1 325 ? -6.995 -26.407 -16.522 1.00 41.22 325 LYS A O 1
ATOM 2679 N N . ARG A 1 326 ? -8.720 -25.162 -15.780 1.00 47.47 326 ARG A N 1
ATOM 2680 C CA . ARG A 1 326 ? -7.896 -24.072 -15.249 1.00 47.47 326 ARG A CA 1
ATOM 2681 C C . ARG A 1 326 ? -7.205 -24.593 -13.990 1.00 47.47 326 ARG A C 1
ATOM 2683 O O . ARG A 1 326 ? -7.867 -24.895 -13.001 1.00 47.47 326 ARG A O 1
ATOM 2690 N N . MET A 1 327 ? -5.890 -24.764 -14.056 1.00 36.38 327 MET A N 1
ATOM 2691 C CA . MET A 1 327 ? -5.071 -24.922 -12.863 1.00 36.38 327 MET A CA 1
ATOM 2692 C C . MET A 1 327 ? -4.790 -23.509 -12.362 1.00 36.38 327 MET A C 1
ATOM 2694 O O . MET A 1 327 ? -3.958 -22.808 -12.930 1.00 36.38 327 MET A O 1
ATOM 2698 N N . PHE A 1 328 ? -5.530 -23.070 -11.347 1.00 37.97 328 PHE A N 1
ATOM 2699 C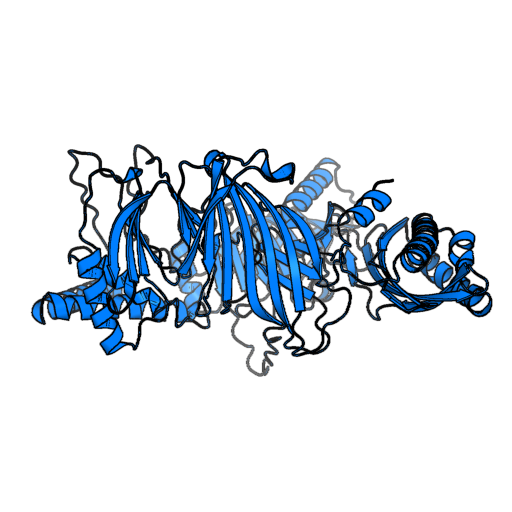 CA . PHE A 1 328 ? -5.156 -21.876 -10.603 1.00 37.97 328 PHE A CA 1
ATOM 2700 C C . PHE A 1 328 ? -3.948 -22.246 -9.748 1.00 37.97 328 PHE A C 1
ATOM 2702 O O . PHE A 1 328 ? -4.081 -22.865 -8.697 1.00 37.97 328 P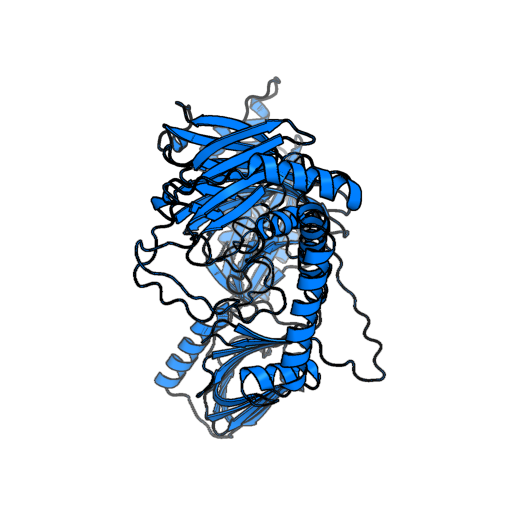HE A O 1
ATOM 2709 N N . VAL A 1 329 ? -2.756 -21.917 -10.237 1.00 34.97 329 VAL A N 1
ATOM 2710 C CA . VAL A 1 329 ? -1.600 -21.762 -9.361 1.00 34.97 329 VAL A CA 1
ATOM 2711 C C . VAL A 1 329 ? -1.733 -20.353 -8.806 1.00 34.97 329 VAL A C 1
ATOM 2713 O O . VAL A 1 329 ? -1.275 -19.400 -9.433 1.00 34.97 329 VAL A O 1
ATOM 2716 N N . SER A 1 330 ? -2.429 -20.191 -7.676 1.00 38.06 330 SER A N 1
ATOM 2717 C CA . SER A 1 330 ? -2.157 -18.999 -6.884 1.00 38.06 330 SER A CA 1
ATOM 2718 C C . SER A 1 330 ? -0.731 -19.180 -6.381 1.00 38.06 330 SER A C 1
ATOM 2720 O O . SER A 1 330 ? -0.385 -20.187 -5.757 1.00 38.06 330 SER A O 1
ATOM 2722 N N . PHE A 1 331 ? 0.145 -18.243 -6.722 1.00 41.78 331 PHE A N 1
ATOM 2723 C CA . PHE A 1 331 ? 1.330 -18.075 -5.905 1.00 41.78 331 PHE A CA 1
ATOM 2724 C C . PHE A 1 331 ? 0.766 -17.650 -4.552 1.00 41.78 331 PHE A C 1
ATOM 2726 O O . PHE A 1 331 ? 0.208 -16.558 -4.444 1.00 41.78 331 PHE A O 1
ATOM 2733 N N . GLY A 1 332 ? 0.766 -18.564 -3.576 1.00 51.06 332 GLY A N 1
ATOM 2734 C CA . GLY A 1 332 ? 0.326 -18.259 -2.217 1.00 51.06 332 GLY A CA 1
ATOM 2735 C C . GLY A 1 332 ? 1.049 -17.021 -1.683 1.00 51.06 332 GLY A C 1
ATOM 2736 O O . GLY A 1 332 ? 2.009 -16.547 -2.296 1.00 51.06 332 GLY A O 1
ATOM 2737 N N . HIS A 1 333 ? 0.598 -16.494 -0.545 1.00 70.88 333 HIS A N 1
ATOM 2738 C CA . HIS A 1 333 ? 1.298 -15.420 0.166 1.00 70.88 333 HIS A CA 1
ATOM 2739 C C . HIS A 1 333 ? 2.797 -15.744 0.193 1.00 70.88 333 HIS A C 1
ATOM 2741 O O . HIS A 1 333 ? 3.186 -16.721 0.819 1.00 70.88 333 HIS A O 1
ATOM 2747 N N . MET A 1 334 ? 3.625 -15.015 -0.572 1.00 84.12 334 MET A N 1
ATOM 2748 C CA . MET A 1 334 ? 5.056 -15.347 -0.707 1.00 84.12 334 MET A CA 1
ATOM 2749 C C . MET A 1 334 ? 5.800 -15.101 0.607 1.00 84.12 334 MET A C 1
ATOM 2751 O O . MET A 1 334 ? 6.827 -15.718 0.886 1.00 84.12 334 MET A O 1
ATOM 2755 N N . PHE A 1 335 ? 5.256 -14.195 1.410 1.00 91.06 335 PHE A N 1
ATOM 2756 C CA . PHE A 1 335 ? 5.699 -13.867 2.744 1.00 91.06 335 PHE A CA 1
ATOM 2757 C C . PHE A 1 335 ? 4.488 -13.489 3.596 1.00 91.06 335 PHE A C 1
ATOM 2759 O O . PHE A 1 335 ? 3.443 -13.112 3.061 1.00 91.06 335 PHE A O 1
ATOM 2766 N N . ASP A 1 336 ? 4.675 -13.593 4.901 1.00 92.75 336 ASP A N 1
ATOM 2767 C CA . ASP A 1 336 ? 3.744 -13.190 5.947 1.00 92.75 336 ASP A CA 1
ATOM 2768 C C . ASP A 1 336 ? 4.346 -12.013 6.723 1.00 92.75 336 ASP A C 1
ATOM 2770 O O . ASP A 1 336 ? 5.577 -11.940 6.851 1.00 92.75 336 ASP A O 1
ATOM 2774 N N . VAL A 1 337 ? 3.525 -11.073 7.193 1.00 95.38 337 VAL A N 1
ATOM 2775 C CA . VAL A 1 337 ? 4.001 -9.954 8.017 1.00 95.38 337 VAL A CA 1
ATOM 2776 C C . VAL A 1 337 ? 3.629 -10.212 9.469 1.00 95.38 337 VAL A C 1
ATOM 2778 O O . VAL A 1 337 ? 2.461 -10.202 9.825 1.00 95.38 337 VAL A O 1
ATOM 2781 N N . GLU A 1 338 ? 4.622 -10.389 10.338 1.00 96.00 338 GLU A N 1
ATOM 2782 C CA . GLU A 1 338 ? 4.368 -10.696 11.753 1.00 96.00 338 GLU A CA 1
ATOM 2783 C C . GLU A 1 338 ? 4.109 -9.427 12.570 1.00 96.00 338 GLU A C 1
ATOM 2785 O O . GLU A 1 338 ? 3.218 -9.378 13.429 1.00 96.00 338 GLU A O 1
ATOM 2790 N N . ALA A 1 339 ? 4.894 -8.377 12.312 1.00 97.94 339 ALA A N 1
ATOM 2791 C CA . ALA A 1 339 ? 4.835 -7.155 13.096 1.00 97.94 339 ALA A CA 1
ATOM 2792 C C . ALA A 1 339 ? 5.326 -5.907 12.353 1.00 97.94 339 ALA A C 1
ATOM 2794 O O . ALA A 1 339 ? 6.197 -5.945 11.480 1.00 97.94 339 ALA A O 1
ATOM 2795 N N . TYR A 1 340 ? 4.802 -4.765 12.791 1.00 98.44 340 TYR A N 1
ATOM 2796 C CA . TYR A 1 340 ? 5.254 -3.435 12.414 1.00 98.44 340 TYR A CA 1
ATOM 2797 C C . TYR A 1 340 ? 5.745 -2.658 13.633 1.00 98.44 340 TYR A C 1
ATOM 2799 O O . TYR A 1 340 ? 5.044 -2.544 14.638 1.00 98.44 340 TYR A O 1
ATOM 2807 N N . GLN A 1 341 ? 6.904 -2.017 13.498 1.00 98.50 341 GLN A N 1
ATOM 2808 C CA . GLN A 1 341 ? 7.333 -0.937 14.389 1.00 98.50 341 GLN A CA 1
ATOM 2809 C C . GLN A 1 341 ? 7.420 0.342 13.561 1.00 98.50 341 GLN A C 1
ATOM 2811 O O . GLN A 1 341 ? 8.253 0.454 12.656 1.00 98.50 341 GLN A O 1
ATOM 2816 N N . ILE A 1 342 ? 6.535 1.299 13.832 1.00 98.00 342 ILE A N 1
ATOM 2817 C CA . ILE A 1 342 ? 6.419 2.523 13.044 1.00 98.00 342 ILE A CA 1
ATOM 2818 C C . ILE A 1 342 ? 6.657 3.743 13.918 1.00 98.00 342 ILE A C 1
ATOM 2820 O O . ILE A 1 342 ? 5.999 3.952 14.934 1.00 98.00 342 ILE A O 1
ATOM 2824 N N . GLU A 1 343 ? 7.560 4.597 13.455 1.00 97.38 343 GLU A N 1
ATOM 2825 C CA . GLU A 1 343 ? 7.775 5.931 13.994 1.00 97.38 343 GLU A CA 1
ATOM 2826 C C . GLU A 1 343 ? 7.305 6.951 12.955 1.00 97.38 343 GLU A C 1
ATOM 2828 O O . GLU A 1 343 ? 7.800 6.945 11.826 1.00 97.38 343 GLU A O 1
ATOM 2833 N N . ILE A 1 344 ? 6.363 7.824 13.318 1.00 95.88 344 ILE A N 1
ATOM 2834 C CA . ILE A 1 344 ? 5.898 8.919 12.459 1.00 95.88 344 ILE A CA 1
ATOM 2835 C C . ILE A 1 344 ? 6.018 10.278 13.135 1.00 95.88 344 ILE A C 1
ATOM 2837 O O . ILE A 1 344 ? 5.814 10.431 14.336 1.00 95.88 344 ILE A O 1
ATOM 2841 N N . ASP A 1 345 ? 6.260 11.284 12.309 1.00 94.25 345 ASP A N 1
ATOM 2842 C CA . ASP A 1 345 ? 6.019 12.690 12.599 1.00 94.25 345 ASP A CA 1
ATOM 2843 C C . ASP A 1 345 ? 5.005 13.202 11.582 1.00 94.25 345 ASP A C 1
ATOM 2845 O O . ASP A 1 345 ? 5.241 13.138 10.369 1.00 94.25 345 ASP A O 1
ATOM 2849 N N . TYR A 1 346 ? 3.864 13.662 12.084 1.00 93.12 346 TYR A N 1
ATOM 2850 C CA . TYR A 1 346 ? 2.799 14.215 11.271 1.00 93.12 346 TYR A CA 1
ATOM 2851 C C . TYR A 1 346 ? 2.490 15.646 11.693 1.00 93.12 346 TYR A C 1
ATOM 2853 O O . TYR A 1 346 ? 2.140 15.922 12.842 1.00 93.12 346 TYR A O 1
ATOM 2861 N N . ASN A 1 347 ? 2.546 16.559 10.723 1.00 91.25 347 ASN A N 1
ATOM 2862 C CA . ASN A 1 347 ? 2.155 17.948 10.894 1.00 91.25 347 ASN A CA 1
ATOM 2863 C C . ASN A 1 347 ? 0.819 18.212 10.180 1.00 91.25 347 ASN A C 1
ATOM 2865 O O . ASN A 1 347 ? 0.811 18.405 8.955 1.00 91.25 347 ASN A O 1
ATOM 2869 N N . PRO A 1 348 ? -0.304 18.302 10.921 1.00 90.31 348 PRO A N 1
ATOM 2870 C CA . PRO A 1 348 ? -1.615 18.503 10.314 1.00 90.31 348 PRO A CA 1
ATOM 2871 C C . PRO A 1 348 ? -1.757 19.845 9.587 1.00 90.31 348 PRO A C 1
ATOM 2873 O O . PRO A 1 348 ? -2.488 19.939 8.607 1.00 90.31 348 PRO A O 1
ATOM 2876 N N . ASN A 1 349 ? -1.016 20.877 10.009 1.00 88.12 349 ASN A N 1
ATOM 2877 C CA . ASN A 1 349 ? -1.068 22.207 9.394 1.00 88.12 349 ASN A CA 1
ATOM 2878 C C . ASN A 1 349 ? -0.411 22.234 8.000 1.00 88.12 349 ASN A C 1
ATOM 2880 O O . ASN A 1 349 ? -0.716 23.112 7.195 1.00 88.12 349 ASN A O 1
ATOM 2884 N N . LYS A 1 350 ? 0.497 21.290 7.717 1.00 89.62 350 LYS A N 1
ATOM 2885 C CA . LYS A 1 350 ? 1.211 21.166 6.435 1.00 89.62 350 LYS A CA 1
ATOM 2886 C C . LYS A 1 350 ? 0.786 19.942 5.619 1.00 89.62 350 LYS A C 1
ATOM 2888 O O . LYS A 1 350 ? 1.314 19.759 4.529 1.00 89.62 350 LYS A O 1
ATOM 2893 N N . TYR A 1 351 ? -0.110 19.102 6.147 1.00 91.31 351 TYR A N 1
ATOM 2894 C CA . TYR A 1 351 ? -0.417 17.773 5.601 1.00 91.31 351 TYR A CA 1
ATOM 2895 C C . TYR A 1 351 ? 0.835 16.939 5.337 1.00 91.31 351 TYR A C 1
ATOM 2897 O O . TYR A 1 351 ? 0.904 16.203 4.361 1.00 91.31 351 TYR A O 1
ATOM 2905 N N . TYR A 1 352 ? 1.857 17.091 6.174 1.00 93.19 352 TYR A N 1
ATOM 2906 C CA . TYR A 1 352 ? 3.165 16.512 5.912 1.00 93.19 352 TYR A CA 1
ATOM 2907 C C . TYR A 1 352 ? 3.446 15.400 6.906 1.00 93.19 352 TYR A C 1
ATOM 2909 O O . TYR A 1 352 ? 3.377 15.627 8.115 1.00 93.19 352 TYR A O 1
ATOM 2917 N N . LEU A 1 353 ? 3.763 14.217 6.389 1.00 94.62 353 LEU A N 1
ATOM 2918 C CA . LEU A 1 353 ? 4.122 13.045 7.172 1.00 94.62 353 LEU A CA 1
ATOM 2919 C C . LEU A 1 353 ? 5.549 12.633 6.825 1.00 94.62 353 LEU A C 1
ATOM 2921 O O . LEU A 1 353 ? 5.909 12.557 5.652 1.00 94.62 353 LEU A O 1
ATOM 2925 N N . SER A 1 354 ? 6.349 12.333 7.838 1.00 95.62 354 SER A N 1
ATOM 2926 C CA . SER A 1 354 ? 7.601 11.591 7.697 1.00 95.62 354 SER A CA 1
ATOM 2927 C C . SER A 1 354 ? 7.555 10.370 8.592 1.00 95.62 354 SER A C 1
ATOM 2929 O O . SER A 1 354 ? 7.097 10.471 9.727 1.00 95.62 354 SER A O 1
ATOM 2931 N N . GLY A 1 355 ? 8.014 9.233 8.086 1.00 95.75 355 GLY A N 1
ATOM 2932 C CA . GLY A 1 355 ? 7.915 7.970 8.790 1.00 95.75 355 GLY A CA 1
ATOM 2933 C C . GLY A 1 355 ? 9.099 7.047 8.550 1.00 95.75 355 GLY A C 1
ATOM 2934 O O . GLY A 1 355 ? 9.786 7.110 7.525 1.00 95.75 355 GLY A O 1
ATOM 2935 N N . LYS A 1 356 ? 9.307 6.170 9.525 1.00 97.69 356 LYS A N 1
ATOM 2936 C CA . LYS A 1 356 ? 10.155 4.988 9.443 1.00 97.69 356 LYS A CA 1
ATOM 2937 C C . LYS A 1 356 ? 9.292 3.792 9.823 1.00 97.69 356 LYS A C 1
ATOM 2939 O O . LYS A 1 356 ? 8.794 3.738 10.943 1.00 97.69 356 LYS A O 1
ATOM 2944 N N . ALA A 1 357 ? 9.145 2.846 8.907 1.00 98.25 357 ALA A N 1
ATOM 2945 C CA . ALA A 1 357 ? 8.457 1.588 9.157 1.00 98.25 357 ALA A CA 1
ATOM 2946 C C . ALA A 1 357 ? 9.471 0.446 9.146 1.00 98.25 357 ALA A C 1
ATOM 2948 O O . ALA A 1 357 ? 10.124 0.213 8.130 1.00 98.25 357 ALA A O 1
ATOM 2949 N N . ARG A 1 358 ? 9.598 -0.256 10.268 1.00 98.62 358 ARG A N 1
ATOM 2950 C CA . ARG A 1 358 ? 10.233 -1.568 10.332 1.00 98.62 358 ARG A CA 1
ATOM 2951 C C . ARG A 1 358 ? 9.160 -2.630 10.164 1.00 98.62 358 ARG A C 1
ATOM 2953 O O . ARG A 1 358 ? 8.154 -2.582 10.868 1.00 98.62 358 ARG A O 1
ATOM 2960 N N . ILE A 1 359 ? 9.392 -3.551 9.240 1.00 98.25 359 ILE A N 1
ATOM 2961 C CA . ILE A 1 359 ? 8.457 -4.614 8.870 1.00 98.25 359 ILE A CA 1
ATOM 2962 C C . ILE A 1 359 ? 9.148 -5.943 9.152 1.00 98.25 359 ILE A C 1
ATOM 2964 O O . ILE A 1 359 ? 10.188 -6.208 8.548 1.00 98.25 359 ILE A O 1
ATOM 2968 N N . GLU A 1 360 ? 8.605 -6.730 10.077 1.00 97.94 360 GLU A N 1
ATOM 2969 C CA . GLU A 1 360 ? 9.066 -8.082 10.409 1.00 97.94 360 GLU A CA 1
ATOM 2970 C C . GLU A 1 360 ? 8.323 -9.093 9.532 1.00 97.94 360 GLU A C 1
ATOM 2972 O O . GLU A 1 360 ? 7.096 -9.057 9.434 1.00 97.94 360 GLU A O 1
ATOM 2977 N N . ILE A 1 361 ? 9.076 -9.932 8.823 1.00 96.62 361 ILE A N 1
ATOM 2978 C CA . ILE A 1 361 ? 8.594 -10.708 7.680 1.00 96.62 361 ILE A CA 1
ATOM 2979 C C . ILE A 1 361 ? 9.050 -12.157 7.808 1.00 96.62 361 ILE A C 1
ATOM 2981 O O . ILE A 1 361 ? 10.223 -12.411 8.082 1.00 96.62 361 ILE A O 1
ATOM 2985 N N . VAL A 1 362 ? 8.147 -13.091 7.502 1.00 95.75 362 VAL A N 1
ATOM 2986 C CA . VAL A 1 362 ? 8.437 -14.527 7.393 1.00 95.75 362 VAL A CA 1
ATOM 2987 C C . VAL A 1 362 ? 8.220 -15.004 5.957 1.00 95.75 362 VAL A C 1
ATOM 2989 O O . VAL A 1 362 ? 7.085 -14.998 5.472 1.00 95.75 362 VAL A O 1
ATOM 2992 N N . PRO A 1 363 ? 9.269 -15.460 5.252 1.00 94.56 363 PRO A N 1
ATOM 2993 C CA . PRO A 1 363 ? 9.124 -16.089 3.944 1.00 94.56 363 PRO A CA 1
ATOM 2994 C C . PRO A 1 363 ? 8.282 -17.368 4.016 1.00 94.56 363 PRO A C 1
ATOM 2996 O O . PRO A 1 363 ? 8.505 -18.239 4.857 1.00 94.56 363 PRO A O 1
ATOM 2999 N N . GLN A 1 364 ? 7.345 -17.517 3.083 1.00 91.62 364 GLN A N 1
ATOM 3000 C CA . GLN A 1 364 ? 6.493 -18.708 2.943 1.00 91.62 364 GLN A CA 1
ATOM 3001 C C . GLN A 1 364 ? 6.939 -19.620 1.791 1.00 91.62 364 GLN A C 1
ATOM 3003 O O . GLN A 1 364 ? 6.445 -20.747 1.636 1.00 91.62 364 GLN A O 1
ATOM 3008 N N . VAL A 1 365 ? 7.893 -19.139 0.996 1.00 84.88 365 VAL A N 1
ATOM 3009 C CA . VAL A 1 365 ? 8.532 -19.836 -0.117 1.00 84.88 365 VAL A CA 1
ATOM 3010 C C . VAL A 1 365 ? 10.030 -19.927 0.125 1.00 84.88 365 VAL A C 1
ATOM 3012 O O . VAL A 1 365 ? 10.608 -19.073 0.795 1.00 84.88 365 VAL A O 1
ATOM 3015 N N . ASP A 1 366 ? 10.654 -20.954 -0.440 1.00 81.94 366 ASP A N 1
ATOM 3016 C CA . ASP A 1 366 ? 12.108 -21.011 -0.513 1.00 81.94 366 ASP A CA 1
ATOM 3017 C C . ASP A 1 366 ? 12.598 -20.031 -1.583 1.00 81.94 366 ASP A C 1
ATOM 3019 O O . ASP A 1 366 ? 12.020 -19.952 -2.668 1.00 81.94 366 ASP A O 1
ATOM 3023 N N . SER A 1 367 ? 13.685 -19.315 -1.295 1.00 81.38 367 SER A N 1
ATOM 3024 C CA . SER A 1 367 ? 14.278 -18.316 -2.192 1.00 81.38 367 SER A CA 1
ATOM 3025 C C . SER A 1 367 ? 13.391 -17.089 -2.461 1.00 81.38 367 SER A C 1
ATOM 3027 O O . SER A 1 367 ? 13.237 -16.659 -3.606 1.00 81.38 367 SER A O 1
ATOM 3029 N N . LEU A 1 368 ? 12.832 -16.481 -1.411 1.00 85.00 368 LEU A N 1
ATOM 3030 C CA . LEU A 1 368 ? 12.112 -15.209 -1.520 1.00 85.00 368 LEU A CA 1
ATOM 3031 C C . LEU A 1 368 ? 13.081 -14.079 -1.890 1.00 85.00 368 LEU A C 1
ATOM 3033 O O . LEU A 1 368 ? 13.918 -13.700 -1.085 1.00 85.00 368 LEU A O 1
ATOM 3037 N N . ASP A 1 369 ? 12.948 -13.491 -3.075 1.00 78.31 369 ASP A N 1
ATOM 3038 C CA . ASP A 1 369 ? 13.893 -12.484 -3.590 1.00 78.31 369 ASP A CA 1
ATOM 3039 C C . ASP A 1 369 ? 13.324 -11.049 -3.640 1.00 78.31 369 ASP A C 1
ATOM 3041 O O . ASP A 1 369 ? 14.006 -10.080 -4.013 1.00 78.31 369 ASP A O 1
ATOM 3045 N N . SER A 1 370 ? 12.037 -10.896 -3.328 1.00 83.88 370 SER A N 1
ATOM 3046 C CA . SER A 1 370 ? 11.316 -9.640 -3.468 1.00 83.88 370 SER A CA 1
ATOM 3047 C C . SER A 1 370 ? 10.074 -9.568 -2.589 1.00 83.88 370 SER A C 1
ATOM 3049 O O . SER A 1 370 ? 9.395 -10.558 -2.336 1.00 83.88 370 SER A O 1
ATOM 3051 N N . LEU A 1 371 ? 9.772 -8.353 -2.145 1.00 89.38 371 LEU A N 1
ATOM 3052 C CA . LEU A 1 371 ? 8.621 -8.016 -1.320 1.00 89.38 371 LEU A CA 1
ATOM 3053 C C . LEU A 1 371 ? 7.727 -7.044 -2.079 1.00 89.38 371 LEU A C 1
ATOM 3055 O O . LEU A 1 371 ? 8.216 -6.190 -2.822 1.00 89.38 371 LEU A O 1
ATOM 3059 N N . LYS A 1 372 ? 6.418 -7.145 -1.869 1.00 89.44 372 LYS A N 1
ATOM 3060 C CA . LYS A 1 372 ? 5.407 -6.304 -2.514 1.00 89.44 372 LYS A CA 1
ATOM 3061 C C . LYS A 1 372 ? 4.491 -5.724 -1.448 1.00 89.44 372 LYS A C 1
ATOM 3063 O O . LYS A 1 372 ? 3.832 -6.478 -0.750 1.00 89.44 372 LYS A O 1
ATOM 3068 N N . PHE A 1 373 ? 4.382 -4.404 -1.400 1.00 92.06 373 PHE A N 1
ATOM 3069 C CA . PHE A 1 373 ? 3.511 -3.680 -0.475 1.00 92.06 373 PHE A CA 1
ATOM 3070 C C . PHE A 1 373 ? 2.599 -2.713 -1.227 1.00 92.06 373 PHE A C 1
ATOM 3072 O O . PHE A 1 373 ? 2.917 -2.267 -2.336 1.00 92.06 373 PHE A O 1
ATOM 3079 N N . LYS A 1 374 ? 1.476 -2.344 -0.614 1.00 91.31 374 LYS A N 1
ATOM 3080 C CA . LYS A 1 374 ? 0.699 -1.172 -1.016 1.00 91.31 374 LYS A CA 1
ATOM 3081 C C . LYS A 1 374 ? 1.268 0.075 -0.345 1.00 91.31 374 LYS A C 1
ATOM 3083 O O . LYS A 1 374 ? 1.703 0.031 0.801 1.00 91.31 374 LYS A O 1
ATOM 3088 N N . PHE A 1 375 ? 1.306 1.186 -1.076 1.00 92.50 375 PHE A N 1
ATOM 3089 C CA . PHE A 1 375 ? 1.906 2.423 -0.584 1.00 92.50 375 PHE A CA 1
ATOM 3090 C C . PHE A 1 375 ? 1.343 3.670 -1.269 1.00 92.50 375 PHE A C 1
ATOM 3092 O O . PHE A 1 375 ? 1.091 3.675 -2.478 1.00 92.50 375 PHE A O 1
ATOM 3099 N N . HIS A 1 376 ? 1.169 4.748 -0.503 1.00 92.12 376 HIS A N 1
ATOM 3100 C CA . HIS A 1 376 ? 0.570 5.986 -0.988 1.00 92.12 376 HIS A CA 1
ATOM 3101 C C . HIS A 1 376 ? 1.440 6.670 -2.066 1.00 92.12 376 HIS A C 1
ATOM 3103 O O . HIS A 1 376 ? 2.641 6.875 -1.866 1.00 92.12 376 HIS A O 1
ATOM 3109 N N . PRO A 1 377 ? 0.860 7.109 -3.201 1.00 87.12 377 PRO A N 1
ATOM 3110 C CA . PRO A 1 377 ? 1.628 7.624 -4.341 1.00 87.12 377 PRO A CA 1
ATOM 3111 C C . PRO A 1 377 ? 2.333 8.967 -4.098 1.00 87.12 377 PRO A C 1
ATOM 3113 O O . PRO A 1 377 ? 3.294 9.280 -4.810 1.00 87.12 377 PRO A O 1
ATOM 3116 N N . ASN A 1 378 ? 1.878 9.757 -3.117 1.00 90.00 378 ASN A N 1
ATOM 3117 C CA . ASN A 1 378 ? 2.482 11.056 -2.776 1.00 90.00 378 ASN A CA 1
ATOM 3118 C C . ASN A 1 378 ? 3.557 10.966 -1.682 1.00 90.00 378 ASN A C 1
ATOM 3120 O O . ASN A 1 378 ? 4.247 11.954 -1.441 1.00 90.00 378 ASN A O 1
ATOM 3124 N N . LEU A 1 379 ? 3.715 9.811 -1.026 1.00 92.50 379 LEU A N 1
ATOM 3125 C CA . LEU A 1 379 ? 4.792 9.608 -0.060 1.00 92.50 379 LEU A CA 1
ATOM 3126 C C . LEU A 1 379 ? 6.046 9.160 -0.810 1.00 92.50 379 LEU A C 1
ATOM 3128 O O . LEU A 1 379 ? 6.062 8.115 -1.452 1.00 92.50 379 LEU A O 1
ATOM 3132 N N . GLU A 1 380 ? 7.094 9.970 -0.779 1.00 91.12 380 GLU A N 1
ATOM 3133 C CA . GLU A 1 380 ? 8.415 9.655 -1.307 1.00 91.12 380 GLU A CA 1
ATOM 3134 C C . GLU A 1 380 ? 9.117 8.651 -0.394 1.00 91.12 380 GLU A C 1
ATOM 3136 O O . GLU A 1 380 ? 9.232 8.870 0.810 1.00 91.12 380 GLU A O 1
ATOM 3141 N N . ILE A 1 381 ? 9.609 7.560 -0.977 1.00 92.31 381 ILE A N 1
ATOM 3142 C CA . ILE A 1 381 ? 10.461 6.601 -0.278 1.00 92.31 381 ILE A CA 1
ATOM 3143 C C . ILE A 1 381 ? 11.887 7.101 -0.432 1.00 92.31 381 ILE A C 1
ATOM 3145 O O . ILE A 1 381 ? 12.383 7.239 -1.546 1.00 92.31 381 ILE A O 1
ATOM 3149 N N . LEU A 1 382 ? 12.519 7.405 0.693 1.00 89.31 382 LEU A N 1
ATOM 3150 C CA . LEU A 1 382 ? 13.874 7.928 0.732 1.00 89.31 382 LEU A CA 1
ATOM 3151 C C . LEU A 1 382 ? 14.869 6.791 0.580 1.00 89.31 382 LEU A C 1
ATOM 3153 O O . LEU A 1 382 ? 15.761 6.867 -0.257 1.00 89.31 382 LEU A O 1
ATOM 3157 N N . LYS A 1 383 ? 14.718 5.759 1.417 1.00 89.06 383 LYS A N 1
ATOM 3158 C CA . LYS A 1 383 ? 15.628 4.618 1.508 1.00 89.06 383 LYS A CA 1
ATOM 3159 C C . LYS A 1 383 ? 14.920 3.393 2.058 1.00 89.06 383 LYS A C 1
ATOM 3161 O O . LYS A 1 383 ? 13.965 3.511 2.827 1.00 89.06 383 LYS A O 1
ATOM 3166 N N . VAL A 1 384 ? 15.453 2.233 1.706 1.00 93.25 384 VAL A N 1
ATOM 3167 C CA . VAL A 1 384 ? 15.051 0.940 2.254 1.00 93.25 384 VAL A CA 1
ATOM 3168 C C . VAL A 1 384 ? 16.314 0.222 2.694 1.00 93.25 384 VAL A C 1
ATOM 3170 O O . VAL A 1 384 ? 17.288 0.216 1.947 1.00 93.25 384 VAL A O 1
ATOM 3173 N N . TYR A 1 385 ? 16.311 -0.366 3.882 1.00 91.12 385 TYR A N 1
ATOM 3174 C CA . TYR A 1 385 ? 17.441 -1.122 4.407 1.00 91.12 385 TYR A CA 1
ATOM 3175 C C . TYR A 1 385 ? 17.019 -2.527 4.817 1.00 91.12 385 TYR A C 1
ATOM 3177 O O . TYR A 1 385 ? 15.913 -2.712 5.319 1.00 91.12 385 TYR A O 1
ATOM 3185 N N . ASP A 1 386 ? 17.912 -3.496 4.640 1.00 89.75 386 ASP A N 1
ATOM 3186 C CA . ASP A 1 386 ? 17.776 -4.811 5.267 1.00 89.75 386 ASP A CA 1
ATOM 3187 C C . ASP A 1 386 ? 18.197 -4.778 6.750 1.00 89.75 386 ASP A C 1
ATOM 3189 O O . ASP A 1 386 ? 18.692 -3.770 7.279 1.00 89.75 386 ASP A O 1
ATOM 3193 N N . GLN A 1 387 ? 18.044 -5.918 7.421 1.00 90.75 387 GLN A N 1
ATOM 3194 C CA . GLN A 1 387 ? 18.470 -6.117 8.806 1.00 90.75 387 GLN A CA 1
ATOM 3195 C C . GLN A 1 387 ? 19.973 -5.906 9.053 1.00 90.75 387 GLN A C 1
ATOM 3197 O O . GLN A 1 387 ? 20.378 -5.572 10.168 1.00 90.75 387 GLN A O 1
ATOM 3202 N N . ASN A 1 388 ? 20.793 -6.041 8.009 1.00 85.12 388 ASN A N 1
ATOM 3203 C CA . ASN A 1 388 ? 22.241 -5.848 8.029 1.00 85.12 388 ASN A CA 1
ATOM 3204 C C . ASN A 1 388 ? 22.651 -4.406 7.667 1.00 85.12 388 ASN A C 1
ATOM 3206 O O . ASN A 1 388 ? 23.842 -4.129 7.531 1.00 85.12 388 ASN A O 1
ATOM 3210 N N . LYS A 1 389 ? 21.689 -3.481 7.525 1.00 85.00 389 LYS A N 1
ATOM 3211 C CA . LYS A 1 389 ? 21.887 -2.075 7.127 1.00 85.00 389 LYS A CA 1
ATOM 3212 C C . LYS A 1 389 ? 22.441 -1.880 5.714 1.00 85.00 389 LYS A C 1
ATOM 3214 O O . LYS A 1 389 ? 22.964 -0.808 5.403 1.00 85.00 389 LYS A O 1
ATOM 3219 N N . ASN A 1 390 ? 22.260 -2.855 4.830 1.00 80.56 390 ASN A N 1
ATOM 3220 C CA . ASN A 1 390 ? 22.496 -2.671 3.404 1.00 80.56 390 ASN A CA 1
ATOM 3221 C C . ASN A 1 390 ? 21.301 -1.975 2.757 1.00 80.56 390 ASN A C 1
ATOM 3223 O O . ASN A 1 390 ? 20.151 -2.292 3.052 1.00 80.56 390 ASN A O 1
ATOM 3227 N N . GLU A 1 391 ? 21.572 -1.028 1.861 1.00 82.12 391 GLU A N 1
ATOM 3228 C CA . GLU A 1 391 ? 20.524 -0.309 1.138 1.00 82.12 391 GLU A CA 1
ATOM 3229 C C . GLU A 1 391 ? 19.925 -1.198 0.035 1.00 82.12 391 GLU A C 1
ATOM 3231 O O . GLU A 1 391 ? 20.640 -1.723 -0.824 1.00 82.12 391 GLU A O 1
ATOM 3236 N N . LEU A 1 392 ? 18.603 -1.372 0.064 1.00 81.50 392 LEU A N 1
ATOM 3237 C CA . LEU A 1 392 ? 17.848 -2.193 -0.873 1.00 81.50 392 LEU A CA 1
ATOM 3238 C C . LEU A 1 392 ? 17.305 -1.360 -2.032 1.00 81.50 392 LEU A C 1
ATOM 3240 O O . LEU A 1 392 ? 16.938 -0.191 -1.903 1.00 81.50 392 LEU A O 1
ATOM 3244 N N . PHE A 1 393 ? 17.208 -2.008 -3.189 1.00 75.00 393 PHE A N 1
ATOM 3245 C CA . PHE A 1 393 ? 16.572 -1.412 -4.354 1.00 75.00 393 PHE A CA 1
ATOM 3246 C C . PHE A 1 393 ? 15.065 -1.564 -4.257 1.00 75.00 393 PHE A C 1
ATOM 3248 O O . PHE A 1 393 ? 14.564 -2.590 -3.792 1.00 75.00 393 PHE A O 1
ATOM 3255 N N . PHE A 1 394 ? 14.357 -0.583 -4.797 1.00 80.69 394 PHE A N 1
ATOM 3256 C CA . PHE A 1 394 ? 12.923 -0.652 -4.891 1.00 80.69 394 PHE A CA 1
ATOM 3257 C C . PHE A 1 394 ? 12.399 -0.039 -6.179 1.00 80.69 394 PHE A C 1
ATOM 3259 O O . PHE A 1 394 ? 13.001 0.849 -6.784 1.00 80.69 394 PHE A O 1
ATOM 3266 N N . ASN A 1 395 ? 11.230 -0.527 -6.559 1.00 76.00 395 ASN A N 1
ATOM 3267 C CA . ASN A 1 395 ? 10.445 -0.031 -7.668 1.00 76.00 395 ASN A CA 1
ATOM 3268 C C . ASN A 1 395 ? 9.092 0.427 -7.147 1.00 76.00 395 ASN A C 1
ATOM 3270 O O . ASN A 1 395 ? 8.520 -0.199 -6.255 1.00 76.00 395 ASN A O 1
ATOM 3274 N N . ARG A 1 396 ? 8.545 1.489 -7.733 1.00 79.00 396 ARG A N 1
ATOM 3275 C CA . ARG A 1 396 ? 7.211 1.965 -7.365 1.00 79.00 396 ARG A CA 1
ATOM 3276 C C . ARG A 1 396 ? 6.307 2.114 -8.577 1.00 79.00 396 ARG A C 1
ATOM 3278 O O . ARG A 1 396 ? 6.676 2.743 -9.564 1.00 79.00 396 ARG A O 1
ATOM 3285 N N . ASP A 1 397 ? 5.097 1.595 -8.445 1.00 77.12 397 ASP A N 1
ATOM 3286 C CA . ASP A 1 397 ? 3.964 1.849 -9.324 1.00 77.12 397 ASP A CA 1
ATOM 3287 C C . ASP A 1 397 ? 2.968 2.743 -8.572 1.00 77.12 397 ASP A C 1
ATOM 3289 O O . ASP A 1 397 ? 2.184 2.288 -7.734 1.00 77.12 397 ASP A O 1
ATOM 3293 N N . ARG A 1 398 ? 3.021 4.050 -8.854 1.00 76.12 398 ARG A N 1
ATOM 3294 C CA . ARG A 1 398 ? 2.151 5.040 -8.203 1.00 76.12 398 ARG A CA 1
ATOM 3295 C C . ARG A 1 398 ? 0.681 4.872 -8.589 1.00 76.12 398 ARG A C 1
ATOM 3297 O O . ARG A 1 398 ? -0.183 5.226 -7.795 1.00 76.12 398 ARG A O 1
ATOM 3304 N N . LEU A 1 399 ? 0.388 4.338 -9.776 1.00 68.75 399 LEU A N 1
ATOM 3305 C CA . LEU A 1 399 ? -0.987 4.140 -10.225 1.00 68.75 399 LEU A CA 1
ATOM 3306 C C . LEU A 1 399 ? -1.650 3.020 -9.427 1.00 68.75 399 LEU A C 1
ATOM 3308 O O . LEU A 1 399 ? -2.715 3.210 -8.847 1.00 68.75 399 LEU A O 1
ATOM 3312 N N . ARG A 1 400 ? -1.006 1.851 -9.383 1.00 70.81 400 ARG A N 1
ATOM 3313 C CA . ARG A 1 400 ? -1.530 0.680 -8.664 1.00 70.81 400 ARG A CA 1
ATOM 3314 C C . ARG A 1 400 ? -1.358 0.798 -7.146 1.00 70.81 400 ARG A C 1
ATOM 3316 O O . ARG A 1 400 ? -1.779 -0.109 -6.421 1.00 70.81 400 ARG A O 1
ATOM 3323 N N . LYS A 1 401 ? -0.745 1.899 -6.682 1.00 83.25 401 LYS A N 1
ATOM 3324 C CA . LYS A 1 401 ? -0.330 2.149 -5.297 1.00 83.25 401 LYS A CA 1
ATOM 3325 C C . LYS A 1 401 ? 0.544 1.001 -4.775 1.00 83.25 401 LYS A C 1
ATOM 3327 O O . LYS A 1 401 ? 0.328 0.532 -3.667 1.00 83.25 401 LYS A O 1
ATOM 3332 N N . VAL A 1 402 ? 1.466 0.485 -5.596 1.00 83.56 402 VAL A N 1
ATOM 3333 C CA . VAL A 1 402 ? 2.327 -0.666 -5.262 1.00 83.56 402 VAL A CA 1
ATOM 3334 C C . VAL A 1 402 ? 3.787 -0.242 -5.170 1.00 83.56 402 VAL A C 1
ATOM 3336 O O . VAL A 1 402 ? 4.286 0.557 -5.961 1.00 83.56 402 VAL A O 1
ATOM 3339 N N . PHE A 1 403 ? 4.484 -0.833 -4.214 1.00 84.94 403 PHE A N 1
ATOM 3340 C CA . PHE A 1 403 ? 5.895 -0.652 -3.938 1.00 84.94 403 PHE A CA 1
ATOM 3341 C C . PHE A 1 403 ? 6.558 -2.031 -3.817 1.00 84.94 403 PHE A C 1
ATOM 3343 O O . PHE A 1 403 ? 6.094 -2.876 -3.056 1.00 84.94 403 PHE A O 1
ATOM 3350 N N . TYR A 1 404 ? 7.614 -2.266 -4.595 1.00 85.06 404 TYR A N 1
ATOM 3351 C CA . TYR A 1 404 ? 8.383 -3.509 -4.607 1.00 85.06 404 TYR A CA 1
ATOM 3352 C C . TYR A 1 404 ? 9.756 -3.278 -3.992 1.00 85.06 404 TYR A C 1
ATOM 3354 O O . TYR A 1 404 ? 10.463 -2.379 -4.441 1.00 85.06 404 TYR A O 1
ATOM 3362 N N . VAL A 1 405 ? 10.160 -4.114 -3.041 1.00 86.62 405 VAL A N 1
ATOM 3363 C CA . VAL A 1 405 ? 11.515 -4.139 -2.474 1.00 86.62 405 VAL A CA 1
ATOM 3364 C C . VAL A 1 405 ? 12.222 -5.385 -2.970 1.00 86.62 405 VAL A C 1
ATOM 3366 O O . VAL A 1 405 ? 11.631 -6.457 -3.023 1.00 86.62 405 VAL A O 1
ATOM 3369 N N . TYR A 1 406 ? 13.490 -5.257 -3.333 1.00 80.19 406 TYR A N 1
ATOM 3370 C CA . TYR A 1 406 ? 14.279 -6.365 -3.852 1.00 80.19 406 TYR A CA 1
ATOM 3371 C C . TYR A 1 406 ? 15.415 -6.693 -2.901 1.00 80.19 406 TYR A C 1
ATOM 3373 O O . TYR A 1 406 ? 16.265 -5.834 -2.641 1.00 80.19 406 TYR A O 1
ATOM 3381 N N . LEU A 1 407 ? 15.415 -7.932 -2.417 1.00 81.62 407 LEU A N 1
ATOM 3382 C CA . LEU A 1 407 ? 16.387 -8.427 -1.453 1.00 81.62 407 LEU A CA 1
ATOM 3383 C C . LEU A 1 407 ? 17.738 -8.665 -2.143 1.00 81.62 407 LEU A C 1
ATOM 3385 O O . LEU A 1 407 ? 17.817 -8.826 -3.365 1.00 81.62 407 LEU A O 1
ATOM 3389 N N . LEU A 1 408 ? 18.820 -8.598 -1.366 1.00 74.81 408 LEU A N 1
ATOM 3390 C CA . LEU A 1 408 ? 20.173 -8.865 -1.872 1.00 74.81 408 LEU A CA 1
ATOM 3391 C C . LEU A 1 408 ? 20.464 -10.363 -1.950 1.00 74.81 408 LEU A C 1
ATOM 3393 O O . LEU A 1 408 ? 21.220 -10.790 -2.821 1.00 74.81 408 LEU A O 1
ATOM 3397 N N . GLU A 1 409 ? 19.864 -11.128 -1.045 1.00 74.06 409 GLU A N 1
ATOM 3398 C CA . GLU A 1 409 ? 19.863 -12.584 -1.021 1.00 74.06 409 GLU A CA 1
ATOM 3399 C C . GLU A 1 409 ? 18.420 -13.069 -1.037 1.00 74.06 409 GLU A C 1
ATOM 3401 O O . GLU A 1 409 ? 17.564 -12.420 -0.433 1.00 74.06 409 GLU A O 1
ATOM 3406 N N . PRO A 1 410 ? 18.138 -14.185 -1.722 1.00 80.69 410 PRO A N 1
ATOM 3407 C CA . PRO A 1 410 ? 16.897 -14.896 -1.507 1.00 80.69 410 PRO A CA 1
ATOM 3408 C C . PRO A 1 410 ? 16.823 -15.377 -0.053 1.00 80.69 410 PRO A C 1
ATOM 3410 O O . PRO A 1 410 ? 17.747 -16.040 0.415 1.00 80.69 410 PRO A O 1
ATOM 3413 N N . GLU A 1 411 ? 15.741 -15.053 0.645 1.00 87.19 411 GLU A N 1
ATOM 3414 C CA . GLU A 1 411 ? 15.507 -15.510 2.016 1.00 87.19 411 GLU A CA 1
ATOM 3415 C C . GLU A 1 411 ? 14.871 -16.908 2.006 1.00 87.19 411 GLU A C 1
ATOM 3417 O O . GLU A 1 411 ? 14.081 -17.257 1.116 1.00 87.19 411 GLU A O 1
ATOM 3422 N N . GLU A 1 412 ? 15.240 -17.732 2.984 1.00 88.69 412 GLU A N 1
ATOM 3423 C CA . GLU A 1 412 ? 14.745 -19.103 3.113 1.00 88.69 412 GLU A CA 1
ATOM 3424 C C . GLU A 1 412 ? 13.400 -19.154 3.838 1.00 88.69 412 GLU A C 1
ATOM 3426 O O . GLU A 1 412 ? 13.106 -18.347 4.727 1.00 88.69 412 GLU A O 1
ATOM 3431 N N . LYS A 1 413 ? 12.579 -20.149 3.490 1.00 93.12 413 LYS A N 1
ATOM 3432 C CA . LYS A 1 413 ? 11.262 -20.326 4.095 1.00 93.12 413 LYS A CA 1
ATOM 3433 C C . LYS A 1 413 ? 11.355 -20.434 5.619 1.00 93.12 413 LYS A C 1
ATOM 3435 O O . LYS A 1 413 ? 12.116 -21.238 6.154 1.00 93.12 413 LYS A O 1
ATOM 3440 N N . GLY A 1 414 ? 10.517 -19.672 6.318 1.00 93.31 414 GLY A N 1
ATOM 3441 C CA . GLY A 1 414 ? 10.397 -19.711 7.775 1.00 93.31 414 GLY A CA 1
ATOM 3442 C C . GLY A 1 414 ? 11.490 -18.966 8.549 1.00 93.31 414 GLY A C 1
ATOM 3443 O O . GLY A 1 414 ? 11.420 -18.939 9.775 1.00 93.31 414 GLY A O 1
ATOM 3444 N N . GLN A 1 415 ? 12.483 -18.362 7.886 1.00 93.56 415 GLN A N 1
ATOM 3445 C CA . GLN A 1 415 ? 13.490 -17.535 8.557 1.00 93.56 415 GLN A CA 1
ATOM 3446 C C . GLN A 1 415 ? 13.016 -16.080 8.636 1.00 93.56 415 GLN A C 1
ATOM 3448 O O . GLN A 1 415 ? 13.026 -15.366 7.634 1.00 93.56 415 GLN A O 1
ATOM 3453 N N . SER A 1 416 ? 12.590 -15.639 9.824 1.00 94.81 416 SER A N 1
ATOM 3454 C CA . SER A 1 416 ? 12.161 -14.252 10.028 1.00 94.81 416 SER A CA 1
ATOM 3455 C C . SER A 1 416 ? 13.317 -13.275 9.800 1.00 94.81 416 SER A C 1
ATOM 3457 O O . SER A 1 416 ? 14.428 -13.468 10.300 1.00 94.81 416 SER A O 1
ATOM 3459 N N . PHE A 1 417 ? 13.034 -12.178 9.108 1.00 96.25 417 PHE A N 1
ATOM 3460 C CA . PHE A 1 417 ? 13.943 -11.046 8.936 1.00 96.25 417 PHE A CA 1
ATOM 3461 C C . PHE A 1 417 ? 13.146 -9.739 8.969 1.00 96.25 417 PHE A C 1
ATOM 3463 O O . PHE A 1 417 ? 11.917 -9.747 9.041 1.00 96.25 417 PHE A O 1
ATOM 3470 N N . TYR A 1 418 ? 13.828 -8.592 8.922 1.00 97.44 418 TYR A N 1
ATOM 3471 C CA . TYR A 1 418 ? 13.140 -7.306 8.827 1.00 97.44 418 TYR A CA 1
ATOM 3472 C C . TYR A 1 418 ? 13.739 -6.374 7.779 1.00 97.44 418 TYR A C 1
ATOM 3474 O O . TYR A 1 418 ? 14.930 -6.428 7.454 1.00 97.44 418 TYR A O 1
ATOM 3482 N N . VAL A 1 419 ? 12.897 -5.459 7.297 1.00 97.44 419 VAL A N 1
ATOM 3483 C CA . VAL A 1 419 ? 13.299 -4.326 6.456 1.00 97.44 419 VAL A CA 1
ATOM 3484 C C . VAL A 1 419 ? 1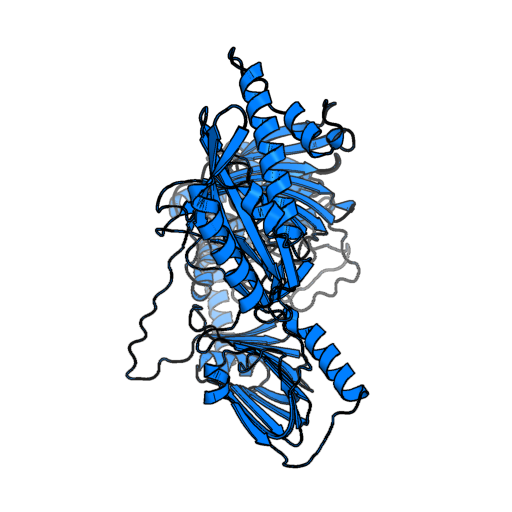2.883 -3.006 7.101 1.00 97.44 419 VAL A C 1
ATOM 3486 O O . VAL A 1 419 ? 11.800 -2.897 7.672 1.00 97.44 419 VAL A O 1
ATOM 3489 N N . ASP A 1 420 ? 13.744 -1.994 7.007 1.00 98.12 420 ASP A N 1
ATOM 3490 C CA . ASP A 1 420 ? 13.465 -0.624 7.446 1.00 98.12 420 ASP A CA 1
ATOM 3491 C C . ASP A 1 420 ? 13.160 0.251 6.212 1.00 98.12 420 ASP A C 1
ATOM 3493 O O . ASP A 1 420 ? 14.016 0.427 5.344 1.00 98.12 420 ASP A O 1
ATOM 3497 N N . VAL A 1 421 ? 11.967 0.844 6.134 1.00 97.88 421 VAL A N 1
ATOM 3498 C CA . VAL A 1 421 ? 11.532 1.746 5.053 1.00 97.88 421 VAL A CA 1
ATOM 3499 C C . VAL A 1 421 ? 11.417 3.173 5.582 1.00 97.88 421 VAL A C 1
ATOM 3501 O O . VAL A 1 421 ? 10.654 3.441 6.508 1.00 97.88 421 VAL A O 1
ATOM 3504 N N . TYR A 1 422 ? 12.142 4.104 4.964 1.00 97.12 422 TYR A N 1
ATOM 3505 C CA . TYR A 1 422 ? 12.138 5.528 5.303 1.00 97.12 422 TYR A CA 1
ATOM 3506 C C . TYR A 1 422 ? 11.384 6.312 4.240 1.00 97.12 422 TYR A C 1
ATOM 3508 O O . TYR A 1 422 ? 11.693 6.196 3.053 1.00 97.12 422 TYR A O 1
ATOM 3516 N N . TYR A 1 423 ? 10.427 7.138 4.648 1.00 96.56 423 TYR A N 1
ATOM 3517 C CA . TYR A 1 423 ? 9.561 7.841 3.710 1.00 96.56 423 TYR A CA 1
ATOM 3518 C C . TYR A 1 423 ? 9.063 9.181 4.249 1.00 96.56 423 TYR A C 1
ATOM 3520 O O . TYR A 1 423 ? 9.051 9.429 5.454 1.00 96.56 423 TYR A O 1
ATOM 3528 N N . ARG A 1 424 ? 8.659 10.075 3.346 1.00 96.00 424 ARG A N 1
ATOM 3529 C CA . ARG A 1 424 ? 8.050 11.365 3.692 1.00 96.00 424 ARG A CA 1
ATOM 3530 C C . ARG A 1 424 ? 7.212 11.920 2.550 1.00 96.00 424 ARG A C 1
ATOM 3532 O O . ARG A 1 424 ? 7.447 11.587 1.397 1.00 96.00 424 ARG A O 1
ATOM 3539 N N . GLY A 1 425 ? 6.288 12.821 2.834 1.00 93.50 425 GLY A N 1
ATOM 3540 C CA . GLY A 1 425 ? 5.582 13.550 1.787 1.00 93.50 425 GLY A CA 1
ATOM 3541 C C . GLY A 1 425 ? 4.308 14.211 2.272 1.00 93.50 425 GLY A C 1
ATOM 3542 O O . GLY A 1 425 ? 3.966 14.163 3.454 1.00 93.50 425 GLY A O 1
ATOM 3543 N N . GLU A 1 426 ? 3.605 14.829 1.329 1.00 92.31 426 GLU A N 1
ATOM 3544 C CA . GLU A 1 426 ? 2.287 15.392 1.588 1.00 92.31 426 GLU A CA 1
ATOM 3545 C C . GLU A 1 426 ? 1.230 14.282 1.510 1.00 92.31 426 GLU A C 1
ATOM 3547 O O . GLU A 1 426 ? 1.068 13.618 0.480 1.00 92.31 426 GLU A O 1
ATOM 3552 N N . ILE A 1 427 ? 0.496 14.086 2.599 1.00 89.50 427 ILE A N 1
ATOM 3553 C CA . ILE A 1 427 ? -0.635 13.172 2.682 1.00 89.50 427 ILE A CA 1
ATOM 3554 C C . ILE A 1 427 ? -1.808 13.891 3.343 1.00 89.50 427 ILE A C 1
ATOM 3556 O O . ILE A 1 427 ? -1.756 14.328 4.494 1.00 89.50 427 ILE A O 1
ATOM 3560 N N . LYS A 1 428 ? -2.884 14.045 2.574 1.00 81.69 428 LYS A N 1
ATOM 3561 C CA . LYS A 1 428 ? -4.153 14.567 3.076 1.00 81.69 428 LYS A CA 1
ATOM 3562 C C . LYS A 1 428 ? -4.999 13.381 3.522 1.00 81.69 428 LYS A C 1
ATOM 3564 O O . LYS A 1 428 ? -4.987 12.371 2.819 1.00 81.69 428 LYS A O 1
ATOM 3569 N N . PRO A 1 429 ? -5.745 13.492 4.632 1.00 68.56 429 PRO A N 1
ATOM 3570 C CA . PRO A 1 429 ? -6.767 12.504 4.948 1.00 68.56 429 PRO A CA 1
ATOM 3571 C C . PRO A 1 429 ? -7.708 12.366 3.750 1.00 68.56 429 PRO A C 1
ATOM 3573 O O . PRO A 1 429 ? -8.212 13.375 3.244 1.00 68.56 429 PRO A O 1
ATOM 3576 N N . GLU A 1 430 ? -7.910 11.142 3.267 1.00 62.59 430 GLU A N 1
ATOM 3577 C CA . GLU A 1 430 ? -8.860 10.890 2.185 1.00 62.59 430 GLU A CA 1
ATOM 3578 C C . GLU A 1 430 ? -10.283 11.273 2.636 1.00 62.59 430 GLU A C 1
ATOM 3580 O O . GLU A 1 430 ? -10.624 11.245 3.825 1.00 62.59 430 GLU A O 1
ATOM 3585 N N . GLN A 1 431 ? -11.140 11.647 1.679 1.00 52.97 431 GLN A N 1
ATOM 3586 C CA . GLN A 1 431 ? -12.576 11.664 1.946 1.00 52.97 431 GLN A CA 1
ATOM 3587 C C . GLN A 1 431 ? -12.978 10.224 2.254 1.00 52.97 431 GLN A C 1
ATOM 3589 O O . GLN A 1 431 ? -12.719 9.347 1.436 1.00 52.97 431 GLN A O 1
ATOM 3594 N N . LEU A 1 432 ? -13.552 9.990 3.437 1.00 50.66 432 LEU A N 1
ATOM 3595 C CA . LEU A 1 432 ? -13.945 8.655 3.885 1.00 50.66 432 LEU A CA 1
ATOM 3596 C C . LEU A 1 432 ? -14.745 7.938 2.792 1.00 50.66 432 LEU A C 1
ATOM 3598 O O . LEU A 1 432 ? -15.915 8.245 2.561 1.00 50.66 432 LEU A O 1
ATOM 3602 N N . THR A 1 433 ? -14.116 6.958 2.161 1.00 39.25 433 THR A N 1
ATOM 3603 C CA . THR A 1 433 ? -14.815 5.747 1.766 1.00 39.25 433 THR A CA 1
ATOM 3604 C C . THR A 1 433 ? -14.837 4.924 3.047 1.00 39.25 433 THR A C 1
ATOM 3606 O O . THR A 1 433 ? -13.800 4.736 3.678 1.00 39.25 433 THR A O 1
ATOM 3609 N N . SER A 1 434 ? -16.010 4.570 3.568 1.00 41.75 434 SER A N 1
ATOM 3610 C CA . SER A 1 434 ? -16.057 3.576 4.644 1.00 41.75 434 SER A CA 1
ATOM 3611 C C . SER A 1 434 ? -15.293 2.324 4.183 1.00 41.75 434 SER A C 1
ATOM 3613 O O . SER A 1 434 ? -15.258 2.054 2.982 1.00 41.75 434 SER A O 1
ATOM 3615 N N . ASP A 1 435 ? -14.745 1.513 5.100 1.00 38.88 435 ASP A N 1
ATOM 3616 C CA . ASP A 1 435 ? -14.123 0.194 4.787 1.00 38.88 435 ASP A CA 1
ATOM 3617 C C . ASP A 1 435 ? -15.113 -0.815 4.159 1.00 38.88 435 ASP A C 1
ATOM 3619 O O . ASP A 1 435 ? -14.832 -1.990 3.927 1.00 38.88 435 ASP A O 1
ATOM 3623 N N . VAL A 1 436 ? -16.314 -0.325 3.907 1.00 36.75 436 VAL A N 1
ATOM 3624 C CA . VAL A 1 436 ? -17.536 -0.962 3.499 1.00 36.75 436 VAL A CA 1
ATOM 3625 C C . VAL A 1 436 ? -18.126 -0.068 2.422 1.00 36.75 436 VAL A C 1
ATOM 3627 O O . VAL A 1 436 ? -18.155 1.149 2.592 1.00 36.75 436 VAL A O 1
ATOM 3630 N N . LEU A 1 437 ? -18.624 -0.669 1.342 1.00 32.34 437 LEU A N 1
ATOM 3631 C CA . LEU A 1 437 ? -19.430 -0.037 0.294 1.00 32.34 437 LEU A CA 1
ATOM 3632 C C . LEU A 1 437 ? -20.080 1.295 0.698 1.00 32.34 437 LEU A C 1
ATOM 3634 O O . LEU A 1 437 ? -20.926 1.376 1.591 1.00 32.34 437 LEU A O 1
ATOM 3638 N N . TYR A 1 438 ? -19.695 2.337 -0.038 1.00 33.59 438 TYR A N 1
ATOM 3639 C CA . TYR A 1 438 ? -20.328 3.644 -0.007 1.00 33.59 438 TYR A CA 1
ATOM 3640 C C . TYR A 1 438 ? -21.775 3.492 -0.483 1.00 33.59 438 TYR A C 1
ATOM 3642 O O . TYR A 1 438 ? -22.061 3.554 -1.676 1.00 33.59 438 TYR A O 1
ATOM 3650 N N . PHE A 1 439 ? -22.712 3.278 0.436 1.00 32.25 439 PHE A N 1
ATOM 3651 C CA . PHE A 1 439 ? -24.108 3.543 0.136 1.00 32.25 439 PHE A CA 1
ATOM 3652 C C . PHE A 1 439 ? -24.320 5.036 0.366 1.00 32.25 439 PHE A C 1
ATOM 3654 O O . PHE A 1 439 ? -24.275 5.470 1.523 1.00 32.25 439 PHE A O 1
ATOM 3661 N N . PRO A 1 440 ? -24.572 5.848 -0.676 1.00 32.34 440 PRO A N 1
ATOM 3662 C CA . PRO A 1 440 ? -25.165 7.154 -0.463 1.00 32.34 440 PRO A CA 1
ATOM 3663 C C . PRO A 1 440 ? -26.559 6.915 0.130 1.00 32.34 440 PRO A C 1
ATOM 3665 O O . PRO A 1 440 ? -27.557 6.810 -0.571 1.00 32.34 440 PRO A O 1
ATOM 3668 N N . GLN A 1 441 ? -26.639 6.775 1.454 1.00 35.72 441 GLN A N 1
ATOM 3669 C CA . GLN A 1 441 ? -27.909 6.691 2.178 1.00 35.72 441 GLN A CA 1
ATOM 3670 C C . GLN A 1 441 ? -28.635 8.048 2.186 1.00 35.72 441 GLN A C 1
ATOM 3672 O O . GLN A 1 441 ? -29.782 8.141 2.624 1.00 35.72 441 GLN A O 1
ATOM 3677 N N . TYR A 1 442 ? -27.962 9.094 1.701 1.00 38.97 442 TYR A N 1
ATOM 3678 C CA . TYR A 1 442 ? -28.424 10.468 1.662 1.00 38.97 442 TYR A CA 1
ATOM 3679 C C . TYR A 1 442 ? -28.216 11.007 0.240 1.00 38.97 442 TYR A C 1
ATOM 3681 O O . TYR A 1 442 ? -27.079 11.104 -0.221 1.00 38.97 442 TYR A O 1
ATOM 3689 N N . GLU A 1 443 ? -29.305 11.340 -0.459 1.00 38.44 443 GLU A N 1
ATOM 3690 C CA . GLU A 1 443 ? -29.237 12.157 -1.678 1.00 38.44 443 GLU A CA 1
ATOM 3691 C C . GLU A 1 443 ? -28.636 13.531 -1.341 1.00 38.44 443 GLU A C 1
ATOM 3693 O O . GLU A 1 443 ? -28.971 14.111 -0.305 1.00 38.44 443 GLU A O 1
ATOM 3698 N N . GLU A 1 444 ? -27.737 14.000 -2.215 1.00 39.19 444 GLU A N 1
ATOM 3699 C CA . GLU A 1 444 ? -26.998 15.273 -2.204 1.00 39.19 444 GLU A CA 1
ATOM 3700 C C . GLU A 1 444 ? -27.458 16.301 -1.152 1.00 39.19 444 GLU A C 1
ATOM 3702 O O . GLU A 1 444 ? -28.306 17.165 -1.394 1.00 39.19 444 GLU A O 1
ATOM 3707 N N . GLU A 1 445 ? -26.840 16.267 0.034 1.00 44.94 445 GLU A N 1
ATOM 3708 C CA . GLU A 1 445 ? -26.963 17.373 0.978 1.00 44.94 445 GLU A CA 1
ATOM 3709 C C . GLU A 1 445 ? -26.049 18.520 0.524 1.00 44.94 445 GLU A C 1
ATOM 3711 O O . GLU A 1 445 ? -24.829 18.468 0.673 1.00 44.94 445 GLU A O 1
ATOM 3716 N N . VAL A 1 446 ? -26.641 19.590 -0.016 1.00 41.91 446 VAL A N 1
ATOM 3717 C CA . VAL A 1 446 ? -25.917 20.824 -0.353 1.00 41.91 446 VAL A CA 1
ATOM 3718 C C . VAL A 1 446 ? -25.390 21.474 0.933 1.00 41.91 446 VAL A C 1
ATOM 3720 O O . VAL A 1 446 ? -26.114 22.157 1.666 1.00 41.91 446 VAL A O 1
ATOM 3723 N N . ILE A 1 447 ? -24.108 21.256 1.226 1.00 44.94 447 ILE A N 1
ATOM 3724 C CA . ILE A 1 447 ? -23.383 21.922 2.312 1.00 44.94 447 ILE A CA 1
ATOM 3725 C C . ILE A 1 447 ? -22.916 23.295 1.801 1.00 44.94 447 ILE A C 1
ATOM 3727 O O . ILE A 1 447 ? -21.940 23.398 1.068 1.00 44.94 447 ILE A O 1
ATOM 3731 N N . PHE A 1 448 ? -23.613 24.365 2.197 1.00 43.19 448 PHE A N 1
ATOM 3732 C CA . PHE A 1 448 ? -23.318 25.744 1.762 1.00 43.19 448 PHE A CA 1
ATOM 3733 C C . PHE A 1 448 ? -22.020 26.335 2.354 1.00 43.19 448 PHE A C 1
ATOM 3735 O O . PHE A 1 448 ? -21.507 27.319 1.832 1.00 43.19 448 PHE A O 1
ATOM 3742 N N . ILE A 1 449 ? -21.491 25.758 3.441 1.00 46.09 449 ILE A N 1
ATOM 3743 C CA . ILE A 1 449 ? -20.223 26.149 4.080 1.00 46.09 449 ILE A CA 1
ATOM 3744 C C . ILE A 1 449 ? -19.511 24.864 4.492 1.00 46.09 449 ILE A C 1
ATOM 3746 O O . ILE A 1 449 ? -20.043 24.126 5.324 1.00 46.09 449 ILE A O 1
ATOM 3750 N N . GLN A 1 450 ? -18.334 24.578 3.925 1.00 51.44 450 GLN A N 1
ATOM 3751 C CA . GLN A 1 450 ? -17.579 23.397 4.340 1.00 51.44 450 GLN A CA 1
ATOM 3752 C C . GLN A 1 450 ? -17.155 23.540 5.812 1.00 51.44 450 GLN A C 1
ATOM 3754 O O . GLN A 1 450 ? -16.503 24.528 6.160 1.00 51.44 450 GLN A O 1
ATOM 3759 N N . PRO A 1 451 ? -17.533 22.596 6.693 1.00 57.84 451 PRO A N 1
ATOM 3760 C CA . PRO A 1 451 ? -17.092 22.617 8.081 1.00 57.84 451 PRO A CA 1
ATOM 3761 C C . PRO A 1 451 ? -15.568 22.491 8.135 1.00 57.84 451 PRO A C 1
ATOM 3763 O O . PRO A 1 451 ? -14.982 21.627 7.480 1.00 57.84 451 PRO A O 1
ATOM 3766 N N . ARG A 1 452 ? -14.914 23.325 8.946 1.00 63.66 452 ARG A N 1
ATOM 3767 C CA . ARG A 1 452 ? -13.497 23.134 9.258 1.00 63.66 452 ARG A CA 1
ATOM 3768 C C . ARG A 1 452 ? -13.386 21.940 10.204 1.00 63.66 452 ARG A C 1
ATOM 3770 O O . ARG A 1 452 ? -13.628 22.089 11.394 1.00 63.66 452 ARG A O 1
ATOM 3777 N N . CYS A 1 453 ? -13.077 20.770 9.655 1.00 73.62 453 CYS A N 1
ATOM 3778 C CA . CYS A 1 453 ? -12.829 19.565 10.439 1.00 73.62 453 CYS A CA 1
ATOM 3779 C C . CYS A 1 453 ? -11.390 19.623 10.967 1.00 73.62 453 CYS A C 1
ATOM 3781 O O . CYS A 1 453 ? -10.453 19.764 10.181 1.00 73.62 453 CYS A O 1
ATOM 3783 N N . GLU A 1 454 ? -11.204 19.540 12.282 1.00 79.81 454 GLU A N 1
ATOM 3784 C CA . GLU A 1 454 ? -9.884 19.612 12.935 1.00 79.81 454 GLU A CA 1
ATOM 3785 C C . GLU A 1 454 ? -9.321 18.222 13.277 1.00 79.81 454 GLU A C 1
ATOM 3787 O O . GLU A 1 454 ? -8.474 18.084 14.162 1.00 79.81 454 GLU A O 1
ATOM 3792 N N . THR A 1 455 ? -9.798 17.184 12.584 1.00 88.06 455 THR A N 1
ATOM 3793 C CA . THR A 1 455 ? -9.362 15.796 12.770 1.00 88.06 455 THR A CA 1
ATOM 3794 C C . THR A 1 455 ? -8.867 15.184 11.464 1.00 88.06 455 THR A C 1
ATOM 3796 O O . THR A 1 455 ? -9.412 15.438 10.390 1.00 88.06 455 THR A O 1
ATOM 3799 N N . TYR A 1 456 ? -7.836 14.351 11.572 1.00 90.38 456 TYR A N 1
ATOM 3800 C CA . TYR A 1 456 ? -7.087 13.773 10.464 1.00 90.38 456 TYR A CA 1
ATOM 3801 C C . TYR A 1 456 ? -6.971 12.270 10.724 1.00 90.38 456 TYR A C 1
ATOM 3803 O O . TYR A 1 456 ? -6.203 11.853 11.588 1.00 90.38 456 TYR A O 1
ATOM 3811 N N . LEU A 1 457 ? -7.799 11.479 10.038 1.00 90.88 457 LEU A N 1
ATOM 3812 C CA . LEU A 1 457 ? -7.838 10.020 10.161 1.00 90.88 457 LEU A CA 1
ATOM 3813 C C . LEU A 1 457 ? -6.981 9.388 9.065 1.00 90.88 457 LEU A C 1
ATOM 3815 O O . LEU A 1 457 ? -7.128 9.742 7.896 1.00 90.88 457 LEU A O 1
ATOM 3819 N N . PHE A 1 458 ? -6.161 8.423 9.458 1.00 91.94 458 PHE A N 1
ATOM 3820 C CA . PHE A 1 458 ? -5.411 7.544 8.575 1.00 91.94 458 PHE A CA 1
ATOM 3821 C C . PHE A 1 458 ? -5.858 6.106 8.828 1.00 91.94 458 PHE A C 1
ATOM 3823 O O . PHE A 1 458 ? -5.786 5.628 9.960 1.00 91.94 458 PHE A O 1
ATOM 3830 N N . SER A 1 459 ? -6.349 5.429 7.794 1.00 88.25 459 SER A N 1
ATOM 3831 C CA . SER A 1 459 ? -6.839 4.042 7.843 1.00 88.25 459 SER A CA 1
ATOM 3832 C C . SER A 1 459 ? -6.205 3.199 6.729 1.00 88.25 459 SER A C 1
ATOM 3834 O O . SER A 1 459 ? -5.255 3.652 6.078 1.00 88.25 459 SER A O 1
ATOM 3836 N N . GLN A 1 460 ? -6.716 1.982 6.495 1.00 83.44 460 GLN A N 1
ATOM 3837 C CA . GLN A 1 460 ? -6.235 1.081 5.441 1.00 83.44 460 GLN A CA 1
ATOM 3838 C C . GLN A 1 460 ? -6.215 1.756 4.057 1.00 83.44 460 GLN A C 1
ATOM 3840 O O . GLN A 1 460 ? -5.234 1.622 3.327 1.00 83.44 460 GLN A O 1
ATOM 3845 N N . SER A 1 461 ? -7.237 2.554 3.718 1.00 78.50 461 SER A N 1
ATOM 3846 C CA . SER A 1 461 ? -7.346 3.207 2.401 1.00 78.50 461 SER A CA 1
ATOM 3847 C C . SER A 1 461 ? -6.261 4.258 2.147 1.00 78.50 461 SER A C 1
ATOM 3849 O O . SER A 1 461 ? -5.912 4.538 0.999 1.00 78.50 461 SER A O 1
ATOM 3851 N N . SER A 1 462 ? -5.691 4.818 3.219 1.00 84.69 462 SER A N 1
ATOM 3852 C CA . SER A 1 462 ? -4.709 5.896 3.125 1.00 84.69 462 SER A CA 1
ATOM 3853 C C . SER A 1 462 ? -3.340 5.402 2.647 1.00 84.69 462 SER A C 1
ATOM 3855 O O . SER A 1 462 ? -2.536 6.220 2.205 1.00 84.69 462 SER A O 1
ATOM 3857 N N . TYR A 1 463 ? -3.048 4.096 2.752 1.00 90.81 463 TYR A N 1
ATOM 3858 C CA . TYR A 1 463 ? -1.754 3.483 2.395 1.00 90.81 463 TYR A CA 1
ATOM 3859 C C . TYR A 1 463 ? -0.536 4.264 2.929 1.00 90.81 463 TYR A C 1
ATOM 3861 O O . TYR A 1 463 ? 0.490 4.405 2.260 1.00 90.81 463 TYR A O 1
ATOM 3869 N N . TRP A 1 464 ? -0.681 4.835 4.129 1.00 93.75 464 TRP A N 1
ATOM 3870 C CA . TRP A 1 464 ? 0.259 5.789 4.728 1.00 93.75 464 TRP A CA 1
ATOM 3871 C C . TRP A 1 464 ? 1.552 5.131 5.244 1.00 93.75 464 TRP A C 1
ATOM 3873 O O . TRP A 1 464 ? 2.506 5.822 5.600 1.00 93.75 464 TRP A O 1
ATOM 3883 N N . TYR A 1 465 ? 1.581 3.800 5.262 1.00 95.69 465 TYR A N 1
ATOM 3884 C CA . TYR A 1 465 ? 2.715 2.927 5.555 1.00 95.69 465 TYR A CA 1
ATOM 3885 C C . TYR A 1 465 ? 2.791 1.831 4.475 1.00 95.69 465 TYR A C 1
ATOM 3887 O O . TYR A 1 465 ? 1.810 1.649 3.745 1.00 95.69 465 TYR A O 1
ATOM 3895 N N . PRO A 1 466 ? 3.921 1.109 4.327 1.00 95.56 466 PRO A N 1
ATOM 3896 C CA . PRO A 1 466 ? 4.024 -0.017 3.397 1.00 95.56 466 PRO A CA 1
ATOM 3897 C C . PRO A 1 466 ? 3.170 -1.186 3.901 1.00 95.56 466 PRO A C 1
ATOM 3899 O O . PRO A 1 466 ? 3.638 -2.020 4.675 1.00 95.56 466 PRO A O 1
ATOM 3902 N N . SER A 1 467 ? 1.897 -1.210 3.512 1.00 93.00 467 SER A N 1
ATOM 3903 C CA . SER A 1 467 ? 0.934 -2.204 3.982 1.00 93.00 467 SER A CA 1
ATOM 3904 C C . SER A 1 467 ? 1.010 -3.482 3.144 1.00 93.00 467 SER A C 1
ATOM 3906 O O . SER A 1 467 ? 1.402 -3.417 1.970 1.00 93.00 467 SER A O 1
ATOM 3908 N N . PRO A 1 468 ? 0.603 -4.640 3.683 1.00 90.19 468 PRO A N 1
ATOM 3909 C CA . PRO A 1 468 ? 0.537 -5.867 2.902 1.00 90.19 468 PRO A CA 1
ATOM 3910 C C . PRO A 1 468 ? -0.406 -5.706 1.690 1.00 90.19 468 PRO A C 1
ATOM 3912 O O . PRO A 1 468 ? -1.282 -4.831 1.685 1.00 90.19 468 PRO A O 1
ATOM 3915 N N . PRO A 1 469 ? -0.190 -6.470 0.603 1.00 80.19 469 PRO A N 1
ATOM 3916 C CA . PRO A 1 469 ? -0.975 -6.345 -0.622 1.00 80.19 469 PRO A CA 1
ATOM 3917 C C . PRO A 1 469 ? -2.379 -6.945 -0.512 1.00 80.19 469 PRO A C 1
ATOM 3919 O O . PRO A 1 469 ? -3.261 -6.497 -1.245 1.00 80.19 469 PRO A O 1
ATOM 3922 N N . ASN A 1 470 ? -2.547 -7.910 0.390 1.00 78.62 470 ASN A N 1
ATOM 3923 C CA . ASN A 1 470 ? -3.796 -8.573 0.744 1.00 78.62 470 ASN A CA 1
ATOM 3924 C C . ASN A 1 470 ? -4.080 -8.310 2.229 1.00 78.62 470 ASN A C 1
ATOM 3926 O O . ASN A 1 470 ? -3.206 -7.802 2.935 1.00 78.62 470 ASN A O 1
ATOM 3930 N N . ASP A 1 471 ? -5.279 -8.653 2.691 1.00 80.19 471 ASP A N 1
ATOM 3931 C CA . ASP A 1 471 ? -5.591 -8.593 4.117 1.00 80.19 471 ASP A CA 1
ATOM 3932 C C . ASP A 1 471 ? -4.700 -9.577 4.894 1.00 80.19 471 ASP A C 1
ATOM 3934 O O . ASP A 1 471 ? -4.472 -10.706 4.460 1.00 80.19 471 ASP A O 1
ATOM 3938 N N . ASP A 1 472 ? -4.160 -9.107 6.015 1.00 87.69 472 ASP A N 1
ATOM 3939 C CA . ASP A 1 472 ? -3.200 -9.817 6.860 1.00 87.69 472 ASP A CA 1
ATOM 3940 C C . ASP A 1 472 ? -3.366 -9.341 8.314 1.00 87.69 472 ASP A C 1
ATOM 3942 O O . ASP A 1 472 ? -3.966 -8.288 8.548 1.00 87.69 472 ASP A O 1
ATOM 3946 N N . TYR A 1 473 ? -2.860 -10.093 9.290 1.00 93.62 473 TYR A N 1
ATOM 3947 C CA . TYR A 1 473 ? -2.960 -9.777 10.713 1.00 93.62 473 TYR A CA 1
ATOM 3948 C C . TYR A 1 473 ? -1.587 -9.736 11.368 1.00 93.62 473 TYR A C 1
ATOM 3950 O O . TYR A 1 473 ? -0.932 -10.756 11.540 1.00 93.62 473 TYR A O 1
ATOM 3958 N N . PHE A 1 474 ? -1.213 -8.559 11.859 1.00 96.31 474 PHE A N 1
ATOM 3959 C CA . PHE A 1 474 ? 0.115 -8.316 12.419 1.00 96.31 474 PHE A CA 1
ATOM 3960 C C . PHE A 1 474 ? 0.051 -7.533 13.727 1.00 96.31 474 PHE A C 1
ATOM 3962 O O . PHE A 1 474 ? -0.901 -6.795 14.004 1.00 96.31 474 PHE A O 1
ATOM 3969 N N . GLN A 1 475 ? 1.087 -7.672 14.550 1.00 97.56 475 GLN A N 1
ATOM 3970 C CA . GLN A 1 475 ? 1.263 -6.833 15.733 1.00 97.56 475 GLN A CA 1
ATOM 3971 C C . GLN A 1 475 ? 1.828 -5.460 15.358 1.00 97.56 475 GLN A C 1
ATOM 3973 O O . GLN A 1 475 ? 2.522 -5.295 14.359 1.00 97.56 475 GLN A O 1
ATOM 3978 N N . VAL A 1 476 ? 1.531 -4.445 16.166 1.00 98.12 476 VAL A N 1
ATOM 3979 C CA . VAL A 1 476 ? 1.899 -3.059 15.885 1.00 98.12 476 VAL A CA 1
ATOM 3980 C C . VAL A 1 476 ? 2.454 -2.388 17.129 1.00 98.12 476 VAL A C 1
ATOM 3982 O O . VAL A 1 476 ? 1.834 -2.400 18.195 1.00 98.12 476 VAL A O 1
ATOM 3985 N N . GLU A 1 477 ? 3.585 -1.715 16.953 1.00 98.38 477 GLU A N 1
ATOM 3986 C CA . GLU A 1 477 ? 4.085 -0.673 17.838 1.00 98.38 477 GLU A CA 1
ATOM 3987 C C . GLU A 1 477 ? 4.160 0.644 17.056 1.00 98.38 477 GLU A C 1
ATOM 3989 O O . GLU A 1 477 ? 4.900 0.764 16.079 1.00 98.38 477 GLU A O 1
ATOM 3994 N N . LEU A 1 478 ? 3.360 1.631 17.458 1.00 98.06 478 LEU A N 1
ATOM 3995 C CA . LEU A 1 478 ? 3.266 2.930 16.799 1.00 98.06 478 LEU A CA 1
ATOM 3996 C C . LEU A 1 478 ? 3.722 4.032 17.748 1.00 98.06 478 LEU A C 1
ATOM 3998 O O . LEU A 1 478 ? 3.064 4.305 18.750 1.00 98.06 478 LEU A O 1
ATOM 4002 N N . ARG A 1 479 ? 4.786 4.735 17.371 1.00 97.19 479 ARG A N 1
ATOM 4003 C CA . ARG A 1 479 ? 5.204 6.000 17.973 1.00 97.19 479 ARG A CA 1
ATOM 4004 C C . ARG A 1 479 ? 4.840 7.146 17.041 1.00 97.19 479 ARG A C 1
ATOM 4006 O O . ARG A 1 479 ? 5.406 7.273 15.959 1.00 97.19 479 ARG A O 1
ATOM 4013 N N . ALA A 1 480 ? 3.912 7.996 17.464 1.00 95.50 480 ALA A N 1
ATOM 4014 C CA . ALA A 1 480 ? 3.466 9.145 16.684 1.00 95.50 480 ALA A CA 1
ATOM 4015 C C . ALA A 1 480 ? 3.851 10.457 17.367 1.00 95.50 480 ALA A C 1
ATOM 4017 O O . ALA A 1 480 ? 3.608 10.619 18.560 1.00 95.50 480 ALA A O 1
ATOM 4018 N N . VAL A 1 481 ? 4.421 11.384 16.597 1.00 94.56 481 VAL A N 1
ATOM 4019 C CA . VAL A 1 481 ? 4.828 12.731 17.017 1.00 94.56 481 VAL A CA 1
ATOM 4020 C C . VAL A 1 481 ? 3.990 13.774 16.273 1.00 94.56 481 VAL A C 1
ATOM 4022 O O . VAL A 1 481 ? 3.764 13.648 15.068 1.00 94.56 481 VAL A O 1
ATOM 4025 N N . PHE A 1 482 ? 3.516 14.795 16.984 1.00 92.50 482 PHE A N 1
ATOM 4026 C CA . PHE A 1 482 ? 2.642 15.845 16.450 1.00 92.50 482 PHE A CA 1
ATOM 4027 C C . PHE A 1 482 ? 2.793 17.165 17.230 1.00 92.50 482 PHE A C 1
ATOM 4029 O O . PHE A 1 482 ? 3.283 17.165 18.362 1.00 92.50 482 PHE A O 1
ATOM 4036 N N . PRO A 1 483 ? 2.372 18.310 16.657 1.00 91.94 483 PRO A N 1
ATOM 4037 C CA . PRO A 1 483 ? 2.413 19.596 17.354 1.00 91.94 483 PRO A CA 1
ATOM 4038 C C . PRO A 1 483 ? 1.583 19.597 18.660 1.00 91.94 483 PRO A C 1
ATOM 4040 O O . PRO A 1 483 ? 0.592 18.863 18.745 1.00 91.94 483 PRO A O 1
ATOM 4043 N N . PRO A 1 484 ? 1.946 20.418 19.665 1.00 89.00 484 PRO A N 1
ATOM 4044 C CA . PRO A 1 484 ? 1.400 20.354 21.029 1.00 89.00 484 PRO A CA 1
ATOM 4045 C C . PRO A 1 484 ? -0.112 20.574 21.140 1.00 89.00 484 PRO A C 1
ATOM 4047 O O . PRO A 1 484 ? -0.742 20.126 22.098 1.00 89.00 484 PRO A O 1
ATOM 4050 N N . GLU A 1 485 ? -0.731 21.259 20.181 1.00 88.69 485 GLU A N 1
ATOM 4051 C CA . GLU A 1 485 ? -2.178 21.467 20.171 1.00 88.69 485 GLU A CA 1
ATOM 4052 C C . GLU A 1 485 ? -2.978 20.201 19.819 1.00 88.69 485 GLU A C 1
ATOM 4054 O O . GLU A 1 485 ? -4.192 20.176 20.028 1.00 88.69 485 GLU A O 1
ATOM 4059 N N . TYR A 1 486 ? -2.325 19.159 19.299 1.00 91.56 486 TYR A N 1
ATOM 4060 C CA . TYR A 1 486 ? -2.962 17.919 18.868 1.00 91.56 486 TYR A CA 1
ATOM 4061 C C . TYR A 1 486 ? -2.783 16.782 19.883 1.00 91.56 486 TYR A C 1
ATOM 4063 O O . TYR A 1 486 ? -1.875 16.768 20.712 1.00 91.56 486 TYR A O 1
ATOM 4071 N N . GLN A 1 487 ? -3.684 15.808 19.794 1.00 92.38 487 GLN A N 1
ATOM 4072 C CA . GLN A 1 487 ? -3.631 14.502 20.441 1.00 92.38 487 GLN A CA 1
ATOM 4073 C C . GLN A 1 487 ? -3.818 13.419 19.376 1.00 92.38 487 GLN A C 1
ATOM 4075 O O . GLN A 1 487 ? -4.406 13.671 18.320 1.00 92.38 487 GLN A O 1
ATOM 4080 N N . CYS A 1 488 ? -3.351 12.209 19.670 1.00 94.06 488 CYS A N 1
ATOM 4081 C CA . CYS A 1 488 ? -3.455 11.059 18.782 1.00 94.06 488 CYS A CA 1
ATOM 4082 C C . CYS A 1 488 ? -4.145 9.893 19.493 1.00 94.06 488 CYS A C 1
ATOM 4084 O O . CYS A 1 488 ? -3.910 9.633 20.673 1.00 94.06 488 CYS A O 1
ATOM 4086 N N . ILE A 1 489 ? -5.007 9.204 18.754 1.00 96.00 489 ILE A N 1
ATOM 4087 C CA . ILE A 1 489 ? -5.674 7.969 19.160 1.00 96.00 489 ILE A CA 1
ATOM 4088 C C . ILE A 1 489 ? -5.386 6.932 18.080 1.00 96.00 489 ILE A C 1
ATOM 4090 O O . ILE A 1 489 ? -5.580 7.227 16.904 1.00 96.00 489 ILE A O 1
ATOM 4094 N N . ALA A 1 490 ? -4.951 5.735 18.466 1.00 97.00 490 ALA A N 1
ATOM 4095 C CA . ALA A 1 490 ? -4.608 4.663 17.534 1.00 97.00 490 ALA A CA 1
ATOM 4096 C C . ALA A 1 490 ? -5.113 3.289 18.008 1.00 97.00 490 ALA A C 1
ATOM 4098 O O . ALA A 1 490 ? -5.750 3.172 19.069 1.00 97.00 490 ALA A O 1
ATOM 4099 N N . ASN A 1 491 ? -4.836 2.252 17.208 1.00 97.31 491 ASN A N 1
ATOM 4100 C CA . ASN A 1 491 ? -4.973 0.856 17.634 1.00 97.31 491 ASN A CA 1
ATOM 4101 C C . ASN A 1 491 ? -4.066 0.577 18.841 1.00 97.31 491 ASN A C 1
ATOM 4103 O O . ASN A 1 491 ? -3.088 1.288 19.056 1.00 97.31 491 ASN A O 1
ATOM 4107 N N . GLY A 1 492 ? -4.334 -0.488 19.593 1.00 96.25 492 GLY A N 1
ATOM 4108 C CA . GLY A 1 492 ? -3.477 -0.859 20.718 1.00 96.25 492 GLY A CA 1
ATOM 4109 C C . GLY A 1 492 ? -3.742 -0.097 22.017 1.00 96.25 492 GLY A C 1
ATOM 4110 O O . GLY A 1 492 ? -4.432 0.924 22.051 1.00 96.25 492 GLY A O 1
ATOM 4111 N N . GLU A 1 493 ? -3.146 -0.568 23.107 1.00 95.12 493 GLU A N 1
ATOM 4112 C CA . GLU A 1 493 ? -3.076 0.178 24.360 1.00 95.12 493 GLU A CA 1
ATOM 4113 C C . GLU A 1 493 ? -2.037 1.298 24.269 1.00 95.12 493 GLU A C 1
ATOM 4115 O O . GLU A 1 493 ? -0.995 1.162 23.628 1.00 95.12 493 GLU A O 1
ATOM 4120 N N . GLN A 1 494 ? -2.324 2.425 24.918 1.00 95.12 494 GLN A N 1
ATOM 4121 C CA . GLN A 1 494 ? -1.381 3.532 25.004 1.00 95.12 494 GLN A CA 1
ATOM 4122 C C . GLN A 1 494 ? -0.365 3.239 26.113 1.00 95.12 494 GLN A C 1
ATOM 4124 O O . GLN A 1 494 ? -0.719 3.262 27.292 1.00 95.12 494 GLN A O 1
ATOM 4129 N N . VAL A 1 495 ? 0.884 2.969 25.734 1.00 95.50 495 VAL A N 1
ATOM 4130 C CA . VAL A 1 495 ? 1.947 2.556 26.667 1.00 95.50 495 VAL A CA 1
ATOM 4131 C C . VAL A 1 495 ? 2.783 3.726 27.174 1.00 95.50 495 VAL A C 1
ATOM 4133 O O . VAL A 1 495 ? 3.333 3.651 28.268 1.00 95.50 495 VAL A O 1
ATOM 4136 N N . ASP A 1 496 ? 2.872 4.809 26.399 1.00 93.19 496 ASP A N 1
ATOM 4137 C CA . ASP A 1 496 ? 3.651 5.993 26.761 1.00 93.19 496 ASP A CA 1
ATOM 4138 C C . ASP A 1 496 ? 3.101 7.251 26.071 1.00 93.19 496 ASP A C 1
ATOM 4140 O O . ASP A 1 496 ? 2.456 7.182 25.019 1.00 93.19 496 ASP A O 1
ATOM 4144 N N . GLN A 1 497 ? 3.331 8.412 26.674 1.00 93.12 497 GLN A N 1
ATOM 4145 C CA . GLN A 1 497 ? 3.088 9.718 26.069 1.00 93.12 497 GLN A CA 1
ATOM 4146 C C . GLN A 1 497 ? 3.891 10.799 26.775 1.00 93.12 497 GLN A C 1
ATOM 4148 O O . GLN A 1 497 ? 4.119 10.751 27.985 1.00 93.12 497 GLN A O 1
ATOM 4153 N N . GLY A 1 498 ? 4.217 11.852 26.040 1.00 89.62 498 GLY A N 1
ATOM 4154 C CA . GLY A 1 498 ? 4.848 13.011 26.637 1.00 89.62 498 GLY A CA 1
ATOM 4155 C C . GLY A 1 498 ? 5.160 14.102 25.636 1.00 89.62 498 GLY A C 1
ATOM 4156 O O . GLY A 1 498 ? 4.671 14.118 24.512 1.00 89.62 498 GLY A O 1
ATOM 4157 N N . GLU A 1 499 ? 6.005 15.018 26.080 1.00 88.88 499 GLU A N 1
ATOM 4158 C CA . GLU A 1 499 ? 6.543 16.112 25.286 1.00 88.88 499 GLU A CA 1
ATOM 4159 C C . GLU A 1 499 ? 8.009 15.814 24.957 1.00 88.88 499 GLU A C 1
ATOM 4161 O O . GLU A 1 499 ? 8.764 15.343 25.819 1.00 88.88 499 GLU A O 1
ATOM 4166 N N . LEU A 1 500 ? 8.422 16.078 23.718 1.00 84.38 500 LEU A N 1
ATOM 4167 C CA . LEU A 1 500 ? 9.819 15.989 23.314 1.00 84.38 500 LEU A CA 1
ATOM 4168 C C . LEU A 1 500 ? 10.620 17.104 23.994 1.00 84.38 500 LEU A C 1
ATOM 4170 O O . LEU A 1 500 ? 10.426 18.294 23.738 1.00 84.38 500 LEU A O 1
ATOM 4174 N N . LYS A 1 501 ? 11.530 16.690 24.879 1.00 79.38 501 LYS A N 1
ATOM 4175 C CA . LYS A 1 501 ? 12.460 17.568 25.598 1.00 79.38 501 LYS A CA 1
ATOM 4176 C C . LYS A 1 501 ? 13.792 17.669 24.854 1.00 79.38 501 LYS A C 1
ATOM 4178 O O . LYS A 1 501 ? 14.043 16.925 23.912 1.00 79.38 501 LYS A O 1
ATOM 4183 N N . MET A 1 502 ? 14.648 18.584 25.315 1.00 64.81 502 MET A N 1
ATOM 4184 C CA . MET A 1 502 ? 16.033 18.720 24.850 1.00 64.81 502 MET A CA 1
ATOM 4185 C C . MET A 1 502 ? 16.726 17.366 24.679 1.00 64.81 502 MET A C 1
ATOM 4187 O O . MET A 1 502 ? 16.813 16.584 25.624 1.00 64.81 502 MET A O 1
ATOM 4191 N N . SER A 1 503 ? 17.236 17.145 23.471 1.00 62.47 503 SER A N 1
ATOM 4192 C CA . SER A 1 503 ? 17.950 15.953 23.031 1.00 62.47 503 SER A CA 1
ATOM 4193 C C . SER A 1 503 ? 19.278 16.373 22.409 1.00 62.47 503 SER A C 1
ATOM 4195 O O . SER A 1 503 ? 19.397 17.472 21.868 1.00 62.47 503 SER A O 1
ATOM 4197 N N . GLU A 1 504 ? 20.282 15.499 22.463 1.00 47.44 504 GLU A N 1
ATOM 4198 C CA . GLU A 1 504 ? 21.569 15.721 21.787 1.00 47.44 504 GLU A CA 1
ATOM 4199 C C . GLU A 1 504 ? 21.450 15.621 20.252 1.00 47.44 504 GLU A C 1
ATOM 4201 O O . GLU A 1 504 ? 22.385 15.965 19.526 1.00 47.44 504 GLU A O 1
ATOM 4206 N N . ARG A 1 505 ? 20.302 15.166 19.726 1.00 54.03 505 ARG A N 1
ATOM 4207 C CA . ARG A 1 505 ? 20.049 15.050 18.285 1.00 54.03 505 ARG A CA 1
ATOM 4208 C C . ARG A 1 505 ? 19.537 16.369 17.711 1.00 54.03 505 ARG A C 1
ATOM 4210 O O . ARG A 1 505 ? 18.425 16.796 18.003 1.00 54.03 505 ARG A O 1
ATOM 4217 N N . VAL A 1 506 ? 20.328 16.964 16.817 1.00 58.31 506 VAL A N 1
ATOM 4218 C CA . VAL A 1 506 ? 20.024 18.241 16.138 1.00 58.31 506 VAL A CA 1
ATOM 4219 C C . VAL A 1 506 ? 18.654 18.233 15.441 1.00 58.31 506 VAL A C 1
ATOM 4221 O O . VAL A 1 506 ? 17.953 19.238 15.463 1.00 58.31 506 VAL A O 1
ATOM 4224 N N . GLU A 1 507 ? 18.233 17.094 14.886 1.00 56.59 507 GLU A N 1
ATOM 4225 C CA . GLU A 1 507 ? 16.940 16.929 14.195 1.00 56.59 507 GLU A CA 1
ATOM 4226 C C . GLU A 1 507 ? 15.717 17.021 15.128 1.00 56.59 507 GLU A C 1
ATOM 4228 O O . GLU A 1 507 ? 14.608 17.309 14.677 1.00 56.59 507 GLU A O 1
ATOM 4233 N N . GLU A 1 508 ? 15.902 16.797 16.432 1.00 63.69 508 GLU A N 1
ATOM 4234 C CA . GLU A 1 508 ? 14.846 16.902 17.448 1.00 63.69 508 GLU A CA 1
ATOM 4235 C C . GLU A 1 508 ? 14.760 18.321 18.038 1.00 63.69 508 GLU A C 1
ATOM 4237 O O . GLU A 1 508 ? 13.748 18.670 18.646 1.00 63.69 508 GLU A O 1
ATOM 4242 N N . LEU A 1 509 ? 15.764 19.179 17.800 1.00 62.31 509 LEU A N 1
ATOM 4243 C CA . LEU A 1 509 ? 15.765 20.573 18.261 1.00 62.31 509 LEU A CA 1
ATOM 4244 C C . LEU A 1 509 ? 14.673 21.416 17.587 1.00 62.31 509 LEU A C 1
ATOM 4246 O O . LEU A 1 509 ? 14.147 22.337 18.198 1.00 62.31 509 LEU A O 1
ATOM 4250 N N . GLU A 1 510 ? 14.279 21.112 16.350 1.00 69.50 510 GLU A N 1
ATOM 4251 C CA . GLU A 1 510 ? 13.156 21.809 15.698 1.00 69.50 510 GLU A CA 1
ATOM 4252 C C . GLU A 1 510 ? 11.781 21.327 16.196 1.00 69.50 510 GLU A C 1
ATOM 4254 O O . GLU A 1 510 ? 10.760 21.944 15.891 1.00 69.50 510 GLU A O 1
ATOM 4259 N N . LYS A 1 511 ? 11.749 20.232 16.968 1.00 76.12 511 LYS A N 1
ATOM 4260 C CA . LYS A 1 511 ? 10.533 19.539 17.429 1.00 76.12 511 LYS A CA 1
ATOM 4261 C C . LYS A 1 511 ? 10.351 19.602 18.944 1.00 76.12 511 LYS A C 1
ATOM 4263 O O . LYS A 1 511 ? 9.522 18.889 19.504 1.00 76.12 511 LYS A O 1
ATOM 4268 N N . ILE A 1 512 ? 11.120 20.447 19.624 1.00 78.00 512 ILE A N 1
ATOM 4269 C CA . ILE A 1 512 ? 10.952 20.693 21.058 1.00 78.00 512 ILE A CA 1
ATOM 4270 C C . ILE A 1 512 ? 9.531 21.192 21.299 1.00 78.00 512 ILE A C 1
ATOM 4272 O O . ILE A 1 512 ? 9.041 22.061 20.576 1.00 78.00 512 ILE A O 1
ATOM 4276 N N . GLY A 1 513 ? 8.872 20.650 22.318 1.00 81.06 513 GLY A N 1
ATOM 4277 C CA . GLY A 1 513 ? 7.488 20.998 22.620 1.00 81.06 513 GLY A CA 1
ATOM 4278 C C . GLY A 1 513 ? 6.458 20.238 21.794 1.00 81.06 513 GLY A C 1
ATOM 4279 O O . GLY A 1 513 ? 5.267 20.394 22.036 1.00 81.06 513 GLY A O 1
ATOM 4280 N N . PHE A 1 514 ? 6.870 19.397 20.841 1.00 89.12 514 PHE A N 1
ATOM 4281 C CA . PHE A 1 514 ? 5.941 18.486 20.178 1.00 89.12 514 PHE A CA 1
ATOM 4282 C C . PHE A 1 514 ? 5.550 17.374 21.148 1.00 89.12 514 PHE A C 1
ATOM 4284 O O . PHE A 1 514 ? 6.352 16.926 21.972 1.00 89.12 514 PHE A O 1
ATOM 4291 N N . HIS A 1 515 ? 4.314 16.911 21.030 1.00 92.31 515 HIS A N 1
ATOM 4292 C CA . HIS A 1 515 ? 3.825 15.774 21.788 1.00 92.31 515 HIS A CA 1
ATOM 4293 C C . HIS A 1 515 ? 4.116 14.475 21.043 1.00 92.31 515 HIS A C 1
ATOM 4295 O O . HIS A 1 515 ? 4.131 14.434 19.812 1.00 92.31 515 HIS A O 1
ATOM 4301 N N . TYR A 1 516 ? 4.321 13.404 21.801 1.00 93.31 516 TYR A N 1
ATOM 4302 C CA . TYR A 1 516 ? 4.373 12.051 21.278 1.00 93.31 516 TYR A CA 1
ATOM 4303 C C . TYR A 1 516 ? 3.455 11.122 22.067 1.00 93.31 516 TYR A C 1
ATOM 4305 O O . TYR A 1 516 ? 3.194 11.330 23.254 1.00 93.31 516 TYR A O 1
ATOM 4313 N N . CYS A 1 517 ? 3.001 10.067 21.406 1.00 94.44 517 CYS A N 1
ATOM 4314 C CA . CYS A 1 517 ? 2.319 8.942 22.028 1.00 94.44 517 CYS A CA 1
ATOM 4315 C C . CYS A 1 517 ? 2.838 7.631 21.442 1.00 94.44 517 CYS A C 1
ATOM 4317 O O . CYS A 1 517 ? 3.081 7.538 20.235 1.00 94.44 517 CYS A O 1
ATOM 4319 N N . ASN A 1 518 ? 2.939 6.617 22.293 1.00 96.75 518 ASN A N 1
ATOM 4320 C CA . ASN A 1 518 ? 3.297 5.268 21.895 1.00 96.75 518 ASN A CA 1
ATOM 4321 C C . ASN A 1 518 ? 2.106 4.351 22.158 1.00 96.75 518 ASN A C 1
ATOM 4323 O O . ASN A 1 518 ? 1.572 4.304 23.271 1.00 96.75 518 ASN A O 1
ATOM 4327 N N . PHE A 1 519 ? 1.711 3.618 21.130 1.00 97.88 519 PHE A N 1
ATOM 4328 C CA . PHE A 1 519 ? 0.648 2.631 21.170 1.00 97.88 519 PHE A CA 1
ATOM 4329 C C . PHE A 1 519 ? 1.202 1.258 20.813 1.00 97.88 519 PHE A C 1
ATOM 4331 O O . PHE A 1 519 ? 2.052 1.142 19.930 1.00 97.88 519 PHE A O 1
ATOM 4338 N N . LYS A 1 520 ? 0.707 0.220 21.487 1.00 98.06 520 LYS A N 1
ATOM 4339 C CA . LYS A 1 520 ? 1.097 -1.165 21.233 1.00 98.06 520 LYS A CA 1
ATOM 4340 C C . LYS A 1 520 ? -0.119 -2.075 21.221 1.00 98.06 520 LYS A C 1
ATOM 4342 O O . LYS A 1 520 ? -0.927 -2.045 22.144 1.00 98.06 520 LYS A O 1
ATOM 4347 N N . THR A 1 521 ? -0.260 -2.893 20.188 1.00 98.12 521 THR A N 1
ATOM 4348 C CA . THR A 1 521 ? -1.331 -3.893 20.121 1.00 98.12 521 THR A CA 1
ATOM 4349 C C . THR A 1 521 ? -0.910 -5.160 20.851 1.00 98.12 521 THR A C 1
ATOM 4351 O O . THR A 1 521 ? 0.199 -5.657 20.640 1.00 98.12 521 THR A O 1
ATOM 4354 N N . ARG A 1 522 ? -1.799 -5.727 21.672 1.00 95.81 522 ARG A N 1
ATOM 4355 C CA . ARG A 1 522 ? -1.566 -7.048 22.275 1.00 95.81 522 ARG A CA 1
ATOM 4356 C C . ARG A 1 522 ? -1.966 -8.171 21.326 1.00 95.81 522 ARG A C 1
ATOM 4358 O O . ARG A 1 522 ? -1.300 -9.202 21.265 1.00 95.81 522 ARG A O 1
ATOM 4365 N N . TYR A 1 523 ? -3.040 -7.937 20.585 1.00 95.12 523 TYR A N 1
ATOM 4366 C CA . TYR A 1 523 ? -3.584 -8.848 19.590 1.00 95.12 523 TYR A CA 1
ATOM 4367 C C . TYR A 1 523 ? -3.254 -8.338 18.183 1.00 95.12 523 TYR A C 1
ATOM 4369 O O . TYR A 1 523 ? -3.237 -7.121 17.988 1.00 95.12 523 TYR A O 1
ATOM 4377 N N . PRO A 1 524 ? -2.988 -9.227 17.211 1.00 95.62 524 PRO A N 1
ATOM 4378 C CA . PRO A 1 524 ? -2.807 -8.828 15.822 1.00 95.62 524 PRO A CA 1
ATOM 4379 C C . PRO A 1 524 ? -4.009 -8.039 15.291 1.00 95.62 524 PRO A C 1
ATOM 4381 O O . PRO A 1 524 ? -5.162 -8.337 15.617 1.00 95.62 524 PRO A O 1
ATOM 4384 N N . VAL A 1 525 ? 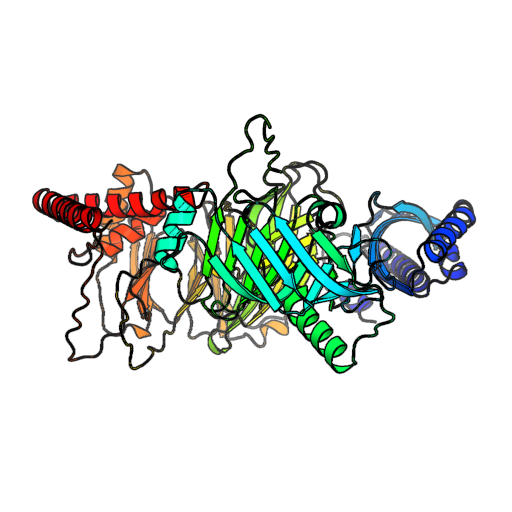-3.745 -7.032 14.465 1.00 95.62 525 VAL A N 1
ATOM 4385 C CA . VAL A 1 525 ? -4.768 -6.187 13.841 1.00 95.62 525 VAL A CA 1
ATOM 4386 C C . VAL A 1 525 ? -4.658 -6.256 12.324 1.00 95.62 525 VAL A C 1
ATOM 4388 O O . VAL A 1 525 ? -3.570 -6.431 11.785 1.00 95.62 525 VAL A O 1
ATOM 4391 N N . LYS A 1 526 ? -5.795 -6.074 11.649 1.00 91.50 526 LYS A N 1
ATOM 4392 C CA . LYS A 1 526 ? -5.901 -6.114 10.185 1.00 91.50 526 LYS A CA 1
ATOM 4393 C C . LYS A 1 526 ? -5.135 -4.978 9.492 1.00 91.50 526 LYS A C 1
ATOM 4395 O O . LYS A 1 526 ? -4.597 -5.123 8.399 1.00 91.50 526 LYS A O 1
ATOM 4400 N N . TYR A 1 527 ? -5.151 -3.794 10.098 1.00 93.75 527 TYR A N 1
ATOM 4401 C CA . TYR A 1 527 ? -4.483 -2.610 9.571 1.00 93.75 527 TYR A CA 1
ATOM 4402 C C . TYR A 1 527 ? -4.138 -1.622 10.680 1.00 93.75 527 TYR A C 1
ATOM 4404 O O . TYR A 1 527 ? -4.782 -1.580 11.729 1.00 93.75 527 TYR A O 1
ATOM 4412 N N . ILE A 1 528 ? -3.154 -0.765 10.403 1.00 95.44 528 ILE A N 1
ATOM 4413 C CA . ILE A 1 528 ? -2.768 0.330 11.292 1.00 95.44 528 ILE A CA 1
ATOM 4414 C C . ILE A 1 528 ? -3.586 1.578 10.974 1.00 95.44 528 ILE A C 1
ATOM 4416 O O . ILE A 1 528 ? -3.577 2.094 9.850 1.00 95.44 528 ILE A O 1
ATOM 4420 N N . SER A 1 529 ? -4.258 2.096 11.991 1.00 95.12 529 SER A N 1
ATOM 4421 C CA . SER A 1 529 ? -5.039 3.314 11.950 1.00 95.12 529 SER A CA 1
ATOM 4422 C C . SER A 1 529 ? -4.771 4.195 13.156 1.00 95.12 529 SER A C 1
ATOM 4424 O O . SER A 1 529 ? -4.625 3.740 14.293 1.00 95.12 529 SER A O 1
ATOM 4426 N N . PHE A 1 530 ? -4.739 5.494 12.886 1.00 95.12 530 PHE A N 1
ATOM 4427 C CA . PHE A 1 530 ? -4.675 6.517 13.908 1.00 95.12 530 PHE A CA 1
ATOM 4428 C C . PHE A 1 530 ? -5.450 7.757 13.469 1.00 95.12 530 PHE A C 1
ATOM 4430 O O . PHE A 1 530 ? -5.611 8.040 12.278 1.00 95.12 530 PHE A O 1
ATOM 4437 N N . ILE A 1 531 ? -5.929 8.514 14.447 1.00 93.81 531 ILE A N 1
ATOM 4438 C CA . ILE A 1 531 ? -6.576 9.801 14.246 1.00 93.81 531 ILE A CA 1
ATOM 4439 C C . ILE A 1 531 ? -5.866 10.864 15.075 1.00 93.81 531 ILE A C 1
ATOM 4441 O O . ILE A 1 531 ? -5.707 10.728 16.288 1.00 93.81 531 ILE A O 1
ATOM 4445 N N . VAL A 1 532 ? -5.455 11.939 14.407 1.00 93.75 532 VAL A N 1
ATOM 4446 C CA . VAL A 1 532 ? -4.861 13.122 15.039 1.00 93.75 532 VAL A CA 1
ATOM 4447 C C . VAL A 1 532 ? -5.893 14.231 15.056 1.00 93.75 532 VAL A C 1
ATOM 4449 O O . VAL A 1 532 ? -6.553 14.494 14.052 1.00 93.75 532 VAL A O 1
ATOM 4452 N N . GLY A 1 533 ? -6.050 14.895 16.189 1.00 92.75 533 GLY A N 1
ATOM 4453 C CA . GLY A 1 533 ? -7.012 15.973 16.329 1.00 92.75 533 GLY A CA 1
ATOM 4454 C C . GLY A 1 533 ? -6.918 16.653 17.679 1.00 92.75 533 GLY A C 1
ATOM 4455 O O . GLY A 1 533 ? -6.184 16.230 18.570 1.00 92.75 533 GLY A O 1
ATOM 4456 N N . LYS A 1 534 ? -7.672 17.732 17.836 1.00 91.94 534 LYS A N 1
ATOM 4457 C CA . LYS A 1 534 ? -7.814 18.408 19.123 1.00 91.94 534 LYS A CA 1
ATOM 4458 C C . LYS A 1 534 ? -8.924 17.723 19.910 1.00 91.94 534 LYS A C 1
ATOM 4460 O O . LYS A 1 534 ? -10.104 17.936 19.632 1.00 91.94 534 LYS A O 1
ATOM 4465 N N . PHE A 1 535 ? -8.557 16.877 20.867 1.00 91.38 535 PHE A N 1
ATOM 4466 C CA . PHE A 1 535 ? -9.514 16.070 21.619 1.00 91.38 535 PHE A CA 1
ATOM 4467 C C . PHE A 1 535 ? -9.657 16.524 23.072 1.00 91.38 535 PHE A C 1
ATOM 4469 O O . PHE A 1 535 ? -8.698 16.899 23.744 1.00 91.38 535 PHE A O 1
ATOM 4476 N N . THR A 1 536 ? -10.886 16.449 23.576 1.00 90.50 536 THR A N 1
ATOM 4477 C CA . THR A 1 536 ? -11.200 16.534 25.004 1.00 90.50 536 THR A CA 1
ATOM 4478 C C . THR A 1 536 ? -11.588 15.147 25.497 1.00 90.50 536 THR A C 1
ATOM 4480 O O . THR A 1 536 ? -12.540 14.558 24.981 1.00 90.50 536 THR A O 1
ATOM 4483 N N . ASN A 1 537 ? -10.887 14.632 26.508 1.00 90.75 537 ASN A N 1
ATOM 4484 C CA . ASN A 1 537 ? -11.293 13.407 27.192 1.00 90.75 537 ASN A CA 1
ATOM 4485 C C . ASN A 1 537 ? -12.563 13.685 28.019 1.00 90.75 537 ASN A C 1
ATOM 4487 O O . ASN A 1 537 ? -12.601 14.604 28.839 1.00 90.75 537 ASN A O 1
ATOM 4491 N N . ARG A 1 538 ? -13.621 12.916 27.768 1.00 91.25 538 ARG A N 1
ATOM 4492 C CA . ARG A 1 538 ? -14.943 13.044 28.399 1.00 91.25 538 ARG A CA 1
ATOM 4493 C C . ARG A 1 538 ? -15.210 11.988 29.467 1.00 91.25 538 ARG A C 1
ATOM 4495 O O . ARG A 1 538 ? -16.277 12.011 30.073 1.00 91.25 538 ARG A O 1
ATOM 4502 N N . GLY A 1 539 ? -14.258 11.096 29.712 1.00 91.69 539 GLY A N 1
ATOM 4503 C CA . GLY A 1 539 ? -14.313 10.102 30.771 1.00 91.69 539 GLY A CA 1
ATOM 4504 C C . GLY A 1 539 ? -13.765 8.748 30.337 1.00 91.69 539 GLY A C 1
ATOM 4505 O O . GLY A 1 539 ? -13.602 8.459 29.148 1.00 91.69 539 GLY A O 1
ATOM 4506 N N . LYS A 1 540 ? -13.526 7.906 31.342 1.00 94.00 540 LYS A N 1
ATOM 4507 C CA . LYS A 1 540 ? -13.092 6.518 31.202 1.00 94.00 540 LYS A CA 1
ATOM 4508 C C . LYS A 1 540 ? -13.936 5.625 32.112 1.00 94.00 540 LYS A C 1
ATOM 4510 O O . LYS A 1 540 ? -14.349 6.059 33.187 1.00 94.00 540 LYS A O 1
ATOM 4515 N N . LYS A 1 541 ? -14.170 4.388 31.687 1.00 92.94 541 LYS A N 1
ATOM 4516 C CA . LYS A 1 541 ? -14.689 3.289 32.502 1.00 92.94 541 LYS A CA 1
ATOM 4517 C C . LYS A 1 541 ? -13.734 2.102 32.441 1.00 92.94 541 LYS A C 1
ATOM 4519 O O . LYS A 1 541 ? -13.224 1.785 31.372 1.00 92.94 541 LYS A O 1
ATOM 4524 N N . GLU A 1 542 ? -13.531 1.458 33.583 1.00 89.00 542 GLU A N 1
ATOM 4525 C CA . GLU A 1 542 ? -12.743 0.227 33.728 1.00 89.00 542 GLU A CA 1
ATOM 4526 C C . GLU A 1 542 ? -13.714 -0.945 33.929 1.00 89.00 542 GLU A C 1
ATOM 4528 O O . GLU A 1 542 ? -13.892 -1.433 35.044 1.00 89.00 542 GLU A O 1
ATOM 4533 N N . GLY A 1 543 ? -14.449 -1.293 32.869 1.00 83.12 543 GLY A N 1
ATOM 4534 C CA . GLY A 1 543 ? -15.417 -2.392 32.882 1.00 83.12 543 GLY A CA 1
ATOM 4535 C C . GLY A 1 543 ? -14.745 -3.743 32.619 1.00 83.12 543 GLY A C 1
ATOM 4536 O O . GLY A 1 543 ? -13.631 -3.996 33.071 1.00 83.12 543 GLY A O 1
ATOM 4537 N N . SER A 1 544 ? -15.408 -4.598 31.835 1.00 87.38 544 SER A N 1
ATOM 4538 C CA . SER A 1 544 ? -14.808 -5.823 31.274 1.00 87.38 544 SER A CA 1
ATOM 4539 C C . SER A 1 544 ? -13.561 -5.525 30.429 1.00 87.38 544 SER A C 1
ATOM 4541 O O . SER A 1 544 ? -12.610 -6.302 30.424 1.00 87.38 544 SER A O 1
ATOM 4543 N N . ILE A 1 545 ? -13.548 -4.358 29.784 1.00 94.25 545 ILE A N 1
ATOM 4544 C CA . ILE A 1 545 ? -12.390 -3.744 29.136 1.00 94.25 545 ILE A CA 1
ATOM 4545 C C . ILE A 1 545 ? -12.326 -2.242 29.473 1.00 94.25 545 ILE A C 1
ATOM 4547 O O . ILE A 1 545 ? -13.355 -1.638 29.805 1.00 94.25 545 ILE A O 1
ATOM 4551 N N . PRO A 1 546 ? -11.155 -1.594 29.344 1.00 95.88 546 PRO A N 1
ATOM 4552 C CA . PRO A 1 546 ? -11.047 -0.142 29.406 1.00 95.88 546 PRO A CA 1
ATOM 4553 C C . PRO A 1 546 ? -11.797 0.524 28.242 1.00 95.88 546 PRO A C 1
ATOM 4555 O O . PRO A 1 546 ? -11.483 0.291 27.070 1.00 95.88 546 PRO A O 1
ATOM 4558 N N . ILE A 1 547 ? -12.749 1.405 28.562 1.00 96.75 547 ILE A N 1
ATOM 4559 C CA . ILE A 1 547 ? -13.480 2.224 27.584 1.00 96.75 547 ILE A CA 1
ATOM 4560 C C . ILE A 1 547 ? -13.232 3.701 27.875 1.00 96.75 547 ILE A C 1
ATOM 4562 O O . ILE A 1 547 ? -13.506 4.167 28.980 1.00 96.75 547 ILE A O 1
ATOM 4566 N N . ALA A 1 548 ? -12.755 4.462 26.892 1.00 95.69 548 ALA A N 1
ATOM 4567 C CA . ALA A 1 548 ? -12.570 5.909 27.018 1.00 95.69 548 ALA A CA 1
ATOM 4568 C C . ALA A 1 548 ? -13.291 6.659 25.900 1.00 95.69 548 ALA A C 1
ATOM 4570 O O . ALA A 1 548 ? -13.435 6.149 24.791 1.00 95.69 548 ALA A O 1
ATOM 4571 N N . TYR A 1 549 ? -13.743 7.878 26.191 1.00 94.56 549 TYR A N 1
ATOM 4572 C CA . TYR A 1 549 ? -14.469 8.705 25.235 1.00 94.56 549 TYR A CA 1
ATOM 4573 C C . TYR A 1 549 ? -13.747 10.031 24.998 1.00 94.56 549 TYR A C 1
ATOM 4575 O O . TYR A 1 549 ? -13.519 10.810 25.923 1.00 94.56 549 TYR A O 1
ATOM 4583 N N . TYR A 1 550 ? -13.432 10.298 23.735 1.00 93.50 550 TYR A N 1
ATOM 4584 C CA . TYR A 1 550 ? -12.786 11.507 23.257 1.00 93.50 550 TYR A CA 1
ATOM 4585 C C . TYR A 1 550 ? -13.719 12.260 22.319 1.00 93.50 550 TYR A C 1
ATOM 4587 O O . TYR A 1 550 ? -14.320 11.696 21.405 1.00 93.50 550 TYR A O 1
ATOM 4595 N N . GLN A 1 551 ? -13.821 13.563 22.534 1.00 91.19 551 GLN A N 1
ATOM 4596 C CA . GLN A 1 551 ? -14.629 14.445 21.708 1.00 91.19 551 GLN A CA 1
ATOM 4597 C C . GLN A 1 551 ? -13.730 15.467 21.018 1.00 91.19 551 GLN A C 1
ATOM 4599 O O . GLN A 1 551 ? -12.968 16.163 21.690 1.00 91.19 551 GLN A O 1
ATOM 4604 N N . ALA A 1 552 ? -13.829 15.572 19.694 1.00 89.75 552 ALA A N 1
ATOM 4605 C CA . ALA A 1 552 ? -13.132 16.601 18.934 1.00 89.75 552 ALA A CA 1
ATOM 4606 C C . ALA A 1 552 ? -13.664 17.996 19.299 1.00 89.75 552 ALA A C 1
ATOM 4608 O O . ALA A 1 552 ? -14.874 18.189 19.460 1.00 89.75 552 ALA A O 1
ATOM 4609 N N . SER A 1 553 ? -12.769 18.974 19.430 1.00 85.31 553 SER A N 1
ATOM 4610 C CA . SER A 1 553 ? -13.102 20.349 19.832 1.00 85.31 553 SER A CA 1
ATOM 4611 C C . SER A 1 553 ? -14.086 21.041 18.892 1.00 85.31 553 SER A C 1
ATOM 4613 O O . SER A 1 553 ? -14.875 21.874 19.338 1.00 85.31 553 SER A O 1
ATOM 4615 N N . ASP A 1 554 ? -14.067 20.682 17.608 1.00 79.06 554 ASP A N 1
ATOM 4616 C CA . ASP A 1 554 ? -14.926 21.254 16.572 1.00 79.06 554 ASP A CA 1
ATOM 4617 C C . ASP A 1 554 ? -16.406 20.863 16.720 1.00 79.06 554 ASP A C 1
ATOM 4619 O O . ASP A 1 554 ? -17.278 21.585 16.242 1.00 79.06 554 ASP A O 1
ATOM 4623 N N . THR A 1 555 ? -16.719 19.791 17.452 1.00 72.50 555 THR A N 1
ATOM 4624 C CA . THR A 1 555 ? -18.103 19.350 17.685 1.00 72.50 555 THR A CA 1
ATOM 4625 C C . THR A 1 555 ? -18.924 20.347 18.509 1.00 72.50 555 THR A C 1
ATOM 4627 O O . THR A 1 555 ? -20.127 20.460 18.299 1.00 72.50 555 THR A O 1
ATOM 4630 N N . GLY A 1 556 ? -18.330 21.143 19.397 1.00 66.50 556 GLY A N 1
ATOM 4631 C CA . GLY A 1 556 ? -19.079 22.084 20.241 1.00 66.50 556 GLY A CA 1
ATOM 4632 C C . GLY A 1 556 ? -19.843 21.397 21.388 1.00 66.50 556 GLY A C 1
ATOM 4633 O O . GLY A 1 556 ? -19.318 20.506 22.047 1.00 66.50 556 GLY A O 1
ATOM 4634 N N . VAL A 1 557 ? -21.081 21.826 21.683 1.00 58.50 557 VAL A N 1
ATOM 4635 C CA . VAL A 1 557 ? -21.835 21.452 22.912 1.00 58.50 557 VAL A CA 1
ATOM 4636 C C . VAL A 1 557 ? -22.559 20.089 22.810 1.00 58.50 557 VAL A C 1
ATOM 4638 O O . VAL A 1 557 ? -23.391 19.764 23.654 1.00 58.50 557 VAL A O 1
ATOM 4641 N N . TYR A 1 558 ? -22.293 19.255 21.796 1.00 60.97 558 TYR A N 1
ATOM 4642 C CA . TYR A 1 558 ? -22.974 17.954 21.651 1.00 60.97 558 TYR A CA 1
ATOM 4643 C C . TYR A 1 558 ? -22.455 16.924 22.657 1.00 60.97 558 TYR A C 1
ATOM 4645 O O . TYR A 1 558 ? -21.696 16.026 22.317 1.00 60.97 558 TYR A O 1
ATOM 4653 N N . HIS A 1 559 ? -22.874 17.020 23.913 1.00 61.81 559 HIS A N 1
ATOM 4654 C CA . HIS A 1 559 ? -22.583 15.987 24.895 1.00 61.81 559 HIS A CA 1
ATOM 4655 C C . HIS A 1 559 ? -23.541 14.803 24.709 1.00 61.81 559 HIS A C 1
ATOM 4657 O O . HIS A 1 559 ? -24.756 14.944 24.859 1.00 61.81 559 HIS A O 1
ATOM 4663 N N . ARG A 1 560 ? -22.999 13.630 24.366 1.00 68.81 560 ARG A N 1
ATOM 4664 C CA . ARG A 1 560 ? -23.710 12.351 24.454 1.00 68.81 560 ARG A CA 1
ATOM 4665 C C . ARG A 1 560 ? -23.027 11.478 25.501 1.00 68.81 560 ARG A C 1
ATOM 4667 O O . ARG A 1 560 ? -21.805 11.359 25.508 1.00 68.81 560 ARG A O 1
ATOM 4674 N N . GLU A 1 561 ? -23.821 10.840 26.350 1.00 74.38 561 GLU A N 1
ATOM 4675 C CA . GLU A 1 561 ? -23.337 9.854 27.318 1.00 74.38 561 GLU A CA 1
ATOM 4676 C C . GLU A 1 561 ? -23.115 8.498 26.628 1.00 74.38 561 GLU A C 1
ATOM 4678 O O . GLU A 1 561 ? -23.925 7.582 26.742 1.00 74.38 561 GLU A O 1
ATOM 4683 N N . TRP A 1 562 ? -22.028 8.365 25.861 1.00 86.12 562 TRP A N 1
ATOM 4684 C CA . TRP A 1 562 ? -21.724 7.113 25.153 1.00 86.12 562 TRP A CA 1
ATOM 4685 C C . TRP A 1 562 ? -21.078 6.041 26.020 1.00 86.12 562 TRP A C 1
ATOM 4687 O O . TRP A 1 562 ? -21.255 4.865 25.733 1.00 86.12 562 TRP A O 1
ATOM 4697 N N . LEU A 1 563 ? -20.374 6.413 27.091 1.00 91.88 563 LEU A N 1
ATOM 4698 C CA . LEU A 1 563 ? -19.610 5.457 27.901 1.00 91.88 563 LEU A CA 1
ATOM 4699 C C . LEU A 1 563 ? -20.486 4.359 28.517 1.00 91.88 563 LEU A C 1
ATOM 4701 O O . LEU A 1 563 ? -20.152 3.183 28.424 1.00 91.88 563 LEU A O 1
ATOM 4705 N N . ALA A 1 564 ? -21.612 4.733 29.133 1.00 91.75 564 ALA A N 1
ATOM 4706 C CA . ALA A 1 564 ? -22.509 3.765 29.764 1.00 91.75 564 ALA A CA 1
ATOM 4707 C C . ALA A 1 564 ? -23.215 2.871 28.734 1.00 91.75 564 ALA A C 1
ATOM 4709 O O . ALA A 1 564 ? -23.426 1.688 28.983 1.00 91.75 564 ALA A O 1
ATOM 4710 N N . GLU A 1 565 ? -23.578 3.428 27.577 1.00 93.56 565 GLU A N 1
ATOM 4711 C CA . GLU A 1 565 ? -24.211 2.656 26.511 1.00 93.56 565 GLU A CA 1
ATOM 4712 C C . GLU A 1 565 ? -23.216 1.704 25.832 1.00 93.56 565 GLU A C 1
ATOM 4714 O O . GLU A 1 565 ? -23.550 0.547 25.603 1.00 93.56 565 GLU A O 1
ATOM 4719 N N . ALA A 1 566 ? -21.985 2.150 25.575 1.00 95.81 566 ALA A N 1
ATOM 4720 C CA . ALA A 1 566 ? -20.930 1.322 24.999 1.00 95.81 566 ALA A CA 1
ATOM 4721 C C . ALA A 1 566 ? -20.577 0.131 25.895 1.00 95.81 566 ALA A C 1
ATOM 4723 O O . ALA A 1 566 ? -20.486 -0.983 25.398 1.00 95.81 566 ALA A O 1
ATOM 4724 N N . GLU A 1 567 ? -20.467 0.335 27.210 1.00 95.44 567 GLU A N 1
ATOM 4725 C CA . GLU A 1 567 ? -20.271 -0.753 28.178 1.00 95.44 567 GLU A CA 1
ATOM 4726 C C . GLU A 1 567 ? -21.401 -1.796 28.091 1.00 95.44 567 GLU A C 1
ATOM 4728 O O . GLU A 1 567 ? -21.143 -2.990 27.973 1.00 95.44 567 GLU A O 1
ATOM 4733 N N . GLN A 1 568 ? -22.664 -1.356 28.028 1.00 95.44 568 GLN A N 1
ATOM 4734 C CA . GLN A 1 568 ? -23.811 -2.263 27.882 1.00 95.44 568 GLN A CA 1
ATOM 4735 C C . GLN A 1 568 ? -23.855 -3.011 26.544 1.00 95.44 568 GLN A C 1
ATOM 4737 O O . GLN A 1 568 ? -24.460 -4.091 26.483 1.00 95.44 568 GLN A O 1
ATOM 4742 N N . ILE A 1 569 ? -23.317 -2.409 25.480 1.00 96.94 569 ILE A N 1
ATOM 4743 C CA . ILE A 1 569 ? -23.192 -3.020 24.153 1.00 96.94 569 ILE A CA 1
ATOM 4744 C C . ILE A 1 569 ? -22.085 -4.069 24.184 1.00 96.94 569 ILE A C 1
ATOM 4746 O O . ILE A 1 569 ? -22.351 -5.211 23.824 1.00 96.94 569 ILE A O 1
ATOM 4750 N N . VAL A 1 570 ? -20.891 -3.709 24.665 1.00 97.31 570 VAL A N 1
ATOM 4751 C CA . VAL A 1 570 ? -19.748 -4.625 24.784 1.00 97.31 570 VAL A CA 1
ATOM 4752 C C . VAL A 1 570 ? -20.133 -5.832 25.633 1.00 97.31 570 VAL A C 1
ATOM 4754 O O . VAL A 1 570 ? -20.026 -6.953 25.159 1.00 97.31 570 VAL A O 1
ATOM 4757 N N . ASP A 1 571 ? -20.712 -5.631 26.818 1.00 96.19 571 ASP A N 1
ATOM 4758 C CA . ASP A 1 571 ? -21.149 -6.738 27.677 1.00 96.19 571 ASP A CA 1
ATOM 4759 C C . ASP A 1 571 ? -22.233 -7.615 27.033 1.00 96.19 571 ASP A C 1
ATOM 4761 O O . ASP A 1 571 ? -22.340 -8.806 27.333 1.00 96.19 571 ASP A O 1
ATOM 4765 N N . PHE A 1 572 ? -23.087 -7.034 26.185 1.00 97.00 572 PHE A N 1
ATOM 4766 C CA . PHE A 1 572 ? -24.097 -7.796 25.459 1.00 97.00 572 PHE A CA 1
ATOM 4767 C C . PHE A 1 572 ? -23.452 -8.636 24.359 1.00 97.00 572 PHE A C 1
ATOM 4769 O O . PHE A 1 572 ? -23.684 -9.840 24.320 1.00 97.00 572 PHE A O 1
ATOM 4776 N N . TYR A 1 573 ? -22.622 -8.033 23.513 1.00 97.88 573 TYR A N 1
ATOM 4777 C CA . TYR A 1 573 ? -21.930 -8.732 22.435 1.00 97.88 573 TYR A CA 1
ATOM 4778 C C . TYR A 1 573 ? -20.973 -9.793 22.958 1.00 97.88 573 TYR A C 1
ATOM 4780 O O . TYR A 1 573 ? -21.004 -10.901 22.434 1.00 97.88 573 TYR A O 1
ATOM 4788 N N . SER A 1 574 ? -20.261 -9.547 24.059 1.00 96.94 574 SER A N 1
ATOM 4789 C CA . SER A 1 574 ? -19.365 -10.548 24.642 1.00 96.94 574 SER A CA 1
ATOM 4790 C C . SER A 1 574 ? -20.080 -11.845 25.042 1.00 96.94 574 SER A C 1
ATOM 4792 O O . SER A 1 574 ? -19.512 -12.929 24.959 1.00 96.94 574 SER A O 1
ATOM 4794 N N . ARG A 1 575 ? -21.366 -11.773 25.421 1.00 96.00 575 ARG A N 1
ATOM 4795 C CA . ARG A 1 575 ? -22.178 -12.963 25.746 1.00 96.00 575 ARG A CA 1
ATOM 4796 C C . ARG A 1 575 ? -22.644 -13.742 24.518 1.00 96.00 575 ARG A C 1
ATOM 4798 O O . ARG A 1 575 ? -22.943 -14.924 24.646 1.00 96.00 575 ARG A O 1
ATOM 4805 N N . TRP A 1 576 ? -22.768 -13.080 23.370 1.00 94.50 576 TRP A N 1
ATOM 4806 C CA . TRP A 1 576 ? -23.272 -13.681 22.132 1.00 94.50 576 TRP A CA 1
ATOM 4807 C C . TRP A 1 576 ? -22.152 -14.125 21.193 1.00 94.50 576 TRP A C 1
ATOM 4809 O O . TRP A 1 576 ? -22.289 -15.151 20.534 1.00 94.50 576 TRP A O 1
ATOM 4819 N N . PHE A 1 577 ? -21.070 -13.352 21.120 1.00 95.69 577 PHE A N 1
ATOM 4820 C CA . PHE A 1 577 ? -20.001 -13.497 20.130 1.00 95.69 577 PHE A CA 1
ATOM 4821 C C . PHE A 1 577 ? -18.661 -13.925 20.748 1.00 95.69 577 PHE A C 1
ATOM 4823 O O . PHE A 1 577 ? -17.726 -14.217 20.010 1.00 95.69 577 PHE A O 1
ATOM 4830 N N . GLY A 1 578 ? -18.576 -14.008 22.081 1.00 95.88 578 GLY A N 1
ATOM 4831 C CA . GLY A 1 578 ? -17.336 -14.271 22.816 1.00 95.88 578 GLY A CA 1
ATOM 4832 C C . GLY A 1 578 ? -16.618 -12.986 23.228 1.00 95.88 578 GLY A C 1
ATOM 4833 O O . GLY A 1 578 ? -17.030 -11.895 22.839 1.00 95.88 578 GLY A O 1
ATOM 4834 N N . ASP A 1 579 ? -15.563 -13.121 24.033 1.00 95.94 579 ASP A N 1
ATOM 4835 C CA . ASP A 1 579 ? -14.837 -11.998 24.639 1.00 95.94 579 ASP A CA 1
ATOM 4836 C C . ASP A 1 579 ? -14.463 -10.899 23.633 1.00 95.94 579 ASP A C 1
ATOM 4838 O O . ASP A 1 579 ? -14.241 -11.148 22.446 1.00 95.94 579 ASP A O 1
ATOM 4842 N N . TYR A 1 580 ? -14.395 -9.658 24.123 1.00 97.06 580 TYR A N 1
ATOM 4843 C CA . TYR A 1 580 ? -14.019 -8.527 23.286 1.00 97.06 580 TYR A CA 1
ATOM 4844 C C . TYR A 1 580 ? -12.593 -8.733 22.727 1.00 97.06 580 TYR A C 1
ATOM 4846 O O . TYR A 1 580 ? -11.677 -9.005 23.506 1.00 97.06 580 TYR A O 1
ATOM 4854 N N . PRO A 1 581 ? -12.380 -8.603 21.404 1.00 96.31 581 PRO A N 1
ATOM 4855 C CA . PRO A 1 581 ? -11.183 -9.132 20.741 1.00 96.31 581 PRO A CA 1
ATOM 4856 C C . PRO A 1 581 ? -9.903 -8.304 20.931 1.00 96.31 581 PRO A C 1
ATOM 4858 O O . PRO A 1 581 ? -8.838 -8.734 20.494 1.00 96.31 581 PRO A O 1
ATOM 4861 N N . TYR A 1 582 ? -9.978 -7.128 21.564 1.00 96.94 582 TYR A N 1
ATOM 4862 C CA . TYR A 1 582 ? -8.841 -6.214 21.721 1.00 96.94 582 TYR A CA 1
ATOM 4863 C C . TYR A 1 582 ? -8.648 -5.747 23.167 1.00 96.94 582 TYR A C 1
ATOM 4865 O O . TYR A 1 582 ? -9.523 -5.864 24.016 1.00 96.94 582 TYR A O 1
ATOM 4873 N N . GLU A 1 583 ? -7.497 -5.150 23.464 1.00 95.69 583 GLU A N 1
ATOM 4874 C CA . GLU A 1 583 ? -7.157 -4.703 24.821 1.00 95.69 583 GLU A CA 1
ATOM 4875 C C . GLU A 1 583 ? -7.985 -3.513 25.348 1.00 95.69 583 GLU A C 1
ATOM 4877 O O . GLU A 1 583 ? -8.041 -3.307 26.561 1.00 95.69 583 GLU A O 1
ATOM 4882 N N . LYS A 1 584 ? -8.620 -2.723 24.469 1.00 96.38 584 LYS A N 1
ATOM 4883 C CA . LYS A 1 584 ? -9.435 -1.551 24.843 1.00 96.38 584 LYS A CA 1
ATOM 4884 C C . LYS A 1 584 ? -10.456 -1.160 23.773 1.00 96.38 584 LYS A C 1
ATOM 4886 O O . LYS A 1 584 ? -10.379 -1.605 22.627 1.00 96.38 584 LYS A O 1
ATOM 4891 N N . LEU A 1 585 ? -11.368 -0.252 24.128 1.00 97.81 585 LEU A N 1
ATOM 4892 C CA . LEU A 1 585 ? -12.263 0.430 23.188 1.00 97.81 585 LEU A CA 1
ATOM 4893 C C . LEU A 1 585 ? -12.241 1.944 23.425 1.00 97.81 585 LEU A C 1
ATOM 4895 O O . LEU A 1 585 ? -12.766 2.438 24.422 1.00 97.81 585 LEU A O 1
ATOM 4899 N N . TYR A 1 586 ? -11.672 2.713 22.500 1.00 97.31 586 TYR A N 1
ATOM 4900 C CA . TYR A 1 586 ? -11.809 4.176 22.527 1.00 97.31 586 TYR A CA 1
ATOM 4901 C C . TYR A 1 586 ? -12.926 4.636 21.598 1.00 97.31 586 TYR A C 1
ATOM 4903 O O . TYR A 1 586 ? -13.030 4.178 20.469 1.00 97.31 586 TYR A O 1
ATOM 4911 N N . LEU A 1 587 ? -13.755 5.563 22.062 1.00 96.00 587 LEU A N 1
ATOM 4912 C CA . LEU A 1 587 ? -14.806 6.196 21.275 1.00 96.00 587 LEU A CA 1
ATOM 4913 C C . LEU A 1 587 ? -14.354 7.604 20.903 1.00 96.00 587 LEU A C 1
ATOM 4915 O O . LEU A 1 587 ? -13.939 8.364 21.778 1.00 96.00 587 LEU A O 1
ATOM 4919 N N . VAL A 1 588 ? -14.469 7.970 19.633 1.00 93.88 588 VAL A N 1
ATOM 4920 C CA . VAL A 1 588 ? -14.072 9.281 19.117 1.00 93.88 588 VAL A CA 1
ATOM 4921 C C . VAL A 1 588 ? -15.262 9.936 18.431 1.00 93.88 588 VAL A C 1
ATOM 4923 O O . VAL A 1 588 ? -15.719 9.475 17.390 1.00 93.88 588 VAL A O 1
ATOM 4926 N N . GLN A 1 589 ? -15.767 11.034 18.991 1.00 90.81 589 GLN A N 1
ATOM 4927 C CA . GLN A 1 589 ? -16.757 11.873 18.311 1.00 90.81 589 GLN A CA 1
ATOM 4928 C C . GLN A 1 589 ? -16.050 12.963 17.515 1.00 90.81 589 GLN A C 1
ATOM 4930 O O . GLN A 1 589 ? -15.228 13.690 18.076 1.00 90.81 589 GLN A O 1
ATOM 4935 N N . ARG A 1 590 ? -16.427 13.149 16.247 1.00 86.94 590 ARG A N 1
ATOM 4936 C CA . ARG A 1 590 ? -15.948 14.274 15.431 1.00 86.94 590 ARG A CA 1
ATOM 4937 C C . ARG A 1 590 ? -17.031 14.867 14.541 1.00 86.94 590 ARG A C 1
ATOM 4939 O O . ARG A 1 590 ? -18.026 14.202 14.253 1.00 86.94 590 ARG A O 1
ATOM 4946 N N . LEU A 1 591 ? -16.816 16.093 14.063 1.00 81.81 591 LEU A N 1
ATOM 4947 C CA . LEU A 1 591 ? -17.570 16.605 12.921 1.00 81.81 591 LEU A CA 1
ATOM 4948 C C . LEU A 1 591 ? -17.012 16.050 11.613 1.00 81.81 591 LEU A C 1
ATOM 4950 O O . LEU A 1 591 ? -15.798 15.959 11.435 1.00 81.81 591 LEU A O 1
ATOM 4954 N N . TRP A 1 592 ? -17.906 15.716 10.684 1.00 77.81 592 TRP A N 1
ATOM 4955 C CA . TRP A 1 592 ? -17.531 15.328 9.327 1.00 77.81 592 TRP A CA 1
ATOM 4956 C C . TRP A 1 592 ? -18.635 15.689 8.316 1.00 77.81 592 TRP A C 1
ATOM 4958 O O . TRP A 1 592 ? -19.812 15.698 8.687 1.00 77.81 592 TRP A O 1
ATOM 4968 N N . PRO A 1 593 ? -18.312 15.981 7.039 1.00 69.19 593 PRO A N 1
ATOM 4969 C CA . PRO A 1 593 ? -19.316 16.334 6.030 1.00 69.19 593 PRO A CA 1
ATOM 4970 C C . PRO A 1 593 ? -20.342 15.230 5.735 1.00 69.19 593 PRO A C 1
ATOM 4972 O O . PRO A 1 593 ? -21.415 15.528 5.216 1.00 69.19 593 PRO A O 1
ATOM 4975 N N . GLN A 1 594 ? -20.041 13.976 6.077 1.00 65.38 594 GLN A N 1
ATOM 4976 C CA . GLN A 1 594 ? -20.931 12.829 5.903 1.00 65.38 594 GLN A CA 1
ATOM 4977 C C . GLN A 1 594 ? -21.241 12.148 7.242 1.00 65.38 594 GLN A C 1
ATOM 4979 O O . GLN A 1 594 ? -20.372 12.030 8.110 1.00 65.38 594 GLN A O 1
ATOM 4984 N N . LYS A 1 595 ? -22.483 11.663 7.392 1.00 64.69 595 LYS A N 1
ATOM 4985 C CA . LYS A 1 595 ? -22.848 10.739 8.476 1.00 64.69 595 LYS A CA 1
ATOM 4986 C C . LYS A 1 595 ? -22.186 9.390 8.250 1.00 64.69 595 LYS A C 1
ATOM 4988 O O . LYS A 1 595 ? -21.962 8.998 7.112 1.00 64.69 595 LYS A O 1
ATOM 4993 N N . GLY A 1 596 ? -21.959 8.676 9.340 1.00 73.12 596 GLY A N 1
ATOM 4994 C CA . GLY A 1 596 ? -21.361 7.352 9.330 1.00 73.12 596 GLY A CA 1
ATOM 4995 C C . GLY A 1 596 ? -20.291 7.259 10.399 1.00 73.12 596 GLY A C 1
ATOM 4996 O O . GLY A 1 596 ? -20.193 8.115 11.286 1.00 73.12 596 GLY A O 1
ATOM 4997 N N . GLY A 1 597 ? -19.513 6.197 10.329 1.00 79.62 597 GLY A N 1
ATOM 4998 C CA . GLY A 1 597 ? -18.518 5.875 11.329 1.00 79.62 597 GLY A CA 1
ATOM 4999 C C . GLY A 1 597 ? -17.374 5.127 10.696 1.00 79.62 597 GLY A C 1
ATOM 5000 O O . GLY A 1 597 ? -17.350 4.869 9.491 1.00 79.62 597 GLY A O 1
ATOM 5001 N N . HIS A 1 598 ? -16.368 4.891 11.513 1.00 86.62 598 HIS A N 1
ATOM 5002 C CA . HIS A 1 598 ? -15.226 4.098 11.129 1.00 86.62 598 HIS A CA 1
ATOM 5003 C C . HIS A 1 598 ? -14.768 3.343 12.358 1.00 86.62 598 HIS A C 1
ATOM 5005 O O . HIS A 1 598 ? -14.566 3.952 13.409 1.00 86.62 598 HIS A O 1
ATOM 5011 N N . SER A 1 599 ? -14.601 2.036 12.225 1.00 93.38 599 SER A N 1
ATOM 5012 C CA . SER A 1 599 ? -14.402 1.160 13.373 1.00 93.38 599 SER A CA 1
ATOM 5013 C C . SER A 1 599 ? -13.101 0.364 13.287 1.00 93.38 599 SER A C 1
ATOM 5015 O O . SER A 1 599 ? -13.175 -0.862 13.246 1.00 93.38 599 SER A O 1
ATOM 5017 N N . PRO A 1 600 ? -11.915 1.013 13.261 1.00 94.19 600 PRO A N 1
ATOM 5018 C CA . PRO A 1 600 ? -10.645 0.303 13.381 1.00 94.19 600 PRO A CA 1
ATOM 5019 C C . PRO A 1 600 ? -10.577 -0.579 14.628 1.00 94.19 600 PRO A C 1
ATOM 5021 O O . PRO A 1 600 ? -11.259 -0.340 15.628 1.00 94.19 600 PRO A O 1
ATOM 5024 N N . ALA A 1 601 ? -9.695 -1.574 14.607 1.00 95.31 601 ALA A N 1
ATOM 5025 C CA . ALA A 1 601 ? -9.425 -2.387 15.785 1.00 95.31 601 ALA A CA 1
ATOM 5026 C C . ALA A 1 601 ? -9.119 -1.515 17.021 1.00 95.31 601 ALA A C 1
ATOM 5028 O O . ALA A 1 601 ? -8.262 -0.630 16.986 1.00 95.31 601 ALA A O 1
ATOM 5029 N N . SER A 1 602 ? -9.826 -1.775 18.118 1.00 96.69 602 SER A N 1
ATOM 5030 C CA . SER A 1 602 ? -9.716 -1.109 19.419 1.00 96.69 602 SER A CA 1
ATOM 5031 C C . SER A 1 602 ? -10.187 0.353 19.504 1.00 96.69 602 SER A C 1
ATOM 5033 O O . SER A 1 602 ? -10.112 0.957 20.581 1.00 96.69 602 SER A O 1
ATOM 5035 N N . PHE A 1 603 ? -10.715 0.975 18.446 1.00 96.50 603 PHE A N 1
ATOM 5036 C CA . PHE A 1 603 ? -11.393 2.271 18.576 1.00 96.50 603 PHE A CA 1
ATOM 5037 C C . PHE A 1 603 ? -12.450 2.529 17.501 1.00 96.50 603 PHE A C 1
ATOM 5039 O O . PHE A 1 603 ? -12.356 2.076 16.373 1.00 96.50 603 PHE A O 1
ATOM 5046 N N . VAL A 1 604 ? -13.462 3.312 17.857 1.00 95.06 604 VAL A N 1
ATOM 5047 C CA . VAL A 1 604 ? -14.610 3.624 17.007 1.00 95.06 604 VAL A CA 1
ATOM 5048 C C . VAL A 1 604 ? -14.728 5.133 16.844 1.00 95.06 604 VAL A C 1
ATOM 5050 O O . VAL A 1 604 ? -14.744 5.879 17.823 1.00 95.06 604 VAL A O 1
ATOM 5053 N N . ILE A 1 605 ? -14.850 5.585 15.602 1.00 91.81 605 ILE A N 1
ATOM 5054 C CA . ILE A 1 605 ? -15.078 6.976 15.221 1.00 91.81 605 ILE A CA 1
ATOM 5055 C C . ILE A 1 605 ? -16.532 7.144 14.808 1.00 91.81 605 ILE A C 1
ATOM 5057 O O . ILE A 1 605 ? -17.052 6.416 13.968 1.00 91.81 605 ILE A O 1
ATOM 5061 N N . LEU A 1 606 ? -17.174 8.159 15.369 1.00 88.38 606 LEU A N 1
ATOM 5062 C CA . LEU A 1 606 ? -18.581 8.464 15.172 1.00 88.38 606 LEU A CA 1
ATOM 5063 C C . LEU A 1 606 ? -18.684 9.876 14.594 1.00 88.38 606 LEU A C 1
ATOM 5065 O O . LEU A 1 606 ? -18.370 10.863 15.271 1.00 88.38 606 LEU A O 1
ATOM 5069 N N . ASN A 1 607 ? -19.105 9.968 13.331 1.00 84.69 607 ASN A N 1
ATOM 5070 C CA . ASN A 1 607 ? -19.205 11.239 12.625 1.00 84.69 607 ASN A CA 1
ATOM 5071 C C . ASN A 1 607 ? -20.553 11.913 12.893 1.00 84.69 607 ASN A C 1
ATOM 5073 O O . ASN A 1 607 ? -21.625 11.336 12.693 1.00 84.69 607 ASN A O 1
ATOM 5077 N N . GLU A 1 608 ? -20.498 13.183 13.271 1.00 78.31 608 GLU A N 1
ATOM 5078 C CA . GLU A 1 608 ? -21.657 14.061 13.382 1.00 78.31 608 GLU A CA 1
ATOM 5079 C C . GLU A 1 608 ? -21.666 15.065 12.224 1.00 78.31 608 GLU A C 1
ATOM 5081 O O . GLU A 1 608 ? -20.634 15.632 11.858 1.00 78.31 608 GLU A O 1
ATOM 5086 N N . LEU A 1 609 ? -22.849 15.329 11.663 1.00 72.00 609 LEU A N 1
ATOM 5087 C CA . LEU A 1 609 ? -22.984 16.355 10.629 1.00 72.00 609 LEU A CA 1
ATOM 5088 C C . LEU A 1 609 ? -22.894 17.766 11.220 1.00 72.00 609 LEU A C 1
ATOM 5090 O O . LEU A 1 609 ? -23.449 18.021 12.296 1.00 72.00 609 LEU A O 1
ATOM 5094 N N . PRO A 1 610 ? -22.363 18.737 10.459 1.00 67.12 610 PRO A N 1
ATOM 5095 C CA . PRO A 1 610 ? -22.459 20.145 10.812 1.00 67.12 610 PRO A CA 1
ATOM 5096 C C . PRO A 1 610 ? -23.927 20.592 10.798 1.00 67.12 610 PRO A C 1
ATOM 5098 O O . PRO A 1 610 ? -24.588 20.600 9.753 1.00 67.12 610 PRO A O 1
ATOM 5101 N N . ARG A 1 611 ? -24.461 20.994 11.955 1.00 62.53 611 ARG A N 1
ATOM 5102 C CA . ARG A 1 611 ? -25.801 21.595 12.052 1.00 62.53 611 ARG A CA 1
ATOM 5103 C C . ARG A 1 611 ? -25.720 23.114 11.948 1.00 62.53 611 ARG A C 1
ATOM 5105 O O . ARG A 1 611 ? -24.898 23.741 12.604 1.00 62.53 611 ARG A O 1
ATOM 5112 N N . ILE A 1 612 ? -26.637 23.697 11.175 1.00 58.09 612 ILE A N 1
ATOM 5113 C CA . ILE A 1 612 ? -26.888 25.143 11.163 1.00 58.09 612 ILE A CA 1
ATOM 5114 C C . ILE A 1 612 ? -28.078 25.394 12.104 1.00 58.09 612 ILE A C 1
ATOM 5116 O O . ILE A 1 612 ? -29.152 24.833 11.851 1.00 58.09 612 ILE A O 1
ATOM 5120 N N . PRO A 1 613 ? -27.926 26.185 13.183 1.00 46.84 613 PRO A N 1
ATOM 5121 C CA . PRO A 1 613 ? -29.033 26.528 14.073 1.00 46.84 613 PRO A CA 1
ATOM 5122 C C . PRO A 1 613 ? -30.216 27.121 13.288 1.00 46.84 613 PRO A C 1
ATOM 5124 O O . PRO A 1 613 ? -30.024 27.984 12.436 1.00 46.84 613 PRO A O 1
ATOM 5127 N N . GLY A 1 614 ? -31.441 26.654 13.555 1.00 43.81 614 GLY A N 1
ATOM 5128 C CA . GLY A 1 614 ? -32.669 27.199 12.954 1.00 43.81 614 GLY A CA 1
ATOM 5129 C C . GLY A 1 614 ? -33.161 26.544 11.653 1.00 43.81 614 GLY A C 1
ATOM 5130 O O . GLY A 1 614 ? -34.240 26.899 11.186 1.00 43.81 614 GLY A O 1
ATOM 5131 N N . ARG A 1 615 ? -32.453 25.557 11.079 1.00 47.59 615 ARG A N 1
ATOM 5132 C CA . ARG A 1 615 ? -32.973 24.731 9.967 1.00 47.59 615 ARG A CA 1
ATOM 5133 C C . ARG A 1 615 ? -33.264 23.300 10.418 1.00 47.59 615 ARG A C 1
ATOM 5135 O O . ARG A 1 615 ? -32.348 22.558 10.769 1.00 47.59 615 ARG A O 1
ATOM 5142 N N . LEU A 1 616 ? -34.529 22.887 10.326 1.00 40.81 616 LEU A N 1
ATOM 5143 C CA . LEU A 1 616 ? -34.900 21.471 10.336 1.00 40.81 616 LEU A CA 1
ATOM 5144 C C . LEU A 1 616 ? -34.415 20.849 9.017 1.00 40.81 616 LEU A C 1
ATOM 5146 O O . LEU A 1 616 ? -34.880 21.237 7.947 1.00 40.81 616 LEU A O 1
ATOM 5150 N N . ARG A 1 617 ? -33.455 19.919 9.075 1.00 49.88 617 ARG A N 1
ATOM 5151 C CA . ARG A 1 617 ? -33.084 19.108 7.906 1.00 49.88 617 ARG A CA 1
ATOM 5152 C C . ARG A 1 617 ? -33.973 17.872 7.861 1.00 49.88 617 ARG A C 1
ATOM 5154 O O . ARG A 1 617 ? -33.953 17.069 8.790 1.00 49.88 617 ARG A O 1
ATOM 5161 N N . PHE A 1 618 ? -34.731 17.734 6.779 1.00 40.62 618 PHE A N 1
ATOM 5162 C CA . PHE A 1 618 ? -35.435 16.507 6.430 1.00 40.62 618 PHE A CA 1
ATOM 5163 C C . PHE A 1 618 ? -34.599 15.765 5.393 1.00 40.62 618 PHE A C 1
ATOM 5165 O O . PHE A 1 618 ? -34.696 16.056 4.205 1.00 40.62 618 PHE A O 1
ATOM 5172 N N . SER A 1 619 ? -33.774 14.821 5.829 1.00 46.84 619 SER A N 1
ATOM 5173 C CA . SER A 1 619 ? -33.170 13.866 4.903 1.00 46.84 619 SER A CA 1
ATOM 5174 C C . SER A 1 619 ? -34.171 12.719 4.744 1.00 46.84 619 SER A C 1
ATOM 5176 O O . SER A 1 619 ? -34.501 12.045 5.722 1.00 46.84 619 SER A O 1
ATOM 5178 N N . LYS A 1 620 ? -34.728 12.530 3.541 1.00 45.50 620 LYS A N 1
ATOM 5179 C CA . LYS A 1 620 ? -35.475 11.304 3.229 1.00 45.50 620 LYS A CA 1
ATOM 5180 C C . LYS A 1 620 ? -34.448 10.187 3.116 1.00 45.50 620 LYS A C 1
ATOM 5182 O O . LYS A 1 620 ? -33.703 10.148 2.148 1.00 45.50 620 LYS A O 1
ATOM 5187 N N . VAL A 1 621 ? -34.406 9.303 4.104 1.00 53.09 621 VAL A N 1
ATOM 5188 C CA . VAL A 1 621 ? -33.574 8.106 4.012 1.00 53.09 621 VAL A CA 1
ATOM 5189 C C . VAL A 1 621 ? -34.334 7.071 3.186 1.00 53.09 621 VAL A C 1
ATOM 5191 O O . VAL A 1 621 ? -35.447 6.682 3.538 1.00 53.09 621 VAL A O 1
ATOM 5194 N N . SER A 1 622 ? -33.766 6.673 2.050 1.00 56.44 622 SER A N 1
ATOM 5195 C CA . SER A 1 622 ? -34.329 5.680 1.122 1.00 56.44 622 SER A CA 1
ATOM 5196 C C . SER A 1 622 ? -33.699 4.290 1.291 1.00 56.44 622 SER A C 1
ATOM 5198 O O . SER A 1 622 ? -33.818 3.444 0.407 1.00 56.44 622 SER A O 1
ATOM 5200 N N . SER A 1 623 ? -33.045 4.033 2.430 1.00 64.81 623 SER A N 1
ATOM 5201 C CA . SER A 1 623 ? -32.384 2.759 2.718 1.00 64.81 623 SER A CA 1
ATOM 5202 C C . SER A 1 623 ? -33.319 1.779 3.446 1.00 64.81 623 SER A C 1
ATOM 5204 O O . SER A 1 623 ? -33.892 2.146 4.476 1.00 64.81 623 SER A O 1
ATOM 5206 N N . PRO A 1 624 ? -33.449 0.518 2.981 1.00 62.28 624 PRO A N 1
ATOM 5207 C CA . PRO A 1 624 ? -34.236 -0.515 3.664 1.00 62.28 624 PRO A CA 1
ATOM 5208 C C . PRO A 1 624 ? -33.693 -0.872 5.049 1.00 62.28 624 PRO A C 1
ATOM 5210 O O . PRO A 1 624 ? -34.442 -1.402 5.866 1.00 62.28 624 PRO A O 1
ATOM 5213 N N . VAL A 1 625 ? -32.419 -0.577 5.317 1.00 67.44 625 VAL A N 1
ATOM 5214 C CA . VAL A 1 625 ? -31.725 -0.925 6.564 1.00 67.44 625 VAL A CA 1
ATOM 5215 C C . VAL A 1 625 ? -31.505 0.277 7.488 1.00 67.44 625 VAL A C 1
ATOM 5217 O O . VAL A 1 625 ? -30.781 0.167 8.474 1.00 67.44 625 VAL A O 1
ATOM 5220 N N . ASP A 1 626 ? -32.143 1.421 7.218 1.00 75.69 626 ASP A N 1
ATOM 5221 C CA . ASP A 1 626 ? -32.013 2.595 8.083 1.00 75.69 626 ASP A CA 1
ATOM 5222 C C . ASP A 1 626 ? -32.706 2.402 9.437 1.00 75.69 626 ASP A C 1
ATOM 5224 O O . ASP A 1 626 ? -33.934 2.324 9.554 1.00 75.69 626 ASP A O 1
ATOM 5228 N N . LEU A 1 627 ? -31.890 2.391 10.489 1.00 77.38 627 LEU A N 1
ATOM 5229 C CA . LEU A 1 627 ? -32.323 2.311 11.879 1.00 77.38 627 LEU A CA 1
ATOM 5230 C C . LEU A 1 627 ? -31.975 3.571 12.677 1.00 77.38 627 LEU A C 1
ATOM 5232 O O . LEU A 1 627 ? -32.118 3.575 13.899 1.00 77.38 627 LEU A O 1
ATOM 5236 N N . SER A 1 628 ? -31.598 4.669 12.014 1.00 75.31 628 SER A N 1
ATOM 5237 C CA . SER A 1 628 ? -31.168 5.930 12.638 1.00 75.31 628 SER A CA 1
ATOM 5238 C C . SER A 1 628 ? -32.190 6.551 13.600 1.00 75.31 628 SER A C 1
ATOM 5240 O O . SER A 1 628 ? -31.812 7.292 14.510 1.00 75.31 628 SER A O 1
ATOM 5242 N N . ARG A 1 629 ? -33.483 6.219 13.460 1.00 77.69 629 ARG A N 1
ATOM 5243 C CA . ARG A 1 629 ? -34.544 6.622 14.405 1.00 77.69 629 ARG A CA 1
ATOM 5244 C C . ARG A 1 629 ? -34.399 5.995 15.798 1.00 77.69 629 ARG A C 1
ATOM 5246 O O . ARG A 1 629 ? -34.941 6.528 16.765 1.00 77.69 629 ARG A O 1
ATOM 5253 N N . TRP A 1 630 ? -33.708 4.861 15.908 1.00 81.06 630 TRP A N 1
ATOM 5254 C CA . TRP A 1 630 ? -33.516 4.132 17.157 1.00 81.06 630 TRP A CA 1
ATOM 5255 C C . TRP A 1 630 ? -32.237 4.604 17.851 1.00 81.06 630 TRP A C 1
ATOM 5257 O O . TRP A 1 630 ? -31.129 4.433 17.341 1.00 81.06 630 TRP A O 1
ATOM 5267 N N . LYS A 1 631 ? -32.365 5.201 19.044 1.00 85.12 631 LYS A N 1
ATOM 5268 C CA . LYS A 1 631 ? -31.189 5.670 19.795 1.00 85.12 631 LYS A CA 1
ATOM 5269 C C . LYS A 1 631 ? -30.306 4.480 20.178 1.00 85.12 631 LYS A C 1
ATOM 5271 O O . LYS A 1 631 ? -30.795 3.514 20.760 1.00 85.12 631 LYS A O 1
ATOM 5276 N N . GLY A 1 632 ? -29.010 4.592 19.916 1.00 84.62 632 GLY A N 1
ATOM 5277 C CA . GLY A 1 632 ? -28.032 3.544 20.214 1.00 84.62 632 GLY A CA 1
ATOM 5278 C C . GLY A 1 632 ? -27.740 2.600 19.053 1.00 84.62 632 GLY A C 1
ATOM 5279 O O . GLY A 1 632 ? -26.690 1.978 19.076 1.00 84.62 632 GLY A O 1
ATOM 5280 N N . TYR A 1 633 ? -28.593 2.551 18.016 1.00 88.12 633 TYR A N 1
ATOM 5281 C CA . TYR A 1 633 ? -28.363 1.738 16.810 1.00 88.12 633 TYR A CA 1
ATOM 5282 C C . TYR A 1 633 ? -26.954 1.942 16.257 1.00 88.12 633 TYR A C 1
ATOM 5284 O O . TYR A 1 633 ? -26.196 0.996 16.109 1.00 88.12 633 TYR A O 1
ATOM 5292 N N . PHE A 1 634 ? -26.616 3.204 15.996 1.00 87.12 634 PHE A N 1
ATOM 5293 C CA . PHE A 1 634 ? -25.388 3.544 15.301 1.00 87.12 634 PHE A CA 1
ATOM 5294 C C . PHE A 1 634 ? -24.142 3.171 16.119 1.00 87.12 634 PHE A C 1
ATOM 5296 O O . PHE A 1 634 ? -23.224 2.558 15.600 1.00 87.12 634 PHE A O 1
ATOM 5303 N N . LEU A 1 635 ? -24.154 3.435 17.431 1.00 91.56 635 LEU A N 1
ATOM 5304 C CA . LEU A 1 635 ? -23.077 3.007 18.329 1.00 91.56 635 LEU A CA 1
ATOM 5305 C C . LEU A 1 635 ? -22.972 1.473 18.397 1.00 91.56 635 LEU A C 1
ATOM 5307 O O . LEU A 1 635 ? -21.872 0.936 18.421 1.00 91.56 635 LEU A O 1
ATOM 5311 N N . ALA A 1 636 ? -24.108 0.772 18.413 1.00 94.94 636 ALA A N 1
ATOM 5312 C CA . ALA A 1 636 ? -24.150 -0.684 18.446 1.00 94.94 636 ALA A CA 1
ATOM 5313 C C . ALA A 1 636 ? -23.627 -1.318 17.148 1.00 94.94 636 ALA A C 1
ATOM 5315 O O . ALA A 1 636 ? -22.936 -2.329 17.224 1.00 94.94 636 ALA A O 1
ATOM 5316 N N . HIS A 1 637 ? -23.922 -0.726 15.987 1.00 94.19 637 HIS A N 1
ATOM 5317 C CA . HIS A 1 637 ? -23.402 -1.152 14.682 1.00 94.19 637 HIS A CA 1
ATOM 5318 C C . HIS A 1 637 ? -21.880 -1.017 14.629 1.00 94.19 637 HIS A C 1
ATOM 5320 O O . HIS A 1 637 ? -21.172 -1.983 14.377 1.00 94.19 637 HIS A O 1
ATOM 5326 N N . GLU A 1 638 ? -21.365 0.159 14.981 1.00 94.25 638 GLU A N 1
ATOM 5327 C CA . GLU A 1 638 ? -19.929 0.438 14.927 1.00 94.25 638 GLU A CA 1
ATOM 5328 C C . GLU A 1 638 ? -19.125 -0.390 15.951 1.00 94.25 638 GLU A C 1
ATOM 5330 O O . GLU A 1 638 ? -18.065 -0.925 15.639 1.00 94.25 638 GLU A O 1
ATOM 5335 N N . ILE A 1 639 ? -19.647 -0.604 17.167 1.00 96.94 639 ILE A N 1
ATOM 5336 C CA . ILE A 1 639 ? -18.999 -1.514 18.131 1.00 96.94 639 ILE A CA 1
ATOM 5337 C C . ILE A 1 639 ? -19.049 -2.972 17.646 1.00 96.94 639 ILE A C 1
ATOM 5339 O O . ILE A 1 639 ? -18.116 -3.728 17.915 1.00 96.94 639 ILE A O 1
ATOM 5343 N N . ALA A 1 640 ? -20.091 -3.388 16.917 1.00 97.12 640 ALA A N 1
ATOM 5344 C CA . ALA A 1 640 ? -20.171 -4.752 16.392 1.00 97.12 640 ALA A CA 1
ATOM 5345 C C . ALA A 1 640 ? -19.053 -5.046 15.382 1.00 97.12 640 ALA A C 1
ATOM 5347 O O . ALA A 1 640 ? -18.580 -6.183 15.327 1.00 97.12 640 ALA A O 1
ATOM 5348 N N . HIS A 1 641 ? -18.568 -4.029 14.658 1.00 96.00 641 HIS A N 1
ATOM 5349 C CA . HIS A 1 641 ? -17.444 -4.192 13.736 1.00 96.00 641 HIS A CA 1
ATOM 5350 C C . HIS A 1 641 ? -16.143 -4.635 14.404 1.00 96.00 641 HIS A C 1
ATOM 5352 O O . HIS A 1 641 ? -15.292 -5.224 13.741 1.00 96.00 641 HIS A O 1
ATOM 5358 N N . GLN A 1 642 ? -15.996 -4.425 15.718 1.00 97.25 642 GLN A N 1
ATOM 5359 C CA . GLN A 1 642 ? -14.838 -4.928 16.458 1.00 97.25 642 GLN A CA 1
ATOM 5360 C C . GLN A 1 642 ? -14.740 -6.462 16.371 1.00 97.25 642 GLN A C 1
ATOM 5362 O O . GLN A 1 642 ? -13.636 -6.985 16.273 1.00 97.25 642 GLN A O 1
ATOM 5367 N N . TRP A 1 643 ? -15.873 -7.177 16.309 1.00 97.00 643 TRP A N 1
ATOM 5368 C CA . TRP A 1 643 ? -15.909 -8.609 15.989 1.00 97.00 643 TRP A CA 1
ATOM 5369 C C . TRP A 1 643 ? -15.987 -8.843 14.475 1.00 97.00 643 TRP A C 1
ATOM 5371 O O . TRP A 1 643 ? -15.181 -9.590 13.922 1.00 97.00 643 TRP A O 1
ATOM 5381 N N . TRP A 1 644 ? -16.945 -8.196 13.803 1.00 95.06 644 TRP A N 1
ATOM 5382 C CA . TRP A 1 644 ? -17.292 -8.467 12.404 1.00 95.06 644 TRP A CA 1
ATOM 5383 C C . TRP A 1 644 ? -16.651 -7.454 11.449 1.00 95.06 644 TRP A C 1
ATOM 5385 O O . TRP A 1 644 ? -17.100 -6.317 11.333 1.00 95.06 644 TRP A O 1
ATOM 5395 N N . GLY A 1 645 ? -15.602 -7.873 10.749 1.00 90.00 645 GLY A N 1
ATOM 5396 C CA . GLY A 1 645 ? -14.796 -7.049 9.848 1.00 90.00 645 GLY A CA 1
ATOM 5397 C C . GLY A 1 645 ? -13.385 -6.801 10.380 1.00 90.00 645 GLY A C 1
ATOM 5398 O O . GLY A 1 645 ? -12.435 -6.864 9.596 1.00 90.00 645 GLY A O 1
ATOM 5399 N N . GLN A 1 646 ? -13.240 -6.580 11.697 1.00 92.81 646 GLN A N 1
ATOM 5400 C CA . GLN A 1 646 ? -11.939 -6.364 12.346 1.00 92.81 646 GLN A CA 1
ATOM 5401 C C . GLN A 1 646 ? -11.331 -7.664 12.885 1.00 92.81 646 GLN A C 1
ATOM 5403 O O . GLN A 1 646 ? -10.280 -8.071 12.399 1.00 92.81 646 GLN A O 1
ATOM 5408 N N . ALA A 1 647 ? -11.959 -8.338 13.856 1.00 93.94 647 ALA A N 1
ATOM 5409 C CA . ALA A 1 647 ? -11.407 -9.582 14.410 1.00 93.94 647 ALA A CA 1
ATOM 5410 C C . ALA A 1 647 ? -11.576 -10.770 13.455 1.00 93.94 647 ALA A C 1
ATOM 5412 O O . ALA A 1 647 ? -10.666 -11.580 13.312 1.00 93.94 647 ALA A O 1
ATOM 5413 N N . LEU A 1 648 ? -12.725 -10.847 12.781 1.00 91.19 648 LEU A N 1
ATOM 5414 C CA . LEU A 1 648 ? -12.977 -11.775 11.686 1.00 91.19 648 LEU A CA 1
ATOM 5415 C C . LEU A 1 648 ? -13.232 -10.977 10.409 1.00 91.19 648 LEU A C 1
ATOM 5417 O O . LEU A 1 648 ? -14.235 -10.266 10.322 1.00 91.19 648 LEU A O 1
ATOM 5421 N N . SER A 1 649 ? -12.341 -11.101 9.428 1.00 86.44 649 SER A N 1
ATOM 5422 C CA . SER A 1 649 ? -12.502 -10.458 8.124 1.00 86.44 649 SER A CA 1
ATOM 5423 C C . SER A 1 649 ? -13.079 -11.382 7.055 1.00 86.44 649 SER A C 1
ATOM 5425 O O . SER A 1 649 ? -13.311 -12.569 7.283 1.00 86.44 649 SER A O 1
ATOM 5427 N N . TRP A 1 650 ? -13.360 -10.795 5.896 1.00 84.81 650 TRP A N 1
ATOM 5428 C CA . TRP A 1 650 ? -13.782 -11.502 4.693 1.00 84.81 650 TRP A CA 1
ATOM 5429 C C . TRP A 1 650 ? -12.565 -11.971 3.886 1.00 84.81 650 TRP A C 1
ATOM 5431 O O . TRP A 1 650 ? -11.513 -11.342 3.945 1.00 84.81 650 TRP A O 1
ATOM 5441 N N . ASP A 1 651 ? -12.722 -13.059 3.130 1.00 77.12 651 ASP A N 1
ATOM 5442 C CA . ASP A 1 651 ? -11.656 -13.606 2.275 1.00 77.12 651 ASP A CA 1
ATOM 5443 C C . ASP A 1 651 ? -11.561 -12.826 0.955 1.00 77.12 651 ASP A C 1
ATOM 5445 O O . ASP A 1 651 ? -10.496 -12.377 0.544 1.00 77.12 651 ASP A O 1
ATOM 5449 N N . THR A 1 652 ? -12.714 -12.559 0.330 1.00 71.94 652 THR A N 1
ATOM 5450 C CA . THR A 1 652 ? -12.804 -11.800 -0.926 1.00 71.94 652 THR A CA 1
ATOM 5451 C C . THR A 1 652 ? -13.791 -10.639 -0.813 1.00 71.94 652 THR A C 1
ATOM 5453 O O . THR A 1 652 ? -14.649 -10.613 0.070 1.00 71.94 652 THR A O 1
ATOM 5456 N N . TYR A 1 653 ? -13.730 -9.667 -1.730 1.00 72.62 653 TYR A N 1
ATOM 5457 C CA . TYR A 1 653 ? -14.682 -8.544 -1.733 1.00 72.62 653 TYR A CA 1
ATOM 5458 C C . TYR A 1 653 ? -16.147 -8.995 -1.901 1.00 72.62 653 TYR A C 1
ATOM 5460 O O . TYR A 1 653 ? -17.056 -8.293 -1.455 1.00 72.62 653 TYR A O 1
ATOM 5468 N N . HIS A 1 654 ? -16.387 -10.174 -2.493 1.00 74.50 654 HIS A N 1
ATOM 5469 C CA . HIS A 1 654 ? -17.721 -10.782 -2.582 1.00 74.50 654 HIS A CA 1
ATOM 5470 C C . HIS A 1 654 ? -18.301 -11.098 -1.202 1.00 74.50 654 HIS A C 1
ATOM 5472 O O . HIS A 1 654 ? -19.517 -11.068 -1.031 1.00 74.50 654 HIS A O 1
ATOM 5478 N N . ASP A 1 655 ? -17.440 -11.342 -0.215 1.00 83.62 655 ASP A N 1
ATOM 5479 C CA . ASP A 1 655 ? -17.790 -11.691 1.160 1.00 83.62 655 ASP A CA 1
ATOM 5480 C C . ASP A 1 655 ? -17.848 -10.468 2.087 1.00 83.62 655 ASP A C 1
ATOM 5482 O O . ASP A 1 655 ? -18.195 -10.592 3.262 1.00 83.62 655 ASP A O 1
ATOM 5486 N N . GLN A 1 656 ? -17.590 -9.261 1.570 1.00 80.44 656 GLN A N 1
ATOM 5487 C CA . GLN A 1 656 ? -17.619 -8.018 2.350 1.00 80.44 656 GLN A CA 1
ATOM 5488 C C . GLN A 1 656 ? -18.974 -7.791 3.048 1.00 80.44 656 GLN A C 1
ATOM 5490 O O . GLN A 1 656 ? -19.033 -7.201 4.130 1.00 80.44 656 GLN A O 1
ATOM 5495 N N . TRP A 1 657 ? -20.070 -8.307 2.474 1.00 85.50 657 TRP A N 1
ATOM 5496 C CA . TRP A 1 657 ? -21.402 -8.249 3.084 1.00 85.50 657 TRP A CA 1
ATOM 5497 C C . TRP A 1 657 ? -21.474 -8.946 4.449 1.00 85.50 657 TRP A C 1
ATOM 5499 O O . TRP A 1 657 ? -22.354 -8.601 5.233 1.00 85.50 657 TRP A O 1
ATOM 5509 N N . LEU A 1 658 ? -20.578 -9.894 4.757 1.00 90.38 658 LEU A N 1
ATOM 5510 C CA . LEU A 1 658 ? -20.529 -10.556 6.062 1.00 90.38 658 LEU A CA 1
ATOM 5511 C C . LEU A 1 658 ? -20.242 -9.548 7.176 1.00 90.38 658 LEU A C 1
ATOM 5513 O O . LEU A 1 658 ? -20.901 -9.595 8.208 1.00 90.38 658 LEU A O 1
ATOM 5517 N N . SER A 1 659 ? -19.327 -8.601 6.954 1.00 89.88 659 SER A N 1
ATOM 5518 C CA . SER A 1 659 ? -19.010 -7.556 7.935 1.00 89.88 659 SER A CA 1
ATOM 5519 C C . SER A 1 659 ? -20.242 -6.700 8.244 1.00 89.88 659 SER A C 1
ATOM 5521 O O . SER A 1 659 ? -20.702 -6.638 9.384 1.00 89.88 659 SER A O 1
ATOM 5523 N N . GLU A 1 660 ? -20.852 -6.108 7.216 1.00 87.38 660 GLU A N 1
ATOM 5524 C CA . GLU A 1 660 ? -22.017 -5.232 7.390 1.00 87.38 660 GLU A CA 1
ATOM 5525 C C . GLU A 1 660 ? -23.280 -5.948 7.810 1.00 87.38 660 GLU A C 1
ATOM 5527 O O . GLU A 1 660 ? -24.024 -5.462 8.657 1.00 87.38 660 GLU A O 1
ATOM 5532 N N . GLY A 1 661 ? -23.557 -7.094 7.196 1.00 91.62 661 GLY A N 1
ATOM 5533 C CA . GLY A 1 661 ? -24.743 -7.880 7.480 1.00 91.62 661 GLY A CA 1
ATOM 5534 C C . GLY A 1 661 ? -24.750 -8.333 8.934 1.00 91.62 661 GLY A C 1
ATOM 5535 O O . GLY A 1 661 ? -25.779 -8.216 9.604 1.00 91.62 661 GLY A O 1
ATOM 5536 N N . LEU A 1 662 ? -23.601 -8.789 9.446 1.00 94.88 662 LEU A N 1
ATOM 5537 C CA . LEU A 1 662 ? -23.468 -9.217 10.837 1.00 94.88 662 LEU A CA 1
ATOM 5538 C C . LEU A 1 662 ? -23.437 -8.032 11.808 1.00 94.88 662 LEU A C 1
ATOM 5540 O O . LEU A 1 662 ? -24.088 -8.114 12.851 1.00 94.88 662 LEU A O 1
ATOM 5544 N N . ALA A 1 663 ? -22.789 -6.912 11.469 1.00 93.38 663 ALA A N 1
ATOM 5545 C CA . ALA A 1 663 ? -22.838 -5.694 12.284 1.00 93.38 663 ALA A CA 1
ATOM 5546 C C . ALA A 1 663 ? -24.266 -5.125 12.387 1.00 93.38 663 ALA A C 1
ATOM 5548 O O . ALA A 1 663 ? -24.749 -4.821 13.483 1.00 93.38 663 ALA A O 1
ATOM 5549 N N . GLN A 1 664 ? -24.991 -5.091 11.267 1.00 91.69 664 GLN A N 1
ATOM 5550 C CA . GLN A 1 664 ? -26.387 -4.666 11.211 1.00 91.69 664 GLN A CA 1
ATOM 5551 C C . GLN A 1 664 ? -27.284 -5.607 12.022 1.00 91.69 664 GLN A C 1
ATOM 5553 O O . GLN A 1 664 ? -28.141 -5.144 12.781 1.00 91.69 664 GLN A O 1
ATOM 5558 N N . LEU A 1 665 ? -27.096 -6.926 11.898 1.00 93.88 665 LEU A N 1
ATOM 5559 C CA . LEU A 1 665 ? -27.831 -7.917 12.685 1.00 93.88 665 LEU A CA 1
ATOM 5560 C C . LEU A 1 665 ? -27.556 -7.750 14.185 1.00 93.88 665 LEU A C 1
ATOM 5562 O O . LEU A 1 665 ? -28.500 -7.712 14.976 1.00 93.88 665 LEU A O 1
ATOM 5566 N N . ALA A 1 666 ? -26.292 -7.597 14.581 1.00 96.31 666 ALA A N 1
ATOM 5567 C CA . ALA A 1 666 ? -25.898 -7.364 15.967 1.00 96.31 666 ALA A CA 1
ATOM 5568 C C . ALA A 1 666 ? -26.573 -6.108 16.539 1.00 96.31 666 ALA A C 1
ATOM 5570 O O . ALA A 1 666 ? -27.141 -6.151 17.636 1.00 96.31 666 ALA A O 1
ATOM 5571 N N . ALA A 1 667 ? -26.618 -5.023 15.761 1.00 94.75 667 ALA A N 1
ATOM 5572 C CA . ALA A 1 667 ? -27.313 -3.807 16.153 1.00 94.75 667 ALA A CA 1
ATOM 5573 C C . ALA A 1 667 ? -28.825 -4.040 16.330 1.00 94.75 667 ALA A C 1
ATOM 5575 O O . ALA A 1 667 ? -29.405 -3.564 17.307 1.00 94.75 667 ALA A O 1
ATOM 5576 N N . VAL A 1 668 ? -29.475 -4.816 15.452 1.00 94.69 668 VAL A N 1
ATOM 5577 C CA . VAL A 1 668 ? -30.892 -5.202 15.605 1.00 94.69 668 VAL A CA 1
ATOM 5578 C C . VAL A 1 668 ? -31.126 -5.994 16.896 1.00 94.69 668 VAL A C 1
ATOM 5580 O O . VAL A 1 668 ? -32.070 -5.684 17.626 1.00 94.69 668 VAL A O 1
ATOM 5583 N N . LEU A 1 669 ? -30.263 -6.962 17.218 1.00 95.38 669 LEU A N 1
ATOM 5584 C CA . LEU A 1 669 ? -30.354 -7.759 18.450 1.00 95.38 669 LEU A CA 1
ATOM 5585 C C . LEU A 1 669 ? -30.154 -6.897 19.706 1.00 95.38 669 LEU A C 1
ATOM 5587 O O . LEU A 1 669 ? -30.870 -7.044 20.699 1.00 95.38 669 LEU A O 1
ATOM 5591 N N . TYR A 1 670 ? -29.226 -5.940 19.665 1.00 96.44 670 TYR A N 1
ATOM 5592 C CA . TYR A 1 670 ? -29.050 -4.992 20.762 1.00 96.44 670 TYR A CA 1
ATOM 5593 C C . TYR A 1 670 ? -30.275 -4.079 20.935 1.00 96.44 670 TYR A C 1
ATOM 5595 O O . TYR A 1 670 ? -30.721 -3.825 22.058 1.00 96.44 670 TYR A O 1
ATOM 5603 N N . LEU A 1 671 ? -30.871 -3.610 19.835 1.00 94.81 671 LEU A N 1
ATOM 5604 C CA . LEU A 1 671 ? -32.106 -2.826 19.880 1.00 94.81 671 LEU A CA 1
ATOM 5605 C C . LEU A 1 671 ? -33.283 -3.642 20.427 1.00 94.81 671 LEU A C 1
ATOM 5607 O O . LEU A 1 671 ? -34.097 -3.090 21.165 1.00 94.81 671 LEU A O 1
ATOM 5611 N N . GLU A 1 672 ? -33.364 -4.936 20.121 1.00 95.44 672 GLU A N 1
ATOM 5612 C CA . GLU A 1 672 ? -34.340 -5.848 20.723 1.00 95.44 672 GLU A CA 1
ATOM 5613 C C . GLU A 1 672 ? -34.141 -5.962 22.238 1.00 95.44 672 GLU A C 1
ATOM 5615 O O . GLU A 1 672 ? -35.099 -5.783 22.988 1.00 95.44 672 GLU A O 1
ATOM 5620 N N . LYS A 1 673 ? -32.904 -6.159 22.711 1.00 95.25 673 LYS A N 1
ATOM 5621 C CA . LYS A 1 673 ? -32.575 -6.147 24.149 1.00 95.25 673 LYS A CA 1
ATOM 5622 C C . LYS A 1 673 ? -33.004 -4.833 24.814 1.00 95.25 673 LYS A C 1
ATOM 5624 O O . LYS A 1 673 ? -33.526 -4.842 25.926 1.00 95.25 673 LYS A O 1
ATOM 5629 N N . LYS A 1 674 ? -32.782 -3.700 24.142 1.00 94.56 674 LYS A N 1
ATOM 5630 C CA . LYS A 1 674 ? -33.024 -2.355 24.687 1.00 94.56 674 LYS A CA 1
ATOM 5631 C C . LYS A 1 674 ? -34.496 -1.927 24.663 1.00 94.56 674 LYS A C 1
ATOM 5633 O O . LYS A 1 674 ? -34.948 -1.265 25.593 1.00 94.56 674 LYS A O 1
ATOM 5638 N N . TYR A 1 675 ? -35.231 -2.259 23.603 1.00 94.81 675 TYR A N 1
ATOM 5639 C CA . TYR A 1 675 ? -36.593 -1.767 23.343 1.00 94.81 675 TYR A CA 1
ATOM 5640 C C . TYR A 1 675 ? -37.668 -2.868 23.324 1.00 94.81 675 TYR A C 1
ATOM 5642 O O . TYR A 1 675 ? -38.860 -2.566 23.231 1.00 94.81 675 TYR A O 1
ATOM 5650 N N . GLY A 1 676 ? -37.269 -4.135 23.432 1.00 95.19 676 GLY A N 1
ATOM 5651 C CA . GLY A 1 676 ? -38.137 -5.309 23.469 1.00 95.19 676 GLY A CA 1
ATOM 5652 C C . GLY A 1 676 ? -38.606 -5.806 22.097 1.00 95.19 676 GLY A C 1
ATOM 5653 O O . GLY A 1 676 ? -38.417 -5.171 21.056 1.00 95.19 676 GLY A O 1
ATOM 5654 N N . GLN A 1 677 ? -39.320 -6.937 22.109 1.00 94.19 677 GLN A N 1
ATOM 5655 C CA . GLN A 1 677 ? -39.777 -7.658 20.909 1.00 94.19 677 GLN A CA 1
ATOM 5656 C C . GLN A 1 677 ? -40.592 -6.803 19.928 1.00 94.19 677 GLN A C 1
ATOM 5658 O O . GLN A 1 677 ? -40.578 -7.031 18.718 1.00 94.19 677 GLN A O 1
ATOM 5663 N N . LYS A 1 678 ? -41.350 -5.825 20.438 1.00 91.56 678 LYS A N 1
ATOM 5664 C CA . LYS A 1 678 ? -42.181 -4.954 19.599 1.00 91.56 678 LYS A CA 1
ATOM 5665 C C . LYS A 1 678 ? -41.321 -4.100 18.664 1.00 91.56 678 LYS A C 1
ATOM 5667 O O . LYS A 1 678 ? -41.680 -3.941 17.500 1.00 91.56 678 LYS A O 1
ATOM 5672 N N . ALA A 1 679 ? -40.196 -3.585 19.161 1.00 88.62 679 ALA A N 1
ATOM 5673 C CA . ALA A 1 679 ? -39.249 -2.826 18.353 1.00 88.62 679 ALA A CA 1
ATOM 5674 C C . ALA A 1 679 ? -38.608 -3.711 17.281 1.00 88.62 679 ALA A C 1
ATOM 5676 O O . ALA A 1 679 ? -38.591 -3.327 16.115 1.00 88.62 679 ALA A O 1
ATOM 5677 N N . TYR A 1 680 ? -38.182 -4.922 17.656 1.00 91.88 680 TYR A N 1
ATOM 5678 C CA . TYR A 1 680 ? -37.647 -5.913 16.720 1.00 91.88 680 TYR A CA 1
ATOM 5679 C C . TYR A 1 680 ? -38.612 -6.194 15.560 1.00 91.88 680 TYR A C 1
ATOM 5681 O O . TYR A 1 680 ? -38.245 -6.035 14.398 1.00 91.88 680 TYR A O 1
ATOM 5689 N N . ARG A 1 681 ? -39.881 -6.515 15.855 1.00 91.94 681 ARG A N 1
ATOM 5690 C CA . ARG A 1 681 ? -40.895 -6.766 14.813 1.00 91.94 681 ARG A CA 1
ATOM 5691 C C . ARG A 1 681 ? -41.057 -5.572 13.877 1.00 91.94 681 ARG A C 1
ATOM 5693 O O . ARG A 1 681 ? -41.035 -5.747 12.666 1.00 91.94 681 ARG A O 1
ATOM 5700 N N . GLN A 1 682 ? -41.126 -4.360 14.430 1.00 89.25 682 GLN A N 1
ATOM 5701 C CA . GLN A 1 682 ? -41.248 -3.143 13.629 1.00 89.25 682 GLN A CA 1
ATOM 5702 C C . GLN A 1 682 ? -40.029 -2.906 12.720 1.00 89.25 682 GLN A C 1
ATOM 5704 O O . GLN A 1 682 ? -40.166 -2.362 11.624 1.00 89.25 682 GLN A O 1
ATOM 5709 N N . ILE A 1 683 ? -38.828 -3.269 13.175 1.00 89.56 683 ILE A N 1
ATOM 5710 C CA . ILE A 1 683 ? -37.601 -3.186 12.377 1.00 89.56 683 ILE A CA 1
ATOM 5711 C C . ILE A 1 683 ? -37.669 -4.159 11.194 1.00 89.56 683 ILE A C 1
ATOM 5713 O O . ILE A 1 683 ? -37.520 -3.729 10.050 1.00 89.56 683 ILE A O 1
ATOM 5717 N N . ILE A 1 684 ? -37.962 -5.434 11.458 1.00 90.00 684 ILE A N 1
ATOM 5718 C CA . ILE A 1 684 ? -38.025 -6.481 10.429 1.00 90.00 684 ILE A CA 1
ATOM 5719 C C . ILE A 1 684 ? -39.146 -6.215 9.416 1.00 90.00 684 ILE A C 1
ATOM 5721 O O . ILE A 1 684 ? -38.934 -6.354 8.210 1.00 90.00 684 ILE A O 1
ATOM 5725 N N . GLU A 1 685 ? -40.322 -5.773 9.869 1.00 88.25 685 GLU A N 1
ATOM 5726 C CA . GLU A 1 685 ? -41.434 -5.388 8.991 1.00 88.25 685 GLU A CA 1
ATOM 5727 C C . GLU A 1 685 ? -41.042 -4.237 8.056 1.00 88.25 685 GLU A C 1
ATOM 5729 O O . GLU A 1 685 ? -41.320 -4.289 6.857 1.00 88.25 685 GLU A O 1
ATOM 5734 N N . ASN A 1 686 ? -40.350 -3.216 8.570 1.00 85.12 686 ASN A N 1
ATOM 5735 C CA . ASN A 1 686 ? -39.887 -2.089 7.759 1.00 85.12 686 ASN A CA 1
ATOM 5736 C C . ASN A 1 686 ? -38.853 -2.509 6.705 1.00 85.12 686 ASN A C 1
ATOM 5738 O O . ASN A 1 686 ? -38.977 -2.103 5.544 1.00 85.12 686 ASN A O 1
ATOM 5742 N N . MET A 1 687 ? -37.870 -3.330 7.087 1.00 85.56 687 MET A N 1
ATOM 5743 C CA . MET A 1 687 ? -36.888 -3.892 6.154 1.00 85.56 687 MET A CA 1
ATOM 5744 C C . MET A 1 687 ? -37.594 -4.693 5.051 1.00 85.56 687 MET A C 1
ATOM 5746 O O . MET A 1 687 ? -37.408 -4.419 3.866 1.00 85.56 687 MET A O 1
ATOM 5750 N N . THR A 1 688 ? -38.495 -5.602 5.437 1.00 84.81 688 THR A N 1
ATOM 5751 C CA . THR A 1 688 ? -39.255 -6.466 4.518 1.00 84.81 688 THR A CA 1
ATOM 5752 C C . THR A 1 688 ? -40.111 -5.657 3.544 1.00 84.81 688 THR A C 1
ATOM 5754 O O . THR A 1 688 ? -40.087 -5.897 2.337 1.00 84.81 688 THR A O 1
ATOM 5757 N N . ASN A 1 689 ? -40.849 -4.661 4.039 1.00 83.25 689 ASN A N 1
ATOM 5758 C CA . ASN A 1 689 ? -41.702 -3.813 3.207 1.00 83.25 689 ASN A CA 1
ATOM 5759 C C . ASN A 1 689 ? -40.892 -2.993 2.200 1.00 83.25 689 ASN A C 1
ATOM 5761 O O . ASN A 1 689 ? -41.316 -2.833 1.055 1.00 83.25 689 ASN A O 1
ATOM 5765 N N . THR A 1 690 ? -39.725 -2.493 2.607 1.00 76.75 690 THR A N 1
ATOM 5766 C CA . THR A 1 690 ? -38.860 -1.707 1.721 1.00 76.75 690 THR A CA 1
ATOM 5767 C C . THR A 1 690 ? -38.229 -2.589 0.646 1.00 76.75 690 THR A C 1
ATOM 5769 O O . THR A 1 690 ? -38.258 -2.221 -0.528 1.00 76.75 690 THR A O 1
ATOM 5772 N N . ILE A 1 691 ? -37.759 -3.788 1.008 1.00 77.81 691 ILE A N 1
ATOM 5773 C CA . ILE A 1 691 ? -37.259 -4.785 0.049 1.00 77.81 691 ILE A CA 1
ATOM 5774 C C . ILE A 1 691 ? -38.358 -5.163 -0.950 1.00 77.81 691 ILE A C 1
ATOM 5776 O O . ILE A 1 691 ? -38.127 -5.085 -2.149 1.00 77.81 691 ILE A O 1
ATOM 5780 N N . ASN A 1 692 ? -39.572 -5.479 -0.488 1.00 76.38 692 ASN A N 1
ATOM 5781 C CA . ASN A 1 692 ? -40.702 -5.833 -1.359 1.00 76.38 692 ASN A CA 1
ATOM 5782 C C . ASN A 1 692 ? -41.147 -4.696 -2.287 1.00 76.38 692 ASN A C 1
ATOM 5784 O O . ASN A 1 692 ? -41.676 -4.937 -3.373 1.00 76.38 692 ASN A O 1
ATOM 5788 N N . LYS A 1 693 ? -40.984 -3.445 -1.850 1.00 72.81 693 LYS A N 1
ATOM 5789 C CA . LYS A 1 693 ? -41.262 -2.273 -2.679 1.00 72.81 693 LYS A CA 1
ATOM 5790 C C . LYS A 1 693 ? -40.211 -2.120 -3.776 1.00 72.81 693 LYS A C 1
ATOM 5792 O O . LYS A 1 693 ? -40.575 -1.832 -4.911 1.00 72.81 693 LYS A O 1
ATOM 5797 N N . ASN A 1 694 ? -38.943 -2.338 -3.441 1.00 68.19 694 ASN A N 1
ATOM 5798 C CA . ASN A 1 694 ? -37.825 -2.161 -4.362 1.00 68.19 694 ASN A CA 1
ATOM 5799 C C . ASN A 1 694 ? -37.635 -3.366 -5.300 1.00 68.19 694 ASN A C 1
ATOM 5801 O O . ASN A 1 694 ? -37.240 -3.174 -6.443 1.00 68.19 694 ASN A O 1
ATOM 5805 N N . SER A 1 695 ? -38.003 -4.582 -4.885 1.00 62.12 695 SER A N 1
ATOM 5806 C CA . SER A 1 695 ? -37.951 -5.789 -5.725 1.00 62.12 695 SER A CA 1
ATOM 5807 C C . SER A 1 695 ? -38.974 -5.791 -6.865 1.00 62.12 695 SER A C 1
ATOM 5809 O O . SER A 1 695 ? -38.830 -6.540 -7.822 1.00 62.12 695 SER A O 1
ATOM 5811 N N . LYS A 1 696 ? -40.004 -4.936 -6.797 1.00 47.81 696 LYS A N 1
ATOM 5812 C CA . LYS A 1 696 ? -40.970 -4.721 -7.889 1.00 47.81 696 LYS A CA 1
ATOM 5813 C C . LYS A 1 696 ? -40.508 -3.692 -8.929 1.00 47.81 696 LYS A C 1
ATOM 5815 O O . LYS A 1 696 ? -41.237 -3.449 -9.886 1.00 47.81 696 LYS A O 1
ATOM 5820 N N . VAL A 1 697 ? -39.347 -3.064 -8.730 1.00 46.19 697 VAL A N 1
ATOM 5821 C CA . VAL A 1 697 ? -38.799 -2.009 -9.604 1.00 46.19 697 VAL A CA 1
ATOM 5822 C C . VAL A 1 697 ? -37.771 -2.564 -10.612 1.00 46.19 697 VAL A C 1
ATOM 5824 O O . VAL A 1 697 ? -37.247 -1.805 -11.423 1.00 46.19 697 VAL A O 1
ATOM 5827 N N . GLY A 1 698 ? -37.543 -3.882 -10.659 1.00 37.25 698 GLY A N 1
ATOM 5828 C CA . GLY A 1 698 ? -36.705 -4.512 -11.687 1.00 37.25 698 GLY A CA 1
ATOM 5829 C C . GLY A 1 698 ? -36.603 -6.014 -11.544 1.00 37.25 698 GLY A C 1
ATOM 5830 O O . GLY A 1 698 ? -35.887 -6.437 -10.614 1.00 37.25 698 GLY A O 1
#

Secondary structure (DSSP, 8-state):
-THHHHHTSS-----S-HHHHHHHHHHHHHHHHHHHHHHHTT-HHHHHHTB-HHHHHHHHHHHHHHHHHTT--EEEEEEPPPEEETTEEEEEEEEEEE-SSEEEEEEEEEEEEEETTEEEEEEEEE-SS-EEEE---SS-S-EEEEEEEEEEETTEEEEEEEEEEEE-S-TT---EEEEEEEEEEEE--SSHHHHHHHHHHHSSSSEEEEEEEEEEE--HHHHHHHEEEEE--S-----HHHHHHHHHHHHHHHTTSSEEEETTTSSEEEPPP-TT-EEEEEEETTTEEEEEEE-TTSSSSEEEEETTTTEEEEEEPPPPPTT----------SEEEEEEEEEEEEETTTTEEEEEEEEEEEESSTTEEEEEEE--TTEEEEEEEETT-PBPEEEEETTTTEEEEEEEEEEPTT--EEEEEEEEEE-PPPP---SS-----S-----SS-----EEEE-GGG--S-B-SS---BEEEEEEEE-TT-EEEESSEEEEEEE----S-HHHHTTTT-EEEEEE-SS-BSS--EEEE-EEEEEEEESSSEEEEEEEGGG-S----HHHHHHHHHHHHHHHH-S-SSS-EEEEEEE-SS-EEE--TTEEEEEEPPPPTT---------TT--TTSTTHHHHHHHHTTTBTTTB--SSGGGTHHHHHHHHHHHHHHHHHHH-HHHHHHHHHHHHHHHHHHGGG-

pLDDT: mean 82.76, std 16.49, range [26.12, 98.62]

Sequence (698 aa):
MIWAAIFFLLGKGTGLKGQDSDSLASELSLVISGLKGALERMDEEAYVSYYSLDNREKERRAFNYFLHQKKIETVKVFLSLPKIDDFRAEVKLKILFIQATSVIIDVWNLHFQRRNGQWWVTGKEISPEGRVLYRLKIPGNKVEQAKRVEISHVDLKLVFTDAVCFYDNLPQMETALLIIGQGEIEFAPKVKNERHHLKLMFGQEQITDKLKYAYLRFSPSFYNRNITIEGINDHWSPSKSLLNKAYSLFVRHYSRSFAVENSLLNEFLSFIPQGEEVVFEFEGEKKGIMTYVFSPFAEEEINFFQWRDDRIVSLYSPEAVKGLKRMFVSFGHMFDVEAYQIEIDYNPNKYYLSGKARIEIVPQVDSLDSLKFKFHPNLEILKVYDQNKNELFFNRDRLRKVFYVYLLEPEEKGQSFYVDVYYRGEIKPEQLTSDVLYFPQYEEEVIFIQPRCETYLFSQSSYWYPSPPNDDYFQVELRAVFPPEYQCIANGEQVDQGELKMSERVEELEKIGFHYCNFKTRYPVKYISFIVGKFTNRGKKEGSIPIAYYQASDTGVYHREWLAEAEQIVDFYSRWFGDYPYEKLYLVQRLWPQKGGHSPASFVILNELPRIPGRLRFSKVSSPVDLSRWKGYFLAHEIAHQWWGQALSWDTYHDQWLSEGLAQLAAVLYLEKKYGQKAYRQIIENMTNTINKNSKVG

Radius of gyration: 30.03 Å; chains: 1; bounding box: 93×56×83 Å

Foldseek 3Di:
DVVVVVVVPDDPDDDPPPPVVVVVLVQVVVLVVQCQVCQQVLPLVSNLVQADPVCSVVVSVVSCCVCVVVVFDGKHKAKFRWDDDPQKIKIKIWMWGDHPWKIWTKIKIWIWGDDPNHIHTHDIDIDPDTDMWTDKAPQAPDKFFFQWKWFDDQQKIKIFGRWIWGAINDPPWGFKIKIAGWMKMKGAAPDPVLLVLLCVVPVGSIDIFIFRMKIKGAGSVSCVPGMDTHTDPDPDDDDPVVRVVRRVVCVVCVLVWQWWQWPPPRDTIGDRHDDGWMWMWTQGPVQGIKIWTADPLDPFRIWIAGDVVRDTSDTHHHDDDPPDPDDNPNPPPQKAWAEKEKEWEAEQVQLKIKMKIKTKMFGQAAQAFKDKFAAALFKDWPFKAWPSRTTWIKIDRNNVSMIMTGHSTRDGGGDITIMMITIMGRFAADQDPAPADDDCLFDDDPDVDAQPWFKHKDKPVRRHDRHHPAFHWYWYKYKYKYAQQKDKDWAADWPDKDFQDDDPDPVCVVRGRIIITIGTWPTTWRIIMMMMGRWDWPDWDPALAIETEIEGPSVPPPDDPVHVLLNVLQVVCCVVPNHQRTRAEYEYETEDCDAAWYAGARYIYGYDYDDDPPDDDDGPRLDLLDPVVQPSLRVNLNSQLSVACIVDNDPDPVCSVRRNVRSSVRSLVVSCVVVNPVSSVVSVVSSVVSCVVVVVVD